Protein 6XAR (pdb70)

B-factor: mean 48.52, std 15.68, range [16.3, 112.68]

Foldseek 3Di:
DAFDDVVLVVVLVVLLVVLLVVCPDPLQPADPFPPGSNVLSVLLNVLQVQLCVVCPPVSVVVRPQPVNVLLSVLSVVLSVVLVVLCVVCPPQSNDPPGDSVVVNRLSSLLSLVSSVVSCVQQPSNHGCQLVDDQPAPVLVVLCCVQVNSRFKDALVSVLVSCCVQPNDDDVVLSVVVCVQQVSNPRRMHGPVSSSLQCLQADDPNCSSVSCCQPPVPFLQEDEEDTPVVLCVLCVVVLCPFQEKHKYAYSVDGNWIWIWTFHNVTDIDIDIDDSDRPLVVLVVCCVVSHHQHRSNHRDGDDPPPD/DVVLLVVLLVLLVVLLVLVVDPLLVQDPFPPDSVCLSVLLNVLVVQLCVVCPPPVVVVVVAPVNVLLSVLSSVLSVVLVVLSVPCPCVSSPDPGDSVVVNVLSSLLSLLSSVLSCQQQPRSRGCQLVRDQPAPVLVVLCCVQVNRGFKDALVSVLVSVCVLPNDDDVVLVVVVCVQQVSNPRRMHGPVSSSLLPLQQDDPNCRSVSCCQVPVPFLQEDEEDTPVRLVVLCPVCLVPFQEKHKYAYSVHRSWIWIWWAHPVGDTDIDTDPPDHDLVCLVVCVVVSTHQARSSHRDGDDSDD/DDDCVCVVVVCCVVDPPHD/DDDVVVVVVVVPVVDHPHD

Secondary structure (DSSP, 8-state):
-PPP-HHHHHHHHHHHHHHHHHH--GGG----SSP-HHHHHHHHHHHHHHHHHHTSS-HHHHTT-HHHHHHHHHHHHHHHHHHHHHHH-TGGGGSSS-HHHHHHHHHHHHHHHHHHHHHHHSGGGS--STT---SSHHHHHHHHHHTTT-SEEEHHHHHHHHHHHS----HHHHHHHHHHH-TT-SSEEEHHHHHHHHHHT--GGGHHHHHIIIIIS-TTEEEE--HHHHHHHHGGGTTSTTEEEEEEETTEEEEEEEEEE-SS--EEEE--SS--HHHHHHHHHHTTSS-EETT-SPPP-----/--HHHHHHHHHHHHHHHHT--TTS---SSSS-HHHHHHHHHHHHHHHHHHTTT-HHHHHT-HHHHHHHHHHHHHHHHHHHHHHHHGGGGGSTT-HHHHHHHHHHHHHHHHHHHHHHHSGGG---STT---S-HHHHHHHHHHTSS-SEEEHHHHHHHHHHHS----HHHHHHHHHHH-TT-SSEEEHHHHHHHHHHT--GGGHHHHHIIIIIT-TTEEEE--HHHHHHHTSSGGGSTTEEEEEE-SSSTT-EEEEEE-SS--EE-----SS-HHHHHHHHHHTTSS-EETT-S-------/--SSHHHHHHHHHHHSS--/---THHHHHHHHHHSSS--

Radius of gyration: 26.58 Å; Cα contacts (8 Å, |Δi|>4): 925; chains: 4; bounding box: 70×61×79 Å

Solvent-accessible surface area: 28656 Å² total; per-residue (Å²): 76,61,105,7,68,60,152,44,0,96,99,0,46,145,28,4,73,98,0,23,172,53,8,113,57,125,63,39,90,60,78,82,39,59,29,51,15,36,80,18,2,53,64,5,59,93,16,0,113,52,0,27,80,133,32,70,83,56,58,91,80,3,6,62,28,61,1,0,48,6,3,0,57,3,1,24,114,12,0,102,53,0,23,57,26,26,52,119,9,128,81,44,8,117,54,77,87,6,64,15,21,52,37,26,80,23,1,6,42,16,4,13,6,2,16,30,4,0,94,33,3,0,44,82,0,76,45,96,2,77,76,39,229,16,80,41,81,75,0,16,110,12,0,49,170,45,16,30,90,98,2,7,0,64,18,156,33,2,97,116,9,1,92,143,74,15,93,15,105,45,18,39,26,3,14,8,0,18,20,15,2,9,19,2,27,24,78,61,0,0,13,42,3,0,28,11,5,0,53,7,0,19,44,21,90,34,2,8,164,12,1,40,43,1,0,30,64,1,6,0,7,11,9,40,45,36,88,88,87,5,68,75,113,1,102,61,52,56,143,50,57,2,0,0,0,0,14,7,18,22,101,35,26,7,70,11,4,0,2,26,2,29,91,128,26,80,16,85,68,54,88,14,78,114,102,28,1,20,69,15,3,12,64,7,92,170,120,39,95,14,48,44,0,22,7,94,113,160,37,36,123,23,71,73,151,113,69,78,51,21,53,52,6,70,62,56,4,91,110,0,42,66,57,2,68,59,126,57,22,92,58,60,123,48,69,28,51,4,50,79,18,2,57,63,6,94,53,19,3,39,59,0,34,79,67,45,80,83,43,77,78,91,7,47,143,26,64,3,19,55,27,6,21,47,4,0,30,138,13,0,49,57,0,34,56,28,23,74,126,9,70,77,45,8,92,54,82,98,6,89,25,24,35,15,9,88,66,0,9,41,18,4,10,8,2,13,28,8,0,92,22,0,0,59,104,0,55,49,31,2,95,119,49,89,27,85,54,84,48,0,32,61,22,6,60,91,48,32,44,67,95,9,19,4,62,28,62,36,1,86,122,22,2,78,90,47,16,96,14,104,48,28,34,24,9,11,5,0,10,19,15,3,8,18,1,18,27,57,72,0,1,4,25,2,1,12,9,6,4,58,10,0,45,55,37,94,11,2,13,149,14,0,52,50,2,0,28,57,1,21,0,6,18,12,45,37,39,126,105,84,1,99,68,118,1,86,102,40,64,92,53,68,2,0,2,1,0,15,7,12,16,77,145,20,8,56,13,1,0,1,28,2,18,89,126,37,68,16,77,35,50,58,23,114,167,79,29,4,37,79,8,4,45,64,6,88,186,121,34,84,19,49,48,0,33,7,138,113,160,46,37,125,25,117,83,118,20,26,4,5,49,113,27,18,18,42,19,3,48,28,13,88,34,114,98,27,22,11,5,51,66,26,20,15,21,14,3,38,21,15,72,24,104

Nearest PDB structures (foldseek):
  5j3x-assembly1_A  TM=9.971E-01  e=1.675E-46  Homo sapiens
  5j3x-assembly2_B  TM=9.966E-01  e=2.266E-46  Homo sapiens
  5j3x-assembly6_F  TM=9.886E-01  e=1.978E-45  Homo sapiens
  3buw-assembly2_B  TM=9.598E-01  e=2.961E-45  Homo sapiens
  5o76-assembly2_C  TM=9.665E-01  e=7.712E-45  Homo sapiens

GO terms:
  GO:0005886 plasma membrane (C, IDA)
  GO:0004842 ubiquitin-protein transferase activity (F, TAS)
  GO:0016567 protein ubiquitination (P, TAS)
  GO:0048260 positive regulation of receptor-mediated endocytosis (P, IMP)
  GO:0061630 ubiquitin protein ligase activity (F, IDA)
  GO:0005794 Golgi apparatus (C, IDA)
  GO:0005929 cilium (C, IDA)
  GO:0050821 protein stabilization (P, IDA)
  GO:0050860 negative regulation of T cell receptor signaling pathway (P, IDA)
  GO:0050868 negative regulation of T cell activation (P, IDA)
  GO:0070534 protein K63-linked ubiquitination (P, IDA)
  GO:0061630 ubiquitin protein ligase activity (F, EXP)
  GO:0042059 negative regulation of epidermal growth factor receptor signaling pathway (P, IMP)
  GO:0006511 ubiquitin-dependent protein catabolic process (P, IMP)
  GO:0005515 protein binding (F, IPI)
  GO:0046875 ephrin receptor binding (F, IPI)
  GO:0061630 ubiquitin protein ligase activity (F, TAS)
  GO:0042059 negative regulation of epidermal growth factor receptor signaling pathway (P, TAS)
  GO:0045742 positive regulation of epidermal growth factor receptor signaling pathway (P, TAS)
  GO:0005829 cytosol (C, TAS)

Structure (mmCIF, N/CA/C/O backbone):
data_6XAR
#
_entry.id   6XAR
#
_cell.length_a   62.730
_cell.length_b   86.960
_cell.length_c   65.260
_cell.angle_alpha   90.000
_cell.angle_beta   112.310
_cell.angle_gamma   90.000
#
_symmetry.space_group_name_H-M   'P 1 21 1'
#
loop_
_entity.id
_entity.type
_entity.pdbx_description
1 polymer 'E3 ubiquitin-protein ligase CBL'
2 polymer 'Src-like-adapter 2'
3 non-polymer 'CALCIUM ION'
4 water water
#
loop_
_atom_site.group_PDB
_atom_site.id
_atom_site.type_symbol
_atom_site.label_atom_id
_atom_site.label_alt_id
_atom_site.label_comp_id
_atom_site.label_asym_id
_atom_site.label_entity_id
_atom_site.label_seq_id
_atom_site.pdbx_PDB_ins_code
_atom_site.Cartn_x
_atom_site.Cartn_y
_atom_site.Cartn_z
_atom_site.occupancy
_atom_site.B_iso_or_equiv
_atom_site.auth_seq_id
_atom_site.auth_comp_id
_atom_site.auth_asym_id
_atom_site.auth_atom_id
_atom_site.pdbx_PDB_model_num
ATOM 1 N N . PRO A 1 26 ? 85.909 -80.551 17.679 1.00 67.41 48 PRO A N 1
ATOM 2 C CA . PRO A 1 26 ? 86.488 -79.211 17.556 1.00 64.42 48 PRO A CA 1
ATOM 3 C C . PRO A 1 26 ? 87.217 -78.757 18.819 1.00 67.61 48 PRO A C 1
ATOM 4 O O . PRO A 1 26 ? 86.856 -79.161 19.925 1.00 66.33 48 PRO A O 1
ATOM 8 N N . GLY A 1 27 ? 88.237 -77.922 18.646 1.00 76.47 49 GLY A N 1
ATOM 9 C CA . GLY A 1 27 ? 89.008 -77.415 19.766 1.00 64.76 49 GLY A CA 1
ATOM 10 C C . GLY A 1 27 ? 88.194 -76.550 20.707 1.00 65.30 49 GLY A C 1
ATOM 11 O O . GLY A 1 27 ? 87.131 -76.048 20.340 1.00 67.21 49 GLY A O 1
ATOM 12 N N . THR A 1 28 ? 88.694 -76.379 21.927 1.00 59.76 50 THR A N 1
ATOM 13 C CA . THR A 1 28 ? 88.015 -75.560 22.924 1.00 60.72 50 THR A CA 1
ATOM 14 C C . THR A 1 28 ? 87.954 -74.103 22.480 1.00 60.49 50 THR A C 1
ATOM 15 O O . THR A 1 28 ? 88.914 -73.570 21.924 1.00 68.06 50 THR A O 1
ATOM 19 N N . VAL A 1 29 ? 86.815 -73.467 22.734 1.00 57.41 51 VAL A N 1
ATOM 20 C CA . VAL A 1 29 ? 86.567 -72.104 22.284 1.00 56.78 51 VAL A CA 1
ATOM 21 C C . VAL A 1 29 ? 87.189 -71.072 23.221 1.00 60.71 51 VAL A C 1
ATOM 22 O O . VAL A 1 29 ? 86.847 -71.006 24.401 1.00 67.25 51 VAL A O 1
ATOM 26 N N . ASP A 1 30 ? 88.103 -70.266 22.689 1.00 55.46 52 ASP A N 1
ATOM 27 C CA . ASP A 1 30 ? 88.643 -69.133 23.433 1.00 59.84 52 ASP A CA 1
ATOM 28 C C . ASP A 1 30 ? 88.029 -67.840 22.908 1.00 59.04 52 ASP A C 1
ATOM 29 O O . ASP A 1 30 ? 87.384 -67.837 21.861 1.00 62.84 52 ASP A O 1
ATOM 34 N N . LYS A 1 31 ? 88.231 -66.745 23.633 1.00 60.38 53 LYS A N 1
ATOM 35 C CA . LYS A 1 31 ? 87.715 -65.449 23.205 1.00 65.43 53 LYS A CA 1
ATOM 36 C C . LYS A 1 31 ? 88.398 -64.989 21.917 1.00 66.40 53 LYS A C 1
ATOM 37 O O . LYS A 1 31 ? 87.847 -64.185 21.165 1.00 70.59 53 LYS A O 1
ATOM 39 N N . LYS A 1 32 ? 89.598 -65.510 21.671 1.00 60.16 54 LYS A N 1
ATOM 40 C CA . LYS A 1 32 ? 90.369 -65.175 20.477 1.00 59.17 54 LYS A CA 1
ATOM 41 C C . LYS A 1 32 ? 89.670 -65.630 19.198 1.00 60.45 54 LYS A C 1
ATOM 42 O O . LYS A 1 32 ? 89.532 -64.855 18.251 1.00 54.54 54 LYS A O 1
ATOM 48 N N . MET A 1 33 ? 89.231 -66.884 19.174 1.00 61.19 55 MET A N 1
ATOM 49 C CA . MET A 1 33 ? 88.551 -67.427 18.003 1.00 57.99 55 MET A CA 1
ATOM 50 C C . MET A 1 33 ? 87.198 -66.753 17.803 1.00 56.47 55 MET A C 1
ATOM 51 O O . MET A 1 33 ? 86.743 -66.572 16.673 1.00 51.67 55 MET A O 1
ATOM 56 N N . VAL A 1 34 ? 86.560 -66.389 18.911 1.00 56.54 56 VAL A N 1
ATOM 57 C CA . VAL A 1 34 ? 85.296 -65.668 18.868 1.00 58.83 56 VAL A CA 1
ATOM 58 C C . VAL A 1 34 ? 85.505 -64.328 18.171 1.00 59.32 56 VAL A C 1
ATOM 59 O O . VAL A 1 34 ? 84.688 -63.905 17.353 1.00 56.42 56 VAL A O 1
ATOM 63 N N . GLU A 1 35 ? 86.614 -63.673 18.493 1.00 62.76 57 GLU A N 1
ATOM 64 C CA . GLU A 1 35 ? 86.949 -62.389 17.891 1.00 59.26 57 GLU A CA 1
ATOM 65 C C . GLU A 1 35 ? 87.295 -62.567 16.416 1.00 58.49 57 GLU A C 1
ATOM 66 O O . GLU A 1 35 ? 87.064 -61.673 15.602 1.00 58.47 57 GLU A O 1
ATOM 72 N N . LYS A 1 36 ? 87.845 -63.729 16.077 1.00 52.53 58 LYS A N 1
ATOM 73 C CA . LYS A 1 36 ? 88.159 -64.049 14.690 1.00 58.02 58 LYS A CA 1
ATOM 74 C C . LYS A 1 36 ? 86.876 -64.232 13.885 1.00 51.97 58 LYS A C 1
ATOM 75 O O . LYS A 1 36 ? 86.772 -63.766 12.749 1.00 46.70 58 LYS A O 1
ATOM 81 N N . CYS A 1 37 ? 85.903 -64.914 14.482 1.00 52.56 59 CYS A N 1
ATOM 82 C CA . CYS A 1 37 ? 84.599 -65.099 13.858 1.00 56.18 59 CYS A CA 1
ATOM 83 C C . CYS A 1 37 ? 83.881 -63.762 13.730 1.00 50.70 59 CYS A C 1
ATOM 84 O O . CYS A 1 37 ? 83.114 -63.545 12.793 1.00 46.07 59 CYS A O 1
ATOM 87 N N . TRP A 1 38 ? 84.139 -62.870 14.681 1.00 48.52 60 TRP A N 1
ATOM 88 C CA . TRP A 1 38 ? 83.583 -61.524 14.639 1.00 53.96 60 TRP A CA 1
ATOM 89 C C . TRP A 1 38 ? 84.121 -60.757 13.436 1.00 51.24 60 TRP A C 1
ATOM 90 O O . TRP A 1 38 ? 83.373 -60.060 12.750 1.00 48.29 60 TRP A O 1
ATOM 101 N N . LYS A 1 39 ? 85.419 -60.894 13.184 1.00 48.95 61 LYS A N 1
ATOM 102 C CA . LYS A 1 39 ? 86.057 -60.230 12.053 1.00 41.81 61 LYS A CA 1
ATOM 103 C C . LYS A 1 39 ? 85.526 -60.771 10.731 1.00 42.45 61 LYS A C 1
ATOM 104 O O . LYS A 1 39 ? 85.284 -60.011 9.795 1.00 41.70 61 LYS A O 1
ATOM 110 N N . LEU A 1 40 ? 85.345 -62.086 10.660 1.00 45.76 62 LEU A N 1
ATOM 111 C CA . LEU A 1 40 ? 84.829 -62.715 9.451 1.00 40.89 62 LEU A CA 1
ATOM 112 C C . LEU A 1 40 ? 83.383 -62.309 9.193 1.00 38.83 62 LEU A C 1
ATOM 113 O O . LEU A 1 40 ? 83.003 -62.047 8.053 1.00 39.97 62 LEU A O 1
ATOM 118 N N . MET A 1 41 ? 82.581 -62.254 10.253 1.00 37.71 6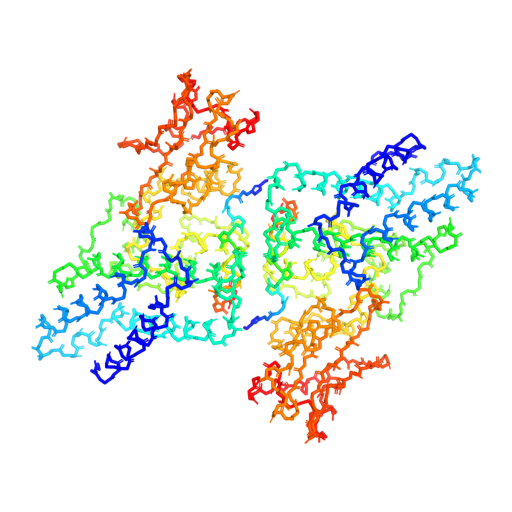3 MET A N 1
ATOM 119 C CA . MET A 1 41 ? 81.191 -61.830 10.129 1.00 40.41 63 MET A CA 1
ATOM 120 C C . MET A 1 41 ? 81.109 -60.385 9.650 1.00 40.58 63 MET A C 1
ATOM 121 O O . MET A 1 41 ? 80.263 -60.047 8.825 1.00 42.14 63 MET A O 1
ATOM 126 N N . ASP A 1 42 ? 81.996 -59.539 10.166 1.00 35.86 64 ASP A N 1
ATOM 127 C CA . ASP A 1 42 ? 82.046 -58.142 9.753 1.00 39.59 64 ASP A CA 1
ATOM 128 C C . ASP A 1 42 ? 82.422 -58.031 8.280 1.00 43.69 64 ASP A C 1
ATOM 129 O O . ASP A 1 42 ? 81.919 -57.165 7.565 1.00 46.13 64 ASP A O 1
ATOM 134 N N . LYS A 1 43 ? 83.306 -58.918 7.833 1.00 42.36 65 LYS A N 1
ATOM 135 C CA . LYS A 1 43 ? 83.730 -58.934 6.439 1.00 39.64 65 LYS A CA 1
ATOM 136 C C . LYS A 1 43 ? 82.574 -59.335 5.529 1.00 41.71 65 LYS A C 1
ATOM 137 O O . LYS A 1 43 ? 82.371 -58.738 4.473 1.00 44.33 65 LYS A O 1
ATOM 143 N N . VAL A 1 44 ? 81.820 -60.347 5.949 1.00 43.56 66 VAL A N 1
ATOM 144 C CA . VAL A 1 44 ? 80.664 -60.808 5.190 1.00 40.53 66 VAL A CA 1
ATOM 145 C C . VAL A 1 44 ? 79.619 -59.699 5.125 1.00 38.46 66 VAL A C 1
ATOM 146 O O . VAL A 1 44 ? 78.997 -59.482 4.085 1.00 42.13 66 VAL A O 1
ATOM 150 N N . VAL A 1 45 ? 79.439 -58.995 6.239 1.00 37.87 67 VAL A N 1
ATOM 151 C CA . VAL A 1 45 ? 78.503 -57.8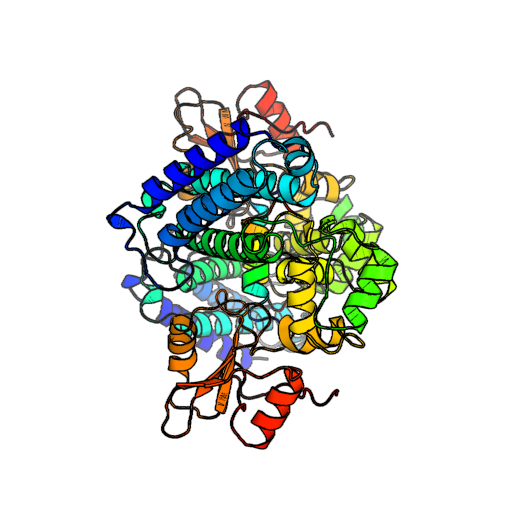78 6.300 1.00 44.51 67 VAL A CA 1
ATOM 152 C C . VAL A 1 45 ? 78.887 -56.810 5.281 1.00 47.51 67 VAL A C 1
ATOM 153 O O . VAL A 1 45 ? 78.035 -56.315 4.543 1.00 49.04 67 VAL A O 1
ATOM 157 N N . ARG A 1 46 ? 80.172 -56.470 5.233 1.00 46.84 68 ARG A N 1
ATOM 158 C CA . ARG A 1 46 ? 80.670 -55.494 4.266 1.00 43.82 68 ARG A CA 1
ATOM 159 C C . ARG A 1 46 ? 80.442 -55.963 2.833 1.00 44.99 68 ARG A C 1
ATOM 160 O O . ARG A 1 46 ? 80.061 -55.174 1.968 1.00 46.71 68 ARG A O 1
ATOM 168 N N . LEU A 1 47 ? 80.677 -57.249 2.589 1.00 41.96 69 LEU A N 1
ATOM 169 C CA . LEU A 1 47 ? 80.484 -57.824 1.262 1.00 37.90 69 LEU A CA 1
ATOM 170 C C . LEU A 1 47 ? 79.017 -57.783 0.845 1.00 44.65 69 LEU A C 1
ATOM 171 O O . LEU A 1 47 ? 78.703 -57.720 -0.343 1.00 53.39 69 LEU A O 1
ATOM 176 N N . CYS A 1 48 ? 78.124 -57.815 1.829 1.00 46.85 70 CYS A N 1
ATOM 177 C CA . CYS A 1 48 ? 76.690 -57.795 1.560 1.00 44.31 70 CYS A CA 1
ATOM 178 C C . CYS A 1 48 ? 76.136 -56.371 1.556 1.00 46.99 70 CYS A C 1
ATOM 179 O O . CYS A 1 48 ? 75.000 -56.141 1.142 1.00 41.57 70 CYS A O 1
ATOM 182 N N . GLN A 1 49 ? 76.942 -55.418 2.013 1.00 49.48 71 GLN A N 1
ATOM 183 C CA . GLN A 1 49 ? 76.526 -54.019 2.051 1.00 44.42 71 GLN A CA 1
ATOM 184 C C . GLN A 1 49 ? 76.748 -53.325 0.710 1.00 52.13 71 GLN A C 1
ATOM 185 O O . GLN A 1 49 ? 76.543 -52.118 0.589 1.00 53.66 71 GLN A O 1
ATOM 191 N N . ASN A 1 50 ? 77.169 -54.092 -0.291 1.00 55.28 72 ASN A N 1
ATOM 192 C CA . ASN A 1 50 ? 77.375 -53.553 -1.630 1.00 53.33 72 ASN A CA 1
ATOM 193 C C . ASN A 1 50 ? 76.046 -53.082 -2.214 1.00 57.93 72 ASN A C 1
ATOM 194 O O . ASN A 1 50 ? 75.059 -53.818 -2.193 1.00 54.44 72 ASN A O 1
ATOM 199 N N . PRO A 1 51 ? 76.019 -51.846 -2.734 1.00 58.89 73 PRO A N 1
ATOM 200 C CA . PRO A 1 51 ? 74.790 -51.233 -3.251 1.00 54.62 73 PRO A CA 1
ATOM 201 C C . PRO A 1 51 ? 74.205 -51.962 -4.456 1.00 57.48 73 PRO A C 1
ATOM 202 O O . PRO A 1 51 ? 72.994 -51.916 -4.663 1.00 63.82 73 PRO A O 1
ATOM 206 N N . LYS A 1 52 ? 75.051 -52.633 -5.230 1.00 61.96 74 LYS A N 1
ATOM 207 C CA . LYS A 1 52 ? 74.608 -53.293 -6.454 1.00 61.14 74 LYS A CA 1
ATOM 208 C C . LYS A 1 52 ? 73.970 -54.656 -6.190 1.00 58.08 74 LYS A C 1
ATOM 209 O O . LYS A 1 52 ? 73.626 -55.376 -7.127 1.00 67.14 74 LYS A O 1
ATOM 211 N N . LEU A 1 53 ? 73.810 -55.005 -4.918 1.00 61.17 75 LEU A N 1
ATOM 212 C CA . LEU A 1 53 ? 73.247 -56.300 -4.551 1.00 66.47 75 LEU A CA 1
ATOM 213 C C . LEU A 1 53 ? 71.728 -56.248 -4.393 1.00 70.93 75 LEU A C 1
ATOM 214 O O . LEU A 1 53 ? 71.048 -57.252 -4.609 1.00 74.33 75 LEU A O 1
ATOM 219 N N . ALA A 1 54 ? 71.212 -55.078 -4.020 1.00 66.93 76 ALA A N 1
ATOM 220 C CA . ALA A 1 54 ? 69.779 -54.870 -3.801 1.00 68.85 76 ALA A CA 1
ATOM 221 C C . ALA A 1 54 ? 69.221 -55.862 -2.786 1.00 66.81 76 ALA A C 1
ATOM 222 O O . ALA A 1 54 ? 68.691 -56.911 -3.151 1.00 68.50 76 ALA A O 1
ATOM 224 N N . LEU A 1 55 ? 69.337 -55.517 -1.508 1.00 73.47 77 LEU A N 1
ATOM 225 C CA . LEU A 1 55 ? 68.955 -56.420 -0.430 1.00 77.85 77 LEU A CA 1
ATOM 226 C C . LEU A 1 55 ? 67.450 -56.421 -0.169 1.00 78.63 77 LEU A C 1
ATOM 227 O O . LEU A 1 55 ? 66.881 -55.413 0.251 1.00 76.41 77 LEU A O 1
ATOM 229 N N . LYS A 1 56 ? 66.814 -57.561 -0.419 1.00 68.75 78 LYS A N 1
ATOM 230 C CA . LYS A 1 56 ? 65.403 -57.737 -0.098 1.00 71.28 78 LYS A CA 1
ATOM 231 C C . LYS A 1 56 ? 65.244 -57.922 1.406 1.00 77.41 78 LYS A C 1
ATOM 232 O O . LYS A 1 56 ? 65.753 -58.888 1.975 1.00 77.35 78 LYS A O 1
ATOM 234 N N . ASN A 1 57 ? 64.533 -56.995 2.042 1.00 74.67 79 ASN A N 1
ATOM 235 C CA . ASN A 1 57 ? 64.401 -56.976 3.498 1.00 74.36 79 ASN A CA 1
ATOM 236 C C . ASN A 1 57 ? 63.717 -58.225 4.053 1.00 76.49 79 ASN A C 1
ATOM 237 O O . ASN A 1 57 ? 63.870 -58.551 5.231 1.00 77.93 79 ASN A O 1
ATOM 239 N N . SER A 1 58 ? 62.962 -58.916 3.205 1.00 76.66 80 SER A N 1
ATOM 240 C CA . SER A 1 58 ? 62.281 -60.141 3.606 1.00 77.41 80 SER A CA 1
ATOM 241 C C . SER A 1 58 ? 63.287 -61.231 3.970 1.00 72.40 80 SER A C 1
ATOM 242 O O . SER A 1 58 ? 64.317 -61.373 3.309 1.00 63.08 80 SER A O 1
ATOM 244 N N . PRO A 1 59 ? 62.991 -61.999 5.032 1.00 70.22 81 PRO A N 1
ATOM 245 C CA . PRO A 1 59 ? 63.852 -63.088 5.511 1.00 67.25 81 PRO A CA 1
ATOM 246 C C . PRO A 1 59 ? 64.189 -64.105 4.422 1.00 68.94 81 PRO A C 1
ATOM 247 O O . PRO A 1 59 ? 63.346 -64.384 3.569 1.00 69.94 81 PRO A O 1
ATOM 251 N N . PRO A 1 60 ? 65.414 -64.653 4.449 1.00 67.41 82 PRO A N 1
ATOM 252 C CA . PRO A 1 60 ? 66.448 -64.354 5.444 1.00 55.23 82 PRO A CA 1
ATOM 253 C C . PRO A 1 60 ? 67.273 -63.119 5.091 1.00 53.49 82 PRO A C 1
ATOM 254 O O . PRO A 1 60 ? 67.751 -62.993 3.964 1.00 54.47 82 PRO A O 1
ATOM 258 N N . TYR A 1 61 ? 67.435 -62.219 6.056 1.00 52.67 83 TYR A N 1
ATOM 259 C CA . TYR A 1 61 ? 68.191 -60.991 5.842 1.00 49.92 83 TYR A CA 1
ATOM 260 C C . TYR A 1 61 ? 69.514 -61.045 6.599 1.00 43.77 83 TYR A C 1
ATOM 261 O O . TYR A 1 61 ? 69.566 -60.754 7.794 1.00 47.04 83 TYR A O 1
ATOM 270 N N . ILE A 1 62 ? 70.579 -61.408 5.890 1.00 41.72 84 ILE A N 1
ATOM 271 C CA . ILE A 1 62 ? 71.880 -61.663 6.502 1.00 44.32 84 ILE A CA 1
ATOM 272 C C . ILE A 1 62 ? 72.452 -60.412 7.172 1.00 42.98 84 ILE A C 1
ATOM 273 O O . ILE A 1 62 ? 73.232 -60.510 8.121 1.00 44.99 84 ILE A O 1
ATOM 278 N N . LEU A 1 63 ? 72.050 -59.239 6.692 1.00 49.43 85 LEU A N 1
ATOM 279 C CA . LEU A 1 63 ? 72.519 -57.981 7.264 1.00 49.28 85 LEU A CA 1
ATOM 280 C C . LEU A 1 63 ? 71.899 -57.728 8.635 1.00 44.94 85 LEU A C 1
ATOM 281 O O . LEU A 1 63 ? 72.339 -56.844 9.370 1.00 43.86 85 LEU A O 1
ATOM 286 N N . ASP A 1 64 ? 70.872 -58.502 8.971 1.00 48.33 86 ASP A N 1
ATOM 287 C CA . ASP A 1 64 ? 70.285 -58.460 10.304 1.00 50.22 86 ASP A CA 1
ATOM 288 C C . ASP A 1 64 ? 70.682 -59.703 11.092 1.00 44.23 86 ASP A C 1
ATOM 289 O O . ASP A 1 64 ? 70.759 -59.673 12.319 1.00 46.65 86 ASP A O 1
ATOM 294 N N . LEU A 1 65 ? 70.936 -60.792 10.374 1.00 42.77 87 LEU A N 1
ATOM 295 C CA . LEU A 1 65 ? 71.277 -62.068 10.995 1.00 36.53 87 LEU A CA 1
ATOM 296 C C . LEU A 1 65 ? 72.626 -62.017 11.704 1.00 39.31 87 LEU A C 1
ATOM 297 O O . LEU A 1 65 ? 72.717 -62.300 12.898 1.00 38.75 87 LEU A O 1
ATOM 302 N N . LEU A 1 66 ? 73.671 -61.656 10.966 1.00 39.57 88 LEU A N 1
ATOM 303 C CA . LEU A 1 66 ? 75.024 -61.621 11.516 1.00 37.51 88 LEU A CA 1
ATOM 304 C C . LEU A 1 66 ? 75.193 -60.665 12.709 1.00 38.32 88 LEU A C 1
ATOM 305 O O . LEU A 1 66 ? 75.851 -61.026 13.685 1.00 45.14 88 LEU A O 1
ATOM 310 N N . PRO A 1 67 ? 74.618 -59.445 12.644 1.00 36.20 89 PRO A N 1
ATOM 311 C CA . PRO A 1 67 ? 74.737 -58.602 13.841 1.00 37.49 89 PRO A CA 1
ATOM 312 C C . PRO A 1 67 ? 74.020 -59.176 15.064 1.00 40.45 89 PRO A C 1
ATOM 313 O O . PRO A 1 67 ? 74.553 -59.092 16.171 1.00 46.88 89 PRO A O 1
ATOM 317 N N . ASP A 1 68 ? 72.836 -59.748 14.865 1.00 36.81 90 ASP A N 1
ATOM 318 C CA . ASP A 1 68 ? 72.081 -60.343 15.965 1.00 38.98 90 ASP A CA 1
ATOM 319 C C . ASP A 1 68 ? 72.841 -61.518 16.570 1.00 36.18 90 ASP A C 1
ATOM 320 O O . ASP A 1 68 ? 72.827 -61.723 17.785 1.00 40.56 90 ASP A O 1
ATOM 325 N N . THR A 1 69 ? 73.503 -62.287 15.712 1.00 37.11 91 THR A N 1
ATOM 326 C CA . THR A 1 69 ? 74.337 -63.395 16.155 1.00 37.66 91 THR A CA 1
ATOM 327 C C . THR A 1 69 ? 75.498 -62.871 16.988 1.00 45.17 91 THR A C 1
ATOM 328 O O . THR A 1 69 ? 75.834 -63.431 18.031 1.00 46.97 91 THR A O 1
ATOM 332 N N . TYR A 1 70 ? 76.097 -61.784 16.516 1.00 44.33 92 TYR A N 1
ATOM 333 C CA . TYR A 1 70 ? 77.206 -61.139 17.206 1.00 45.89 92 TYR A CA 1
ATOM 334 C C . TYR A 1 70 ? 76.785 -60.619 18.577 1.00 45.96 92 TYR A C 1
ATOM 335 O O . TYR A 1 70 ? 77.514 -60.771 19.557 1.00 46.72 92 TYR A O 1
ATOM 344 N N . GLN A 1 71 ? 75.603 -60.013 18.639 1.00 41.52 93 GLN A N 1
ATOM 345 C CA . GLN A 1 71 ? 75.093 -59.447 19.883 1.00 41.24 93 GLN A CA 1
ATOM 346 C C . GLN A 1 71 ? 74.730 -60.533 20.890 1.00 42.42 93 GLN A C 1
ATOM 347 O O . GLN A 1 71 ? 74.989 -60.391 22.086 1.00 44.95 93 GLN A O 1
ATOM 353 N N . HIS A 1 72 ? 74.129 -61.615 20.405 1.00 40.70 94 HIS A N 1
ATOM 354 C CA . HIS A 1 72 ? 73.763 -62.725 21.275 1.00 40.42 94 HIS A CA 1
ATOM 355 C C . HIS A 1 72 ? 75.018 -63.424 21.781 1.00 39.47 94 HIS A C 1
ATOM 356 O O . HIS A 1 72 ? 75.052 -63.923 22.905 1.00 41.85 94 HIS A O 1
ATOM 363 N N . LEU A 1 73 ? 76.049 -63.449 20.943 1.00 38.90 95 LEU A N 1
ATOM 364 C CA . LEU A 1 73 ? 77.326 -64.042 21.317 1.00 44.26 95 LEU A CA 1
ATOM 365 C C .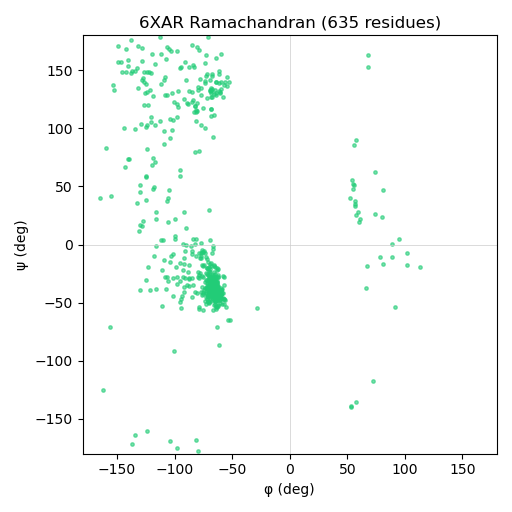 LEU A 1 73 ? 77.986 -63.208 22.410 1.00 47.09 95 LEU A C 1
ATOM 366 O O . LEU A 1 73 ? 78.638 -63.745 23.305 1.00 42.34 95 LEU A O 1
ATOM 371 N N . ARG A 1 74 ? 77.805 -61.892 22.334 1.00 45.14 96 ARG A N 1
ATOM 372 C CA . ARG A 1 74 ? 78.305 -60.992 23.367 1.00 42.97 96 ARG A CA 1
ATOM 373 C C . ARG A 1 74 ? 77.554 -61.206 24.674 1.00 43.17 96 ARG A C 1
ATOM 374 O O . ARG A 1 74 ? 78.114 -61.032 25.755 1.00 52.42 96 ARG A O 1
ATOM 382 N N . THR A 1 75 ? 76.283 -61.579 24.569 1.00 44.38 97 THR A N 1
ATOM 383 C CA . THR A 1 75 ? 75.466 -61.846 25.745 1.00 43.17 97 THR A CA 1
ATOM 384 C C . THR A 1 75 ? 75.939 -63.119 26.440 1.00 42.98 97 THR A C 1
ATOM 385 O O . THR A 1 75 ? 76.032 -63.170 27.667 1.00 47.06 97 THR A O 1
ATOM 389 N N . ILE A 1 76 ? 76.240 -64.140 25.644 1.00 42.42 98 ILE A N 1
ATOM 390 C CA . ILE A 1 76 ? 76.732 -65.409 26.167 1.00 46.19 98 ILE A CA 1
ATOM 391 C C . ILE A 1 76 ? 78.078 -65.207 26.853 1.00 43.41 98 ILE A C 1
ATOM 392 O O . ILE A 1 76 ? 78.318 -65.746 27.933 1.00 45.77 98 ILE A O 1
ATOM 397 N N . LEU A 1 77 ? 78.951 -64.426 26.227 1.00 45.36 99 LEU A N 1
ATOM 398 C CA . LEU A 1 77 ? 80.264 -64.141 26.798 1.00 45.53 99 LEU A CA 1
ATOM 399 C C . LEU A 1 77 ? 80.151 -63.295 28.061 1.00 48.07 99 LEU A C 1
ATOM 400 O O . LEU A 1 77 ? 80.927 -63.464 29.000 1.00 48.02 99 LEU A O 1
ATOM 405 N N . SER A 1 78 ? 79.182 -62.386 28.079 1.00 46.93 100 SER A N 1
ATOM 406 C CA . SER A 1 78 ? 78.976 -61.512 29.228 1.00 44.82 100 SER A CA 1
ATOM 407 C C . SER A 1 78 ? 78.526 -62.303 30.451 1.00 50.52 100 SER A C 1
ATOM 408 O O . SER A 1 78 ? 78.971 -62.039 31.567 1.00 55.25 100 SER A O 1
ATOM 411 N N . ARG A 1 79 ? 77.646 -63.275 30.236 1.00 44.92 101 ARG A N 1
ATOM 412 C CA . ARG A 1 79 ? 77.139 -64.097 31.330 1.00 46.03 101 ARG A CA 1
ATOM 413 C C . ARG A 1 79 ? 78.145 -65.163 31.752 1.00 45.15 101 ARG A C 1
ATOM 414 O O . ARG A 1 79 ? 78.115 -65.636 32.888 1.00 52.46 101 ARG A O 1
ATOM 422 N N . TYR A 1 80 ? 79.030 -65.542 30.837 1.00 48.71 102 TYR A N 1
ATOM 423 C CA . TYR A 1 80 ? 80.055 -66.533 31.144 1.00 54.77 102 TYR A CA 1
ATOM 424 C C . TYR A 1 80 ? 81.423 -65.881 31.306 1.00 65.01 102 TYR A C 1
ATOM 425 O O . TYR A 1 80 ? 82.454 -66.549 31.218 1.00 62.97 102 TYR A O 1
ATOM 434 N N . GLU A 1 81 ? 81.424 -64.574 31.545 1.00 59.08 103 GLU A N 1
ATOM 435 C CA . GLU A 1 81 ? 82.658 -63.846 31.810 1.00 63.20 103 GLU A CA 1
ATOM 436 C C . GLU A 1 81 ? 83.242 -64.294 33.144 1.00 71.70 103 GLU A C 1
ATOM 437 O O . GLU A 1 81 ? 82.525 -64.408 34.137 1.00 69.24 103 GLU A O 1
ATOM 439 N N . GLY A 1 82 ? 84.546 -64.551 33.160 1.00 72.46 104 GLY A N 1
ATOM 440 C CA . GLY A 1 82 ? 85.204 -65.068 34.345 1.00 69.40 104 GLY A CA 1
ATOM 441 C C . GLY A 1 82 ? 85.231 -66.583 34.349 1.00 73.10 104 GLY A C 1
ATOM 442 O O . GLY A 1 82 ? 86.289 -67.198 34.483 1.00 72.65 104 GLY A O 1
ATOM 443 N N . LYS A 1 83 ? 84.056 -67.185 34.198 1.00 73.22 105 LYS A N 1
ATOM 444 C CA . LYS A 1 83 ? 83.944 -68.634 34.105 1.00 75.50 105 LYS A CA 1
ATOM 445 C C . LYS A 1 83 ? 83.902 -69.065 32.643 1.00 70.49 105 LYS A C 1
ATOM 446 O O . LYS A 1 83 ? 82.940 -69.689 32.197 1.00 71.76 105 LYS A O 1
ATOM 448 N N . MET A 1 84 ? 84.950 -68.721 31.901 1.00 68.37 106 MET A N 1
ATOM 449 C CA . MET A 1 84 ? 85.042 -69.071 30.488 1.00 62.81 106 MET A CA 1
ATOM 450 C C . MET A 1 84 ? 85.437 -70.531 30.304 1.00 55.25 106 MET A C 1
ATOM 451 O O . MET A 1 84 ? 85.364 -71.069 29.199 1.00 57.09 106 MET A O 1
ATOM 456 N N . GLU A 1 85 ? 85.855 -71.166 31.394 1.00 56.26 107 GLU A N 1
ATOM 457 C CA . GLU A 1 85 ? 86.296 -72.555 31.360 1.00 62.68 107 GLU A CA 1
ATOM 458 C C . GLU A 1 85 ? 85.156 -73.498 30.989 1.00 62.15 107 GLU A C 1
ATOM 459 O O . GLU A 1 85 ? 85.340 -74.428 30.203 1.00 62.45 107 GLU A O 1
ATOM 461 N N . THR A 1 86 ? 83.979 -73.251 31.554 1.00 60.11 108 THR A N 1
ATOM 462 C CA . THR A 1 86 ? 82.825 -74.111 31.317 1.00 66.00 108 THR A CA 1
ATOM 463 C C . THR A 1 86 ? 82.164 -73.813 29.974 1.00 58.21 108 THR A C 1
ATOM 464 O O . THR A 1 86 ? 81.522 -74.683 29.385 1.00 59.22 108 THR A O 1
ATOM 468 N N . LEU A 1 87 ? 82.323 -72.585 29.489 1.00 52.87 109 LEU A N 1
ATOM 469 C CA . LEU A 1 87 ? 81.738 -72.192 28.212 1.00 53.82 109 LEU A CA 1
ATOM 470 C C . LEU A 1 87 ? 82.548 -72.757 27.050 1.00 54.36 109 LEU A C 1
ATOM 471 O O . LEU A 1 87 ? 81.991 -73.157 26.027 1.00 56.76 109 LEU A O 1
ATOM 476 N N . GLY A 1 88 ? 83.866 -72.794 27.216 1.00 56.82 110 GLY A N 1
ATOM 477 C CA . GLY A 1 88 ? 84.748 -73.300 26.183 1.00 50.23 110 GLY A CA 1
ATOM 478 C C . GLY A 1 88 ? 84.778 -74.813 26.091 1.00 52.59 110 GLY A C 1
ATOM 479 O O . GLY A 1 88 ? 85.304 -75.373 25.130 1.00 52.26 110 GLY A O 1
ATOM 480 N N . GLU A 1 89 ? 84.207 -75.478 27.092 1.00 50.01 111 GLU A N 1
ATOM 481 C CA . GLU A 1 89 ? 84.215 -76.935 27.143 1.00 55.55 111 GLU A CA 1
ATOM 482 C C . GLU A 1 89 ? 82.881 -77.530 26.695 1.00 56.93 111 GLU A C 1
ATOM 483 O O . GLU A 1 89 ? 82.758 -78.746 26.540 1.00 55.91 111 GLU A O 1
ATOM 485 N N . ASN A 1 90 ? 81.884 -76.673 26.491 1.00 50.04 112 ASN A N 1
ATOM 486 C CA . ASN A 1 90 ? 80.570 -77.124 26.042 1.00 44.66 112 ASN A CA 1
ATOM 487 C C . ASN A 1 90 ? 80.651 -77.641 24.609 1.00 45.32 112 ASN A C 1
ATOM 488 O O . ASN A 1 90 ? 81.131 -76.938 23.722 1.00 44.76 112 ASN A O 1
ATOM 493 N N . GLU A 1 91 ? 80.177 -78.865 24.387 1.00 42.51 113 GLU A N 1
ATOM 494 C CA . GLU A 1 91 ? 80.311 -79.508 23.081 1.00 47.61 113 GLU A CA 1
ATOM 495 C C . GLU A 1 91 ? 79.510 -78.793 21.994 1.00 44.32 113 GLU A C 1
ATOM 496 O O . GLU A 1 91 ? 79.967 -78.684 20.857 1.00 39.78 113 GLU A O 1
ATOM 502 N N . TYR A 1 92 ? 78.325 -78.301 22.342 1.00 39.82 114 TYR A N 1
ATOM 503 C CA . TYR A 1 92 ? 77.481 -77.619 21.370 1.00 34.68 114 TYR A CA 1
ATOM 504 C C . TYR A 1 92 ? 78.074 -76.277 20.968 1.00 38.10 114 TYR A C 1
ATOM 505 O O . TYR A 1 92 ? 78.003 -75.883 19.804 1.00 35.85 114 TYR A O 1
ATOM 514 N N . PHE A 1 93 ? 78.653 -75.575 21.937 1.00 38.08 115 PHE A N 1
ATOM 515 C CA . PHE A 1 93 ? 79.239 -74.268 21.678 1.00 36.80 115 PHE A CA 1
ATOM 516 C C . PHE A 1 93 ? 80.449 -74.394 20.756 1.00 41.79 115 PHE A C 1
ATOM 517 O O . PHE A 1 93 ? 80.669 -73.550 19.890 1.00 45.08 115 PHE A O 1
ATOM 525 N N . ARG A 1 94 ? 81.225 -75.458 20.941 1.00 39.84 116 ARG A N 1
ATOM 526 C CA . ARG A 1 94 ? 82.373 -75.718 20.080 1.00 42.42 116 ARG A CA 1
ATOM 527 C C . ARG A 1 94 ? 81.920 -76.058 18.663 1.00 41.34 116 ARG A C 1
ATOM 528 O O . ARG A 1 94 ? 82.467 -75.542 17.688 1.00 42.84 116 ARG A O 1
ATOM 536 N N . VAL A 1 95 ? 80.920 -76.927 18.557 1.00 44.47 117 VAL A N 1
ATOM 537 C CA . VAL A 1 95 ? 80.390 -77.332 17.260 1.00 41.41 117 VAL A CA 1
ATOM 538 C C . VAL A 1 95 ? 79.771 -76.134 16.543 1.00 37.59 117 VAL A C 1
ATOM 539 O O . VAL A 1 95 ? 79.937 -75.968 15.333 1.00 42.92 117 VAL A O 1
ATOM 543 N N . PHE A 1 96 ? 79.071 -75.291 17.298 1.00 38.31 118 PHE A N 1
ATOM 544 C CA . PHE A 1 96 ? 78.437 -74.104 16.733 1.00 34.26 118 PHE A CA 1
ATOM 545 C C . PHE A 1 96 ? 79.468 -73.113 16.201 1.00 34.20 118 PHE A C 1
ATOM 546 O O . PHE A 1 96 ? 79.342 -72.619 15.081 1.00 33.97 118 PHE A O 1
ATOM 554 N N . MET A 1 97 ? 80.484 -72.822 17.010 1.00 37.56 119 MET A N 1
ATOM 555 C CA . MET A 1 97 ? 81.523 -71.875 16.618 1.00 38.32 119 MET A CA 1
ATOM 556 C C . MET A 1 97 ? 82.310 -72.384 15.414 1.00 37.84 119 MET A C 1
ATOM 557 O O . MET A 1 97 ? 82.676 -71.609 14.530 1.00 32.73 119 MET A O 1
ATOM 562 N N . GLU A 1 98 ? 82.567 -73.689 15.385 1.00 35.81 120 GLU A N 1
ATOM 563 C CA . GLU A 1 98 ? 83.234 -74.310 14.248 1.00 35.70 120 GLU A CA 1
ATOM 564 C C . GLU A 1 98 ? 82.382 -74.157 12.994 1.00 37.20 120 GLU A C 1
ATOM 565 O O . GLU A 1 98 ? 82.889 -73.830 11.921 1.00 37.64 120 GLU A O 1
ATOM 571 N N . ASN A 1 99 ? 81.082 -74.390 13.144 1.00 35.63 121 ASN A N 1
ATOM 572 C CA . ASN A 1 99 ? 80.146 -74.283 12.033 1.00 29.94 121 ASN A CA 1
ATOM 573 C C . ASN A 1 99 ? 80.049 -72.844 11.539 1.00 34.76 121 ASN A C 1
ATOM 574 O O . ASN A 1 99 ? 80.028 -72.596 10.334 1.00 41.46 121 ASN A O 1
ATOM 579 N N . LEU A 1 100 ? 79.987 -71.902 12.475 1.00 30.44 122 LEU A N 1
ATOM 580 C CA . LEU A 1 100 ? 79.928 -70.484 12.139 1.00 27.33 122 LEU A CA 1
ATOM 581 C C . LEU A 1 100 ? 81.173 -70.066 11.367 1.00 34.64 122 LEU A C 1
ATOM 582 O O . LEU A 1 100 ? 81.093 -69.291 10.414 1.00 37.88 122 LEU A O 1
ATOM 587 N N . MET A 1 101 ? 82.320 -70.590 11.789 1.00 38.45 123 MET A N 1
ATOM 588 C CA . MET A 1 101 ? 83.583 -70.359 11.098 1.00 40.10 123 MET A CA 1
ATOM 589 C C . MET A 1 101 ? 83.516 -70.847 9.655 1.00 38.24 123 MET A C 1
ATOM 590 O O . MET A 1 101 ? 83.847 -70.111 8.726 1.00 35.32 123 MET A O 1
ATOM 595 N N . LYS A 1 102 ? 83.079 -72.090 9.478 1.00 36.58 124 LYS A N 1
ATOM 596 C CA . LYS A 1 102 ? 82.973 -72.694 8.155 1.00 35.99 124 LYS A CA 1
ATOM 597 C C . LYS A 1 102 ? 82.017 -71.927 7.245 1.00 38.33 124 LYS A C 1
ATOM 598 O O . LYS A 1 102 ? 82.325 -71.678 6.080 1.00 38.42 124 LYS A O 1
ATOM 604 N N . LYS A 1 103 ? 80.861 -71.553 7.784 1.00 36.47 125 LYS A N 1
ATOM 605 C CA . LYS A 1 103 ? 79.811 -70.916 6.993 1.00 35.07 125 LYS A CA 1
ATOM 606 C C . LYS A 1 103 ? 80.183 -69.500 6.561 1.00 33.85 125 LYS A C 1
ATOM 607 O O . LYS A 1 103 ? 79.929 -69.109 5.422 1.00 37.44 125 LYS A O 1
ATOM 613 N N . THR A 1 104 ? 80.777 -68.733 7.470 1.00 34.50 126 THR A N 1
ATOM 614 C CA . THR A 1 104 ? 81.222 -67.384 7.140 1.00 33.38 126 THR A CA 1
ATOM 615 C C . THR A 1 104 ? 82.346 -67.433 6.113 1.00 38.86 126 THR A C 1
ATOM 616 O O . THR A 1 104 ? 82.357 -66.661 5.155 1.00 41.34 126 THR A O 1
ATOM 620 N N . LYS A 1 105 ? 83.282 -68.355 6.314 1.00 40.92 127 LYS A N 1
ATOM 621 C CA . LYS A 1 105 ? 84.405 -68.516 5.400 1.00 38.70 127 LYS A CA 1
ATOM 622 C C . LYS A 1 105 ? 83.915 -68.969 4.028 1.00 35.32 127 LYS A C 1
ATOM 623 O O . LYS A 1 105 ? 84.451 -68.556 2.999 1.00 43.65 127 LYS A O 1
ATOM 629 N N . GLN A 1 106 ? 82.887 -69.811 4.023 1.00 34.44 128 GLN A N 1
ATOM 630 C CA . GLN A 1 106 ? 82.297 -70.304 2.784 1.00 38.75 128 GLN A CA 1
ATOM 631 C C . GLN A 1 106 ? 81.608 -69.175 2.027 1.00 39.03 128 GLN A C 1
ATOM 632 O O . GLN A 1 106 ? 81.629 -69.138 0.798 1.00 44.73 128 GLN A O 1
ATOM 638 N N . THR A 1 107 ? 81.001 -68.254 2.770 1.00 36.11 129 THR A N 1
ATOM 639 C CA . THR A 1 107 ? 80.323 -67.109 2.173 1.00 47.08 129 THR A CA 1
ATOM 640 C C . THR A 1 107 ? 81.339 -66.153 1.555 1.00 45.77 129 THR A C 1
ATOM 641 O O . THR A 1 107 ? 81.111 -65.599 0.479 1.00 47.74 129 THR A O 1
ATOM 645 N N . ILE A 1 108 ? 82.462 -65.969 2.242 1.00 42.47 130 ILE A N 1
ATOM 646 C CA . ILE A 1 108 ? 83.547 -65.141 1.731 1.00 43.06 130 ILE A CA 1
ATOM 647 C C . ILE A 1 108 ? 84.089 -65.754 0.445 1.00 47.15 130 ILE A C 1
ATOM 648 O O . ILE A 1 108 ? 84.407 -65.042 -0.507 1.00 48.46 130 ILE A O 1
ATOM 653 N N . SER A 1 109 ? 84.179 -67.080 0.420 1.00 48.15 131 SER A N 1
ATOM 654 C CA . SER A 1 109 ? 84.631 -67.796 -0.768 1.00 45.42 131 SER A CA 1
ATOM 655 C C . SER A 1 109 ? 83.625 -67.657 -1.907 1.00 48.90 131 SER A C 1
ATOM 656 O O . SER A 1 109 ? 84.002 -67.631 -3.079 1.00 57.83 131 SER A O 1
ATOM 659 N N . LEU A 1 110 ? 82.346 -67.573 -1.551 1.00 54.39 132 LEU A N 1
ATOM 660 C CA . LEU A 1 110 ? 81.280 -67.374 -2.528 1.00 55.03 132 LEU A CA 1
ATOM 661 C C . LEU A 1 110 ? 81.472 -66.059 -3.270 1.00 57.94 132 LEU A C 1
ATOM 662 O O . LEU A 1 110 ? 81.331 -65.995 -4.491 1.00 60.99 132 LEU A O 1
ATOM 667 N N . PHE A 1 111 ? 81.795 -65.009 -2.523 1.00 57.17 133 PHE A N 1
ATOM 668 C CA . PHE A 1 111 ? 82.048 -63.700 -3.111 1.00 56.11 133 PHE A CA 1
ATOM 669 C C . PHE A 1 111 ? 83.371 -63.672 -3.871 1.00 55.01 133 PHE A C 1
ATOM 670 O O . PHE A 1 111 ? 83.506 -62.966 -4.870 1.00 55.39 133 PHE A O 1
ATOM 678 N N . LYS A 1 112 ? 84.343 -64.440 -3.391 1.00 57.41 134 LYS A N 1
ATOM 679 C CA . LYS A 1 112 ? 85.684 -64.434 -3.965 1.00 56.23 134 LYS A CA 1
ATOM 680 C C . LYS A 1 112 ? 85.717 -65.069 -5.354 1.00 64.39 134 LYS A C 1
ATOM 681 O O . LYS A 1 112 ? 86.242 -64.481 -6.299 1.00 68.44 134 LYS A O 1
ATOM 683 N N . GLU A 1 113 ? 85.154 -66.267 -5.475 1.00 68.33 135 GLU A N 1
ATOM 684 C CA . GLU A 1 113 ? 85.170 -66.987 -6.745 1.00 66.09 135 GLU A CA 1
ATOM 685 C C . GLU A 1 113 ? 83.923 -66.707 -7.582 1.00 67.98 135 GLU A C 1
ATOM 686 O O . GLU A 1 113 ? 83.771 -67.240 -8.681 1.00 70.85 135 GLU A O 1
ATOM 692 N N . GLY A 1 114 ? 83.034 -65.872 -7.056 1.00 66.08 136 GLY A N 1
ATOM 693 C CA . GLY A 1 114 ? 81.860 -65.442 -7.794 1.00 69.13 136 GLY A CA 1
ATOM 694 C C . GLY A 1 114 ? 81.889 -63.945 -8.028 1.00 74.16 136 GLY A C 1
ATOM 695 O O . GLY A 1 114 ? 81.107 -63.202 -7.439 1.00 78.17 136 GLY A O 1
ATOM 696 N N . LYS A 1 115 ? 82.796 -63.508 -8.896 1.00 73.61 137 LYS A N 1
ATOM 697 C CA . LYS A 1 115 ? 83.059 -62.087 -9.101 1.00 75.60 137 LYS A CA 1
ATOM 698 C C . LYS A 1 115 ? 81.843 -61.308 -9.603 1.00 71.74 137 LYS A C 1
ATOM 699 O O . LYS A 1 115 ? 81.096 -60.731 -8.813 1.00 69.62 137 LYS A O 1
ATOM 705 N N . GLU A 1 116 ? 81.653 -61.290 -10.918 1.00 75.13 138 GLU A N 1
ATOM 706 C CA . GLU A 1 116 ? 80.598 -60.487 -11.527 1.00 76.50 138 GLU A CA 1
ATOM 707 C C . GLU A 1 116 ? 79.213 -61.098 -11.330 1.00 80.76 138 GLU A C 1
ATOM 708 O O . GLU A 1 116 ? 78.212 -60.383 -11.290 1.00 88.02 138 GLU A O 1
ATOM 710 N N . ARG A 1 117 ? 79.164 -62.420 -11.196 1.00 75.65 139 ARG A N 1
ATOM 711 C CA . ARG A 1 117 ? 77.895 -63.141 -11.122 1.00 81.96 139 ARG A CA 1
ATOM 712 C C . ARG A 1 117 ? 77.093 -62.809 -9.863 1.00 79.75 139 ARG A C 1
ATOM 713 O O . ARG A 1 117 ? 75.890 -63.066 -9.803 1.00 81.60 139 ARG A O 1
ATOM 715 N N . MET A 1 118 ? 77.757 -62.237 -8.863 1.00 75.77 140 MET A N 1
ATOM 716 C CA . MET A 1 118 ? 77.094 -61.863 -7.617 1.00 71.23 140 MET A CA 1
ATOM 717 C C . MET A 1 118 ? 76.130 -60.696 -7.809 1.00 75.00 140 MET A C 1
ATOM 718 O O . MET A 1 118 ? 75.266 -60.450 -6.967 1.00 78.77 140 MET A O 1
ATOM 723 N N . TYR A 1 119 ? 76.278 -59.981 -8.919 1.00 73.67 141 TYR A N 1
ATOM 724 C CA . TYR A 1 119 ? 75.468 -58.794 -9.173 1.00 75.73 141 TYR A CA 1
ATOM 725 C C . TYR A 1 119 ? 74.392 -59.069 -10.219 1.00 76.88 141 TYR A C 1
ATOM 726 O O . TYR A 1 119 ? 74.201 -58.281 -11.145 1.00 80.45 141 TYR A O 1
ATOM 735 N N . GLU A 1 120 ? 73.690 -60.187 -10.066 1.00 76.64 142 GLU A N 1
ATOM 736 C CA . GLU A 1 120 ? 72.654 -60.573 -11.017 1.00 76.79 142 GLU A CA 1
ATOM 737 C C . GLU A 1 120 ? 71.387 -61.040 -10.307 1.00 77.67 142 GLU A C 1
ATOM 738 O O . GLU A 1 120 ? 71.202 -60.793 -9.116 1.00 76.25 142 GLU A O 1
ATOM 740 N N . GLU A 1 121 ? 70.516 -61.716 -11.050 1.00 82.34 143 GLU A N 1
ATOM 741 C CA . GLU A 1 121 ? 69.272 -62.235 -10.496 1.00 84.12 143 GLU A CA 1
ATOM 742 C C . GLU A 1 121 ? 69.166 -63.738 -10.729 1.00 81.05 143 GLU A C 1
ATOM 743 O O . GLU A 1 121 ? 69.378 -64.216 -11.844 1.00 79.60 143 GLU A O 1
ATOM 745 N N . ASN A 1 122 ? 68.844 -64.469 -9.663 1.00 80.03 144 ASN A N 1
ATOM 746 C CA . ASN A 1 122 ? 68.727 -65.927 -9.694 1.00 83.85 144 ASN A CA 1
ATOM 747 C C . ASN A 1 122 ? 70.022 -66.585 -10.170 1.00 79.08 144 ASN A C 1
ATOM 748 O O . ASN A 1 122 ? 70.007 -67.695 -10.703 1.00 79.50 144 ASN A O 1
ATOM 753 N N . SER A 1 123 ? 71.139 -65.893 -9.973 1.00 66.74 145 SER A N 1
ATOM 754 C CA . SER A 1 123 ? 72.443 -66.414 -10.360 1.00 65.57 145 SER A CA 1
ATOM 755 C C . SER A 1 123 ? 72.869 -67.531 -9.411 1.00 65.35 145 SER A C 1
ATOM 756 O O . SER A 1 123 ? 72.310 -67.675 -8.322 1.00 64.51 145 SER A O 1
ATOM 759 N N . GLN A 1 124 ? 73.854 -68.321 -9.827 1.00 60.52 146 GLN A N 1
ATOM 760 C CA . GLN A 1 124 ? 74.323 -69.443 -9.018 1.00 60.79 146 GLN A CA 1
ATOM 761 C C . GLN A 1 124 ? 74.916 -68.989 -7.675 1.00 58.75 146 GLN A C 1
ATOM 762 O O . GLN A 1 124 ? 74.492 -69.479 -6.630 1.00 59.40 146 GLN A O 1
ATOM 764 N N . PRO A 1 125 ? 75.884 -68.048 -7.684 1.00 62.82 147 PRO A N 1
ATOM 765 C CA . PRO A 1 125 ? 76.384 -67.641 -6.365 1.00 60.43 147 PRO A CA 1
ATOM 766 C C . PRO A 1 125 ? 75.374 -66.800 -5.586 1.00 59.38 147 PRO A C 1
ATOM 767 O O . PRO A 1 125 ? 75.469 -66.696 -4.362 1.00 53.40 147 PRO A O 1
ATOM 771 N N . ARG A 1 126 ? 74.418 -66.209 -6.295 1.00 55.58 148 ARG A N 1
ATOM 772 C CA . ARG A 1 126 ? 73.369 -65.424 -5.658 1.00 51.23 148 ARG A CA 1
ATOM 773 C C . ARG A 1 126 ? 72.410 -66.338 -4.904 1.00 50.15 148 ARG A C 1
ATOM 774 O O . ARG A 1 126 ? 72.089 -66.093 -3.740 1.00 53.85 148 ARG A O 1
ATOM 776 N N . ARG A 1 127 ? 71.960 -67.395 -5.574 1.00 51.94 149 ARG A N 1
ATOM 777 C CA . ARG A 1 127 ? 71.075 -68.376 -4.959 1.00 51.64 149 ARG A CA 1
ATOM 778 C C . ARG A 1 127 ? 71.787 -69.096 -3.820 1.00 47.90 149 ARG A C 1
ATOM 779 O O . ARG A 1 127 ? 71.173 -69.433 -2.807 1.00 49.03 149 ARG A O 1
ATOM 781 N N . ASN A 1 128 ? 73.085 -69.327 -3.992 1.00 40.60 150 ASN A N 1
ATOM 782 C CA . ASN A 1 128 ? 73.895 -69.939 -2.947 1.00 47.24 150 ASN A CA 1
ATOM 783 C C . ASN A 1 128 ? 73.978 -69.020 -1.733 1.00 44.82 150 ASN A C 1
ATOM 784 O O . ASN A 1 128 ? 73.955 -69.481 -0.593 1.00 44.68 150 ASN A O 1
ATOM 789 N N . LEU A 1 129 ? 74.071 -67.718 -1.987 1.00 45.83 151 LEU A N 1
ATOM 790 C CA . LEU A 1 129 ? 74.115 -66.727 -0.918 1.00 42.29 151 LEU A CA 1
ATOM 791 C C . LEU A 1 129 ? 72.795 -66.699 -0.154 1.00 42.94 151 LEU A C 1
ATOM 792 O O . LEU A 1 129 ? 72.777 -66.538 1.066 1.00 44.99 151 LEU A O 1
ATOM 797 N N . THR A 1 130 ? 71.693 -66.861 -0.880 1.00 42.35 152 THR A N 1
ATOM 798 C CA . THR A 1 130 ? 70.371 -66.902 -0.269 1.00 40.36 152 THR A CA 1
ATOM 799 C C . THR A 1 130 ? 70.227 -68.140 0.611 1.00 38.92 152 THR A C 1
ATOM 800 O O . THR A 1 130 ? 69.691 -68.068 1.717 1.00 38.79 152 THR A O 1
ATOM 804 N N . LYS A 1 131 ? 70.713 -69.273 0.113 1.00 38.06 153 LYS A N 1
ATOM 805 C CA . LYS A 1 131 ? 70.669 -70.526 0.856 1.00 36.08 153 LYS A CA 1
ATOM 806 C C . LYS A 1 131 ? 71.521 -70.442 2.118 1.00 35.87 153 LYS A C 1
ATOM 807 O O . LYS A 1 131 ? 71.110 -70.902 3.183 1.00 39.41 153 LYS A O 1
ATOM 809 N N . LEU A 1 132 ? 72.705 -69.849 1.994 1.00 39.46 154 LEU A N 1
ATOM 810 C CA . LEU A 1 132 ? 73.586 -69.664 3.143 1.00 39.35 154 LEU A CA 1
ATOM 811 C C . LEU A 1 132 ? 72.959 -68.712 4.153 1.00 34.71 154 LEU A C 1
ATOM 812 O O . LEU A 1 132 ? 73.136 -68.873 5.359 1.00 33.12 154 LEU A O 1
ATOM 817 N N . SER A 1 133 ? 72.225 -67.723 3.652 1.00 30.72 155 SER A N 1
ATOM 818 C CA . SER A 1 133 ? 71.510 -66.790 4.515 1.00 35.41 155 SER A CA 1
ATOM 819 C C . SER A 1 133 ? 70.478 -67.536 5.352 1.00 34.94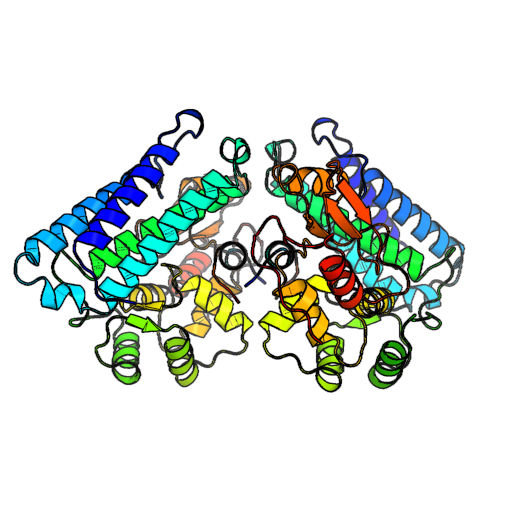 155 SER A C 1
ATOM 820 O O . SER A 1 133 ? 70.308 -67.261 6.538 1.00 34.73 155 SER A O 1
ATOM 823 N N . LEU A 1 134 ? 69.797 -68.487 4.721 1.00 35.76 156 LEU A N 1
ATOM 824 C CA . LEU A 1 134 ? 68.825 -69.328 5.407 1.00 30.90 156 LEU A CA 1
ATOM 825 C C . LEU A 1 134 ? 69.508 -70.141 6.500 1.00 30.98 156 LEU A C 1
ATOM 826 O O . LEU A 1 134 ? 68.953 -70.339 7.580 1.00 32.22 156 LEU A O 1
ATOM 831 N N . ILE A 1 135 ? 70.721 -70.603 6.209 1.00 30.05 157 ILE A N 1
ATOM 832 C CA . ILE A 1 135 ? 71.502 -71.372 7.168 1.00 30.00 157 ILE A CA 1
ATOM 833 C C . ILE A 1 135 ? 71.853 -70.503 8.371 1.00 33.40 157 ILE A C 1
ATOM 834 O O . ILE A 1 135 ? 71.744 -70.946 9.515 1.00 35.63 157 ILE A O 1
ATOM 839 N N . PHE A 1 136 ? 72.267 -69.265 8.107 1.00 32.04 158 PHE A N 1
ATOM 840 C CA . PHE A 1 136 ? 72.581 -68.317 9.174 1.00 26.61 158 PHE A CA 1
ATOM 841 C C . PHE A 1 136 ? 71.367 -68.065 10.062 1.00 29.95 158 PHE A C 1
ATOM 842 O O . PHE A 1 136 ? 71.494 -67.947 11.280 1.00 28.17 158 PHE A O 1
ATOM 850 N N . SER A 1 137 ? 70.193 -67.986 9.444 1.00 32.49 159 SER A N 1
ATOM 851 C CA . SER A 1 137 ? 68.951 -67.795 10.182 1.00 24.55 159 SER A CA 1
ATOM 852 C C . SER A 1 137 ? 68.675 -68.988 11.090 1.00 30.18 159 SER A C 1
ATOM 853 O O . SER A 1 137 ? 68.287 -68.824 12.248 1.00 33.65 159 SER A O 1
ATOM 856 N N . HIS A 1 138 ? 68.879 -70.187 10.555 1.00 26.07 160 HIS A N 1
ATOM 857 C CA . HIS A 1 138 ? 68.684 -71.413 11.318 1.00 25.96 160 HIS A CA 1
ATOM 858 C C . HIS A 1 138 ? 69.643 -71.478 12.502 1.00 30.95 160 HIS A C 1
ATOM 859 O O . HIS A 1 138 ? 69.252 -71.848 13.608 1.00 34.04 160 HIS A O 1
ATOM 866 N N . MET A 1 139 ? 70.899 -71.115 12.261 1.00 24.74 161 MET A N 1
ATOM 867 C CA . MET A 1 139 ? 71.917 -71.161 13.303 1.00 25.34 161 MET A CA 1
ATOM 868 C C . MET A 1 139 ? 71.650 -70.131 14.394 1.00 28.37 161 MET A C 1
ATOM 869 O O . MET A 1 139 ? 71.940 -70.373 15.565 1.00 31.49 161 MET A O 1
ATOM 874 N N . LEU A 1 140 ? 71.100 -68.983 14.009 1.00 31.05 162 LEU A N 1
ATOM 875 C CA . LEU A 1 140 ? 70.754 -67.948 14.977 1.00 29.82 162 LEU A CA 1
ATOM 876 C C . LEU A 1 140 ? 69.590 -68.397 15.853 1.00 33.12 162 LEU A C 1
ATOM 877 O O . LEU A 1 140 ? 69.579 -68.153 17.060 1.00 30.86 162 LEU A O 1
ATOM 882 N N . ALA A 1 141 ? 68.613 -69.054 15.237 1.00 32.85 163 ALA A N 1
ATOM 883 C CA . ALA A 1 141 ? 67.461 -69.570 15.967 1.00 29.87 163 ALA A CA 1
ATOM 884 C C . ALA A 1 141 ? 67.888 -70.665 16.938 1.00 31.04 163 ALA A C 1
ATOM 885 O O . ALA A 1 141 ? 67.426 -70.714 18.078 1.00 28.37 163 ALA A O 1
ATOM 887 N N . GLU A 1 142 ? 68.777 -71.538 16.478 1.00 26.74 164 GLU A N 1
ATOM 888 C CA . GLU A 1 142 ? 69.277 -72.633 17.301 1.00 30.09 164 GLU A CA 1
ATOM 889 C C . GLU A 1 142 ? 70.120 -72.105 18.458 1.00 35.45 164 GLU A C 1
ATOM 890 O O . GLU A 1 142 ? 70.084 -72.648 19.563 1.00 34.74 164 GLU A O 1
ATOM 896 N N . LEU A 1 143 ? 70.876 -71.044 18.195 1.00 31.62 165 LEU A N 1
ATOM 897 C CA . LEU A 1 143 ? 71.725 -70.437 19.213 1.00 32.01 165 LEU A CA 1
ATOM 898 C C . LEU A 1 143 ? 70.882 -69.776 20.296 1.00 31.13 165 LEU A C 1
ATOM 899 O O . LEU A 1 143 ? 71.167 -69.912 21.484 1.00 36.16 165 LEU A O 1
ATOM 904 N N . LYS A 1 144 ? 69.843 -69.059 19.880 1.00 34.38 166 LYS A N 1
ATOM 905 C CA . LYS A 1 144 ? 68.935 -68.418 20.823 1.00 32.30 166 LYS A CA 1
ATOM 906 C C . LYS A 1 144 ? 68.115 -69.459 21.575 1.00 34.75 166 LYS A C 1
ATOM 907 O O . LYS A 1 144 ? 67.623 -69.200 22.672 1.00 37.16 166 LYS A O 1
ATOM 913 N N . GLY A 1 145 ? 67.973 -70.638 20.977 1.00 29.69 167 GLY A N 1
ATOM 914 C CA . GLY A 1 145 ? 67.197 -71.709 21.573 1.00 28.77 167 GLY A CA 1
ATOM 915 C C . GLY A 1 145 ? 67.934 -72.486 22.647 1.00 32.57 167 GLY A C 1
ATOM 916 O O . GLY A 1 145 ? 67.363 -72.814 23.686 1.00 36.80 167 GLY A O 1
ATOM 917 N N . ILE A 1 146 ? 69.206 -72.781 22.398 1.00 33.06 168 ILE A N 1
ATOM 918 C CA . ILE A 1 146 ? 70.009 -73.552 23.340 1.00 32.54 168 ILE A CA 1
ATOM 919 C C . ILE A 1 146 ? 70.676 -72.612 24.344 1.00 38.13 168 ILE A C 1
ATOM 920 O O . ILE A 1 146 ? 71.014 -73.011 25.459 1.00 36.61 168 ILE A O 1
ATOM 925 N N . PHE A 1 147 ? 70.838 -71.353 23.952 1.00 35.10 169 PHE A N 1
ATOM 926 C CA . PHE A 1 147 ? 71.337 -70.328 24.864 1.00 33.67 169 PHE A CA 1
ATOM 927 C C . PHE A 1 147 ? 70.333 -69.191 25.045 1.00 36.45 169 PHE A C 1
ATOM 928 O O . PHE A 1 147 ? 70.581 -68.074 24.596 1.00 39.63 169 PHE A O 1
ATOM 936 N N . PRO A 1 148 ? 69.196 -69.466 25.707 1.00 38.94 170 PRO A N 1
ATOM 937 C CA . PRO A 1 148 ? 68.228 -68.388 25.928 1.00 38.16 170 PRO A CA 1
ATOM 938 C C . PRO A 1 148 ? 68.756 -67.345 26.907 1.00 41.10 170 PRO A C 1
ATOM 939 O O . PRO A 1 148 ? 69.258 -67.705 27.974 1.00 45.43 170 PRO A O 1
ATOM 943 N N . SER A 1 149 ? 68.657 -66.074 26.525 1.00 37.77 171 SER A N 1
ATOM 944 C CA . SER A 1 149 ? 69.134 -64.957 27.338 1.00 47.99 171 SER A CA 1
ATOM 945 C C . SER A 1 149 ? 70.636 -65.036 27.616 1.00 46.44 171 SER A C 1
ATOM 946 O O . SER A 1 149 ? 71.134 -64.405 28.547 1.00 41.71 171 SER A O 1
ATOM 949 N N . GLY A 1 150 ? 71.353 -65.805 26.802 1.00 44.76 172 GLY A N 1
ATOM 950 C CA . GLY A 1 150 ? 72.796 -65.913 26.928 1.00 41.47 172 GLY A CA 1
ATOM 951 C C . GLY A 1 150 ? 73.276 -66.995 27.877 1.00 43.72 172 GLY A C 1
ATOM 952 O O . GLY A 1 150 ? 74.479 -67.175 28.064 1.00 43.07 172 GLY A O 1
ATOM 953 N N . LEU A 1 151 ? 72.337 -67.720 28.477 1.00 42.68 173 LEU A N 1
ATOM 954 C CA . LEU A 1 151 ? 72.680 -68.779 29.419 1.00 42.55 173 LEU A CA 1
ATOM 955 C C . LEU A 1 151 ? 72.328 -70.146 28.838 1.00 44.18 173 LEU A C 1
ATOM 956 O O . LEU A 1 151 ? 71.270 -70.314 28.232 1.00 48.00 173 LEU A O 1
ATOM 961 N N . PHE A 1 152 ? 73.218 -71.118 29.022 1.00 43.67 174 PHE A N 1
ATOM 962 C CA . PHE A 1 152 ? 73.061 -72.434 28.405 1.00 42.35 174 PHE A CA 1
ATOM 963 C C . PHE A 1 152 ? 71.854 -73.198 28.941 1.00 37.58 174 PHE A C 1
ATOM 964 O O . PHE A 1 152 ? 71.672 -73.332 30.152 1.00 43.43 174 PHE A O 1
ATOM 972 N N . GLN A 1 153 ? 71.035 -73.699 28.022 1.00 38.04 175 GLN A N 1
ATOM 973 C CA . GLN A 1 153 ? 69.865 -74.494 28.370 1.00 40.77 175 GLN A CA 1
ATOM 974 C C . GLN A 1 153 ? 69.689 -75.610 27.341 1.00 46.67 175 GLN A C 1
ATOM 975 O O . GLN A 1 153 ? 68.729 -75.620 26.569 1.00 53.73 175 GLN A O 1
ATOM 981 N N . GLY A 1 154 ? 70.637 -76.542 27.328 1.00 46.27 176 GLY A N 1
ATOM 982 C CA . GLY A 1 154 ? 70.612 -77.654 26.395 1.00 43.05 176 GLY A CA 1
ATOM 983 C C . GLY A 1 154 ? 70.589 -78.996 27.097 1.00 55.22 176 GLY A C 1
ATOM 984 O O . GLY A 1 154 ? 69.900 -79.921 26.666 1.00 51.73 176 GLY A O 1
ATOM 985 N N . ASP A 1 155 ? 71.343 -79.098 28.189 1.00 68.89 177 ASP A N 1
ATOM 986 C CA . ASP A 1 155 ? 71.336 -80.292 29.030 1.00 68.60 177 ASP A CA 1
ATOM 987 C C . ASP A 1 155 ? 70.082 -80.312 29.894 1.00 73.42 177 ASP A C 1
ATOM 988 O O . ASP A 1 155 ? 69.882 -81.214 30.707 1.00 68.58 177 ASP A O 1
ATOM 993 N N . THR A 1 156 ? 69.246 -79.296 29.716 1.00 72.74 178 THR A N 1
ATOM 994 C CA . THR A 1 156 ? 67.993 -79.181 30.443 1.00 62.80 178 THR A CA 1
ATOM 995 C C . THR A 1 156 ? 66.836 -79.185 29.450 1.00 57.71 178 THR A C 1
ATOM 996 O O . THR A 1 156 ? 65.935 -78.350 29.523 1.00 54.55 178 THR A O 1
ATOM 1000 N N . PHE A 1 157 ? 66.867 -80.134 28.521 1.00 60.95 179 PHE A N 1
ATOM 1001 C CA . PHE A 1 157 ? 65.911 -80.154 27.420 1.00 66.80 179 PHE A CA 1
ATOM 1002 C C . PHE A 1 157 ? 64.505 -80.549 27.858 1.00 65.71 179 PHE A C 1
ATOM 1003 O O . PHE A 1 157 ? 64.322 -81.356 28.771 1.00 64.13 179 PHE A O 1
ATOM 1011 N N . ARG A 1 158 ? 63.515 -79.969 27.191 1.00 57.48 180 ARG A N 1
ATOM 1012 C CA . ARG A 1 158 ? 62.129 -80.389 27.338 1.00 53.80 180 ARG A CA 1
ATOM 1013 C C . ARG A 1 158 ? 61.463 -80.373 25.968 1.00 61.17 180 ARG A C 1
ATOM 1014 O O . ARG A 1 158 ? 60.675 -79.478 25.661 1.00 63.04 180 ARG A O 1
ATOM 1022 N N . ILE A 1 159 ? 61.811 -81.361 25.147 1.00 61.39 181 ILE A N 1
ATOM 1023 C CA . ILE A 1 159 ? 61.260 -81.513 23.804 1.00 45.12 181 ILE A CA 1
ATOM 1024 C C . ILE A 1 159 ? 59.736 -81.540 23.855 1.00 40.83 181 ILE A C 1
ATOM 1025 O O . ILE A 1 159 ? 59.149 -82.194 24.717 1.00 42.95 181 ILE A O 1
ATOM 1030 N N . THR A 1 160 ? 59.109 -80.818 22.930 1.00 37.18 182 THR A N 1
ATOM 1031 C CA . THR A 1 160 ? 57.657 -80.667 22.900 1.00 41.26 182 THR A CA 1
ATOM 1032 C C . THR A 1 160 ? 56.930 -82.009 22.848 1.00 37.31 182 THR A C 1
ATOM 1033 O O . THR A 1 160 ? 55.988 -82.241 23.605 1.00 45.54 182 THR A O 1
ATOM 1037 N N . LYS A 1 161 ? 57.374 -82.888 21.957 1.00 41.75 183 LYS A N 1
ATOM 1038 C CA . LYS A 1 161 ? 56.783 -84.216 21.834 1.00 39.87 183 LYS A CA 1
ATOM 1039 C C . LYS A 1 161 ? 57.393 -85.184 22.845 1.00 38.54 183 LYS A C 1
ATOM 1040 O O . LYS A 1 161 ? 58.610 -85.370 22.886 1.00 36.58 183 LYS A O 1
ATOM 1046 N N . ALA A 1 162 ? 56.537 -85.799 23.655 1.00 33.98 184 ALA A N 1
ATOM 1047 C CA . ALA A 1 162 ? 56.982 -86.684 24.728 1.00 36.79 184 ALA A CA 1
ATOM 1048 C C . ALA A 1 162 ? 57.649 -87.947 24.192 1.00 38.92 184 ALA A C 1
ATOM 1049 O O . ALA A 1 162 ? 58.678 -88.381 24.711 1.00 48.54 184 ALA A O 1
ATOM 1051 N N . ASP A 1 163 ? 57.058 -88.536 23.158 1.00 39.30 185 ASP A N 1
ATOM 1052 C CA . ASP A 1 163 ? 57.584 -89.765 22.573 1.00 38.53 185 ASP A CA 1
ATOM 1053 C C . ASP A 1 163 ? 58.971 -89.555 21.973 1.00 39.65 185 ASP A C 1
ATOM 1054 O O . ASP A 1 163 ? 59.864 -90.386 22.146 1.00 39.62 185 ASP A O 1
ATOM 1059 N N . ALA A 1 164 ? 59.140 -88.442 21.266 1.00 35.75 186 ALA A N 1
ATOM 1060 C CA . ALA A 1 164 ? 60.422 -88.101 20.662 1.00 32.27 186 ALA A CA 1
ATOM 1061 C C . ALA A 1 164 ? 61.467 -87.832 21.738 1.00 33.32 186 ALA A C 1
ATOM 1062 O O . ALA A 1 164 ? 62.638 -88.180 21.584 1.00 35.90 186 ALA A O 1
ATOM 1064 N N . ALA A 1 165 ? 61.033 -87.212 22.830 1.00 37.17 187 ALA A N 1
ATOM 1065 C CA . ALA A 1 165 ? 61.919 -86.918 23.948 1.00 32.98 187 ALA A CA 1
ATOM 1066 C C . ALA A 1 165 ? 62.370 -88.201 24.634 1.00 34.50 187 ALA A C 1
ATOM 1067 O O . ALA A 1 165 ? 63.505 -88.301 25.097 1.00 39.44 187 ALA A O 1
ATOM 1069 N N . GLU A 1 166 ? 61.472 -89.180 24.698 1.00 29.54 188 GLU A N 1
ATOM 1070 C CA . GLU A 1 166 ? 61.792 -90.472 25.290 1.00 37.18 188 GLU A CA 1
ATOM 1071 C C . GLU A 1 166 ? 62.807 -91.213 24.428 1.00 34.78 188 GLU A C 1
ATOM 1072 O O . GLU A 1 166 ? 63.713 -91.867 24.942 1.00 37.41 188 GLU A O 1
ATOM 1078 N N . PHE A 1 167 ? 62.646 -91.101 23.113 1.00 40.72 189 PHE A N 1
ATOM 1079 C CA . PHE A 1 167 ? 63.587 -91.692 22.168 1.00 37.50 189 PHE A CA 1
ATOM 1080 C C . PHE A 1 167 ? 64.978 -91.095 22.338 1.00 35.59 189 PHE A C 1
ATOM 1081 O O . PHE A 1 167 ? 65.970 -91.820 22.409 1.00 36.45 189 PHE A O 1
ATOM 1089 N N . TRP A 1 168 ? 65.040 -89.768 22.398 1.00 27.91 190 TRP A N 1
ATOM 1090 C CA . TRP A 1 168 ? 66.304 -89.061 22.558 1.00 28.26 190 TRP A CA 1
ATOM 1091 C C . TRP A 1 168 ? 66.946 -89.408 23.896 1.00 35.95 190 TRP A C 1
ATOM 1092 O O . TRP A 1 168 ? 68.168 -89.530 23.995 1.00 41.20 190 TRP A O 1
ATOM 1103 N N . ARG A 1 169 ? 66.113 -89.568 24.919 1.00 37.89 191 ARG A N 1
ATOM 1104 C CA . ARG A 1 169 ? 66.589 -89.896 26.258 1.00 36.72 191 ARG A CA 1
ATOM 1105 C C . ARG A 1 169 ? 67.192 -91.295 26.298 1.00 39.97 191 ARG A C 1
ATOM 1106 O O . ARG A 1 169 ? 68.193 -91.529 26.974 1.00 43.87 191 ARG A O 1
ATOM 1108 N N . LYS A 1 170 ? 66.579 -92.223 25.572 1.00 36.45 192 LYS A N 1
ATOM 1109 C CA . LYS A 1 170 ? 67.075 -93.593 25.516 1.00 32.66 192 LYS A CA 1
ATOM 1110 C C . LYS A 1 170 ? 68.349 -93.686 24.687 1.00 36.14 192 LYS A C 1
ATOM 1111 O O . LYS A 1 170 ? 69.292 -94.383 25.059 1.00 39.68 192 LYS A O 1
ATOM 1117 N N . ALA A 1 171 ? 68.369 -92.975 23.565 1.00 35.79 193 ALA A N 1
ATOM 1118 C CA . ALA A 1 171 ? 69.457 -93.091 22.599 1.00 35.12 193 ALA A CA 1
ATOM 1119 C C . ALA A 1 171 ? 70.709 -92.325 23.018 1.00 42.55 193 ALA A C 1
ATOM 1120 O O . ALA A 1 171 ? 71.800 -92.893 23.077 1.00 45.65 193 ALA A O 1
ATOM 1122 N N . PHE A 1 172 ? 70.554 -91.037 23.306 1.00 34.25 194 PHE A N 1
ATOM 1123 C CA . PHE A 1 172 ? 71.709 -90.180 23.550 1.00 34.47 194 PHE A CA 1
ATOM 1124 C C . PHE A 1 172 ? 71.750 -89.633 24.973 1.00 39.65 194 PHE A C 1
ATOM 1125 O O . PHE A 1 172 ? 72.675 -88.910 25.340 1.00 43.32 194 PHE A O 1
ATOM 1133 N N . GLY A 1 173 ? 70.747 -89.977 25.773 1.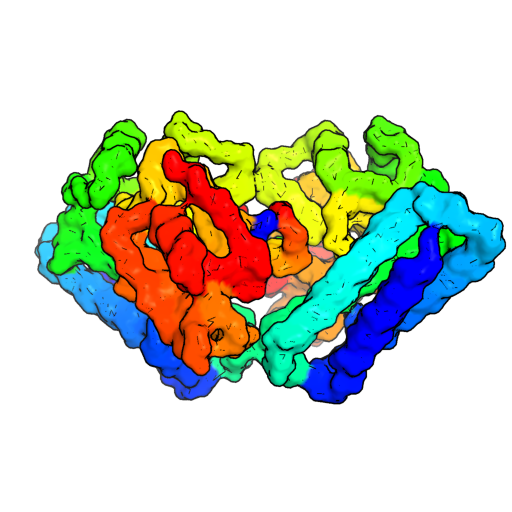00 43.79 195 GLY A N 1
ATOM 1134 C CA . GLY A 1 173 ? 70.691 -89.519 27.148 1.00 40.15 195 GLY A CA 1
ATOM 1135 C C . GLY A 1 173 ? 70.366 -88.045 27.286 1.00 43.63 195 GLY A C 1
ATOM 1136 O O . GLY A 1 173 ? 69.292 -87.596 26.885 1.00 44.48 195 GLY A O 1
ATOM 1137 N N . GLU A 1 174 ? 71.299 -87.288 27.853 1.00 43.45 196 GLU A N 1
ATOM 1138 C CA . GLU A 1 174 ? 71.086 -85.867 28.099 1.00 47.59 196 GLU A CA 1
ATOM 1139 C C . GLU A 1 174 ? 72.062 -85.017 27.285 1.00 44.54 196 GLU A C 1
ATOM 1140 O O . GLU A 1 174 ? 72.338 -83.867 27.626 1.00 48.21 196 GLU A O 1
ATOM 1146 N N . LYS A 1 175 ? 72.583 -85.590 26.205 1.00 40.59 197 LYS A N 1
ATOM 1147 C CA . LYS A 1 175 ? 73.473 -84.852 25.315 1.00 37.34 197 LYS A CA 1
ATOM 1148 C C . LYS A 1 175 ? 72.685 -83.849 24.480 1.00 38.60 197 LYS A C 1
ATOM 1149 O O . LYS A 1 175 ? 71.593 -84.150 23.996 1.00 33.29 197 LYS A O 1
ATOM 1155 N N . THR A 1 176 ? 73.247 -82.656 24.317 1.00 32.76 198 THR A N 1
ATOM 1156 C CA . THR A 1 176 ? 72.582 -81.586 23.586 1.00 29.24 198 THR A CA 1
ATOM 1157 C C . THR A 1 176 ? 72.671 -81.802 22.077 1.00 28.08 198 THR A C 1
ATOM 1158 O O . THR A 1 176 ? 71.703 -81.577 21.350 1.00 28.74 198 THR A O 1
ATOM 1162 N N . ILE A 1 177 ? 73.834 -82.248 21.613 1.00 34.11 199 ILE A N 1
ATOM 1163 C CA . ILE A 1 177 ? 74.053 -82.454 20.187 1.00 36.56 199 ILE A CA 1
ATOM 1164 C C . ILE A 1 177 ? 74.732 -83.801 19.942 1.00 32.21 199 ILE A C 1
ATOM 1165 O O . ILE A 1 177 ? 75.487 -84.291 20.784 1.00 34.72 199 ILE A O 1
ATOM 1170 N N . VAL A 1 178 ? 74.441 -84.407 18.794 1.00 27.73 200 VAL A N 1
ATOM 1171 C CA . VAL A 1 178 ? 75.018 -85.698 18.432 1.00 32.60 200 VAL A CA 1
ATOM 1172 C C . VAL A 1 178 ? 75.416 -85.700 16.960 1.00 33.13 200 VAL A C 1
ATOM 1173 O O . VAL A 1 178 ? 74.770 -85.048 16.140 1.00 34.75 200 VAL A O 1
ATOM 1177 N N . PRO A 1 179 ? 76.491 -86.429 16.619 1.00 35.46 201 PRO A N 1
ATOM 1178 C CA . PRO A 1 179 ? 76.893 -86.568 15.214 1.00 30.90 201 PRO A CA 1
ATOM 1179 C C . PRO A 1 179 ? 75.808 -87.241 14.378 1.00 33.43 201 PRO A C 1
ATOM 1180 O O . PRO A 1 179 ? 75.054 -88.058 14.906 1.00 34.42 201 PRO A O 1
ATOM 1184 N N . TRP A 1 180 ? 75.733 -86.896 13.096 1.00 34.00 202 TRP A N 1
ATOM 1185 C CA . TRP A 1 180 ? 74.661 -87.373 12.225 1.00 29.12 202 TRP A CA 1
ATOM 1186 C C . TRP A 1 180 ? 74.614 -88.894 12.098 1.00 33.42 202 TRP A C 1
ATOM 1187 O O . TRP A 1 180 ? 73.534 -89.484 12.060 1.00 31.33 202 TRP A O 1
ATOM 1198 N N . LYS A 1 181 ? 75.784 -89.520 12.026 1.00 32.71 203 LYS A N 1
ATOM 1199 C CA . LYS A 1 181 ? 75.866 -90.969 11.881 1.00 33.32 203 LYS A CA 1
ATOM 1200 C C . LYS A 1 181 ? 75.175 -91.679 13.039 1.00 40.10 203 LYS A C 1
ATOM 1201 O O . LYS A 1 181 ? 74.392 -92.605 12.831 1.00 42.67 203 LYS A O 1
ATOM 1207 N N . SER A 1 182 ? 75.462 -91.228 14.255 1.00 36.41 204 SER A N 1
ATOM 1208 C CA . SER A 1 182 ? 74.877 -91.814 15.455 1.00 38.28 204 SER A CA 1
ATOM 1209 C C . SER A 1 182 ? 73.364 -91.629 15.483 1.00 35.67 204 SER A C 1
ATOM 1210 O O . SER A 1 182 ? 72.628 -92.532 15.881 1.00 43.01 204 SER A O 1
ATOM 1213 N N . PHE A 1 183 ? 72.906 -90.457 15.055 1.00 33.95 205 PHE A N 1
ATOM 1214 C CA . PHE A 1 183 ? 71.478 -90.170 15.010 1.00 34.93 205 PHE A CA 1
ATOM 1215 C C . PHE A 1 183 ? 70.786 -91.059 13.984 1.00 33.65 205 PHE A C 1
ATOM 1216 O O . PHE A 1 183 ? 69.674 -91.534 14.212 1.00 34.45 205 PHE A O 1
ATOM 1224 N N . ARG A 1 184 ? 71.451 -91.277 12.853 1.00 35.56 206 ARG A N 1
ATOM 1225 C CA . ARG A 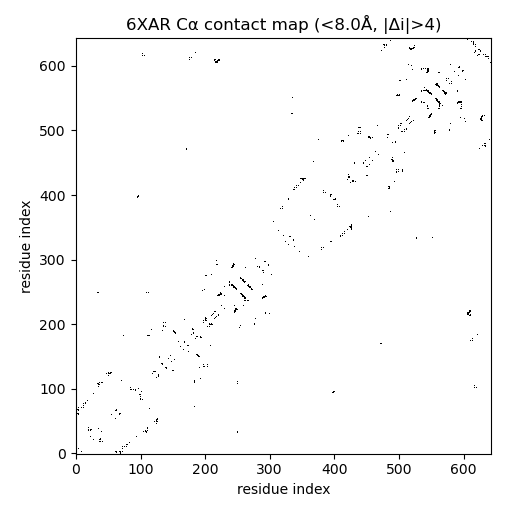1 184 ? 70.917 -92.142 11.808 1.00 36.38 206 ARG A CA 1
ATOM 1226 C C . ARG A 1 184 ? 70.802 -93.576 12.310 1.00 37.07 206 ARG A C 1
ATOM 1227 O O . ARG A 1 184 ? 69.850 -94.282 11.984 1.00 40.27 206 ARG A O 1
ATOM 1235 N N . GLN A 1 185 ? 71.778 -93.996 13.108 1.00 39.51 207 GLN A N 1
ATOM 1236 C CA . GLN A 1 185 ? 71.774 -95.334 13.687 1.00 36.15 207 GLN A CA 1
ATOM 1237 C C . GLN A 1 185 ? 70.597 -95.517 14.638 1.00 38.31 207 GLN A C 1
ATOM 1238 O O . GLN A 1 185 ? 69.812 -96.452 14.491 1.00 39.57 207 GLN A O 1
ATOM 1244 N N . ALA A 1 186 ? 70.479 -94.615 15.608 1.00 40.51 208 ALA A N 1
ATOM 1245 C CA . ALA A 1 186 ? 69.429 -94.698 16.620 1.00 43.40 208 ALA A CA 1
ATOM 1246 C C . ALA A 1 186 ? 68.041 -94.594 16.000 1.00 42.72 208 ALA A C 1
ATOM 1247 O O . ALA A 1 186 ? 67.119 -95.303 16.404 1.00 43.86 208 ALA A O 1
ATOM 1249 N N . LEU A 1 187 ? 67.898 -93.706 15.021 1.00 41.33 209 LEU A N 1
ATOM 1250 C CA . LEU A 1 187 ? 66.625 -93.523 14.337 1.00 38.08 209 LEU A CA 1
ATOM 1251 C C . LEU A 1 187 ? 66.254 -94.777 13.553 1.00 40.07 209 LEU A C 1
ATOM 1252 O O . LEU A 1 187 ? 65.100 -95.199 13.560 1.00 44.36 209 LEU A O 1
ATOM 1257 N N . HIS A 1 188 ? 67.240 -95.376 12.891 1.00 43.15 210 HIS A N 1
ATOM 1258 C CA . HIS A 1 188 ? 67.014 -96.592 12.116 1.00 45.53 210 HIS A CA 1
ATOM 1259 C C . HIS A 1 188 ? 66.640 -97.759 13.025 1.00 44.69 210 HIS A C 1
ATOM 1260 O O . HIS A 1 188 ? 65.924 -98.671 12.613 1.00 45.10 210 HIS A O 1
ATOM 1267 N N . GLU A 1 189 ? 67.135 -97.725 14.258 1.00 39.78 211 GLU A N 1
ATOM 1268 C CA . GLU A 1 189 ? 66.790 -98.740 15.247 1.00 40.41 211 GLU A CA 1
ATOM 1269 C C . GLU A 1 189 ? 65.308 -98.671 15.590 1.00 40.27 211 GLU A C 1
ATOM 1270 O O . GLU A 1 189 ? 64.660 -99.697 15.791 1.00 40.49 211 GLU A O 1
ATOM 1276 N N . VAL A 1 190 ? 64.774 -97.455 15.653 1.00 43.57 212 VAL A N 1
ATOM 1277 C CA . VAL A 1 190 ? 63.367 -97.254 15.977 1.00 32.81 212 VAL A CA 1
ATOM 1278 C C . VAL A 1 190 ? 62.527 -97.148 14.707 1.00 33.57 212 VAL A C 1
ATOM 1279 O O . VAL A 1 190 ? 61.550 -97.877 14.537 1.00 36.42 212 VAL A O 1
ATOM 1283 N N . HIS A 1 191 ? 62.907 -96.233 13.821 1.00 40.73 213 HIS A N 1
ATOM 1284 C CA . HIS A 1 191 ? 62.218 -96.059 12.546 1.00 43.42 213 HIS A CA 1
ATOM 1285 C C . HIS A 1 191 ? 63.123 -96.470 11.389 1.00 44.61 213 HIS A C 1
ATOM 1286 O O . HIS A 1 191 ? 64.060 -95.752 11.042 1.00 47.37 213 HIS A O 1
ATOM 1293 N N . PRO A 1 192 ? 62.835 -97.631 10.782 1.00 42.93 214 PRO A N 1
ATOM 1294 C CA . PRO A 1 192 ? 63.665 -98.190 9.709 1.00 41.75 214 PRO A CA 1
ATOM 1295 C C . PRO A 1 192 ? 63.768 -97.282 8.484 1.00 44.98 214 PRO A C 1
ATOM 1296 O O . PRO A 1 192 ? 62.756 -96.793 7.981 1.00 44.04 214 PRO A O 1
ATOM 1300 N N . ILE A 1 193 ? 64.994 -97.059 8.020 1.00 45.08 215 ILE A N 1
ATOM 1301 C CA . ILE A 1 193 ? 65.238 -96.265 6.824 1.00 46.78 215 ILE A CA 1
ATOM 1302 C C . ILE A 1 193 ? 65.494 -97.203 5.651 1.00 47.98 215 ILE A C 1
ATOM 1303 O O . ILE A 1 193 ? 66.404 -98.031 5.696 1.00 49.67 215 ILE A O 1
ATOM 1308 N N . SER A 1 194 ? 64.685 -97.070 4.604 1.00 48.82 216 SER A N 1
ATOM 1309 C CA . SER A 1 194 ? 64.739 -97.982 3.465 1.00 51.07 216 SER A CA 1
ATOM 1310 C C . SER A 1 194 ? 66.065 -97.905 2.713 1.00 51.89 216 SER A C 1
ATOM 1311 O O . SER A 1 194 ? 66.743 -98.916 2.533 1.00 55.30 216 SER A O 1
ATOM 1314 N N . SER A 1 195 ? 66.432 -96.706 2.274 1.00 52.17 217 SER A N 1
ATOM 1315 C CA . SER A 1 195 ? 67.633 -96.532 1.466 1.00 49.72 217 SER A CA 1
ATOM 1316 C C . SER A 1 195 ? 68.547 -95.444 2.015 1.00 43.74 217 SER A C 1
ATOM 1317 O O . SER A 1 195 ? 68.162 -94.683 2.902 1.00 47.53 217 SER A O 1
ATOM 1320 N N . GLY A 1 196 ? 69.761 -95.380 1.477 1.00 48.23 218 GLY A N 1
ATOM 1321 C CA . GLY A 1 196 ? 70.691 -94.322 1.819 1.00 44.70 218 GLY A CA 1
ATOM 1322 C C . GLY A 1 196 ? 70.252 -93.001 1.220 1.00 47.10 218 GLY A C 1
ATOM 1323 O O . GLY A 1 196 ? 70.590 -91.932 1.728 1.00 47.48 218 GLY A O 1
ATOM 1324 N N . LEU A 1 197 ? 69.497 -93.082 0.128 1.00 48.26 219 LEU A N 1
ATOM 1325 C CA . LEU A 1 197 ? 68.913 -91.903 -0.498 1.00 43.21 219 LEU A CA 1
ATOM 1326 C C . LEU A 1 197 ? 67.900 -91.268 0.445 1.00 36.86 219 LEU A C 1
ATOM 1327 O O . LEU A 1 197 ? 67.856 -90.048 0.597 1.00 41.46 219 LEU A O 1
ATOM 1332 N N . GLU A 1 198 ? 67.089 -92.113 1.075 1.00 41.00 220 GLU A N 1
ATOM 1333 C CA . GLU A 1 198 ? 66.094 -91.659 2.039 1.00 45.98 220 GLU A CA 1
ATOM 1334 C C . GLU A 1 198 ? 66.775 -90.999 3.231 1.00 41.93 220 GLU A C 1
ATOM 1335 O O . GLU A 1 198 ? 66.270 -90.025 3.786 1.00 41.11 220 GLU A O 1
ATOM 1341 N N . ALA A 1 199 ? 67.928 -91.539 3.614 1.00 44.17 221 ALA A N 1
ATOM 1342 C CA . ALA A 1 199 ? 68.700 -91.000 4.726 1.00 40.41 221 ALA A CA 1
ATOM 1343 C C . ALA A 1 199 ? 69.313 -89.654 4.358 1.00 37.28 221 ALA A C 1
ATOM 1344 O O . ALA A 1 199 ? 69.471 -88.781 5.211 1.00 38.52 221 ALA A O 1
ATOM 1346 N N . MET A 1 200 ? 69.656 -89.492 3.084 1.00 37.21 222 MET A N 1
ATOM 1347 C CA . MET A 1 200 ? 70.237 -88.244 2.602 1.00 33.66 222 MET A CA 1
ATOM 1348 C C . MET A 1 200 ? 69.183 -87.146 2.536 1.00 29.84 222 MET A C 1
ATOM 1349 O O . MET A 1 200 ? 69.423 -86.019 2.967 1.00 36.58 222 MET A O 1
ATOM 1354 N N . ALA A 1 201 ? 68.016 -87.482 1.993 1.00 25.85 223 ALA A N 1
ATOM 1355 C CA . ALA A 1 201 ? 66.908 -86.537 1.918 1.00 29.59 223 ALA A CA 1
ATOM 1356 C C . ALA A 1 201 ? 66.440 -86.163 3.319 1.00 29.87 223 ALA A C 1
ATOM 1357 O O . ALA A 1 201 ? 66.074 -85.017 3.577 1.00 30.46 223 ALA A O 1
ATOM 1359 N N . LEU A 1 202 ? 66.458 -87.141 4.218 1.00 29.54 224 LEU A N 1
ATOM 1360 C CA . LEU A 1 202 ? 66.112 -86.911 5.614 1.00 30.49 224 LEU A CA 1
ATOM 1361 C C . LEU A 1 202 ? 67.130 -85.979 6.254 1.00 34.53 224 LEU A C 1
ATOM 1362 O O . LEU A 1 202 ? 66.775 -85.091 7.029 1.00 33.05 224 LEU A O 1
ATOM 1367 N N . LYS A 1 203 ? 68.400 -86.190 5.918 1.00 29.29 225 LYS A N 1
ATOM 1368 C CA . LYS A 1 203 ? 69.487 -85.369 6.432 1.00 29.48 225 LYS A CA 1
ATOM 1369 C C . LYS A 1 203 ? 69.338 -83.926 5.969 1.00 30.41 225 LYS A C 1
ATOM 1370 O O . LYS A 1 203 ? 69.570 -82.992 6.733 1.00 30.28 225 LYS A O 1
ATOM 1376 N N . SER A 1 204 ? 68.942 -83.749 4.714 1.00 26.48 226 SER A N 1
ATOM 1377 C CA . SER A 1 204 ? 68.756 -82.414 4.158 1.00 26.36 226 SER A CA 1
ATOM 1378 C C . SER A 1 204 ? 67.568 -81.710 4.807 1.00 30.24 226 SER A C 1
ATOM 1379 O O . SER A 1 204 ? 67.450 -80.487 4.741 1.00 34.17 226 SER A O 1
ATOM 1382 N N . THR A 1 205 ? 66.693 -82.488 5.436 1.00 29.53 227 THR A N 1
ATOM 1383 C CA . THR A 1 205 ? 65.486 -81.947 6.051 1.00 27.56 227 THR A CA 1
ATOM 1384 C C . THR A 1 205 ? 65.697 -81.579 7.520 1.00 28.35 227 THR A C 1
ATOM 1385 O O . THR A 1 205 ? 65.213 -80.546 7.982 1.00 36.60 227 THR A O 1
ATOM 1389 N N . ILE A 1 206 ? 66.426 -82.419 8.249 1.00 28.04 228 ILE A N 1
ATOM 1390 C CA . ILE A 1 206 ? 66.563 -82.243 9.690 1.00 29.49 228 ILE A CA 1
ATOM 1391 C C . ILE A 1 206 ? 67.831 -81.469 10.066 1.00 33.41 228 ILE A C 1
ATOM 1392 O O . ILE A 1 206 ? 67.844 -80.744 11.062 1.00 28.02 228 ILE A O 1
ATOM 1397 N N . ASP A 1 207 ? 68.891 -81.610 9.274 1.00 31.40 229 ASP A N 1
ATOM 1398 C CA . ASP A 1 207 ? 70.142 -80.909 9.554 1.00 29.82 229 ASP A CA 1
ATOM 1399 C C . ASP A 1 207 ? 70.070 -79.477 9.033 1.00 27.03 229 ASP A C 1
ATOM 1400 O O . ASP A 1 207 ? 70.606 -79.162 7.970 1.00 28.42 229 ASP A O 1
ATOM 1405 N N . LEU A 1 208 ? 69.405 -78.614 9.795 1.00 27.66 230 LEU A N 1
ATOM 1406 C CA . LEU A 1 208 ? 69.154 -77.240 9.374 1.00 27.30 230 LEU A CA 1
ATOM 1407 C C . LEU A 1 208 ? 70.428 -76.400 9.329 1.00 30.51 230 LEU A C 1
ATOM 1408 O O . LEU A 1 208 ? 70.613 -75.595 8.417 1.00 27.84 230 LEU A O 1
ATOM 1413 N N . THR A 1 209 ? 71.302 -76.588 10.313 1.00 30.69 231 THR A N 1
ATOM 1414 C CA . THR A 1 209 ? 72.532 -75.808 10.394 1.00 32.75 231 THR A CA 1
ATOM 1415 C C . THR A 1 209 ? 73.572 -76.310 9.395 1.00 31.17 231 THR A C 1
ATOM 1416 O O . THR A 1 209 ? 74.603 -75.668 9.189 1.00 32.12 231 THR A O 1
ATOM 1420 N N . CYS A 1 210 ? 73.289 -77.459 8.783 1.00 30.79 232 CYS A N 1
ATOM 1421 C CA . CYS A 1 210 ? 74.136 -78.041 7.742 1.00 31.21 232 CYS A CA 1
ATOM 1422 C C . CYS A 1 210 ? 75.575 -78.217 8.219 1.00 32.23 232 CYS A C 1
ATOM 1423 O O . CYS A 1 210 ? 76.517 -77.772 7.563 1.00 31.67 232 CYS A O 1
ATOM 1426 N N . ASN A 1 211 ? 75.737 -78.868 9.366 1.00 32.77 233 ASN A N 1
ATOM 1427 C CA . ASN A 1 211 ? 77.054 -79.045 9.966 1.00 31.88 233 ASN A CA 1
ATOM 1428 C C . ASN A 1 211 ? 77.336 -80.506 10.298 1.00 35.78 233 ASN A C 1
ATOM 1429 O O . ASN A 1 211 ? 78.196 -80.801 11.128 1.00 34.11 233 ASN A O 1
ATOM 1434 N N . ASP A 1 212 ? 76.597 -81.407 9.654 1.00 39.11 234 ASP A N 1
ATOM 1435 C CA . ASP A 1 212 ? 76.744 -82.851 9.849 1.00 34.73 234 ASP A CA 1
ATOM 1436 C C . ASP A 1 212 ? 76.466 -83.258 11.299 1.00 37.37 234 ASP A C 1
ATOM 1437 O O . ASP A 1 212 ? 76.903 -84.315 11.754 1.00 37.06 234 ASP A O 1
ATOM 1442 N N . TYR A 1 213 ? 75.735 -82.410 12.017 1.00 39.32 235 TYR A N 1
ATOM 1443 C CA . TYR A 1 213 ? 75.348 -82.690 13.395 1.00 39.10 235 TYR A CA 1
ATOM 1444 C C . TYR A 1 213 ? 73.845 -82.513 13.578 1.00 38.66 235 TYR A C 1
ATOM 1445 O O . TYR A 1 213 ? 73.195 -81.819 12.797 1.00 32.91 235 TYR A O 1
ATOM 1454 N N . ILE A 1 214 ? 73.299 -83.146 14.611 1.00 33.30 236 ILE A N 1
ATOM 1455 C CA . ILE A 1 214 ? 71.885 -83.009 14.936 1.00 29.38 236 ILE A CA 1
ATOM 1456 C C . ILE A 1 214 ? 71.735 -82.600 16.395 1.00 28.76 236 ILE A C 1
ATOM 1457 O O . ILE A 1 214 ? 72.168 -83.317 17.297 1.00 35.23 236 ILE A O 1
ATOM 1462 N N . SER A 1 215 ? 71.122 -81.444 16.623 1.00 29.32 237 SER A N 1
ATOM 1463 C CA . SER A 1 215 ? 70.914 -80.948 17.978 1.00 29.65 237 SER A CA 1
ATOM 1464 C C . SER A 1 215 ? 69.510 -81.272 18.472 1.00 31.06 237 SER A C 1
ATOM 1465 O O . SER A 1 215 ? 68.637 -81.653 17.692 1.00 32.60 237 SER A O 1
ATOM 1468 N N . VAL A 1 216 ? 69.301 -81.110 19.774 1.00 28.12 238 VAL A N 1
ATOM 1469 C CA . VAL A 1 216 ? 67.996 -81.333 20.379 1.00 26.98 238 VAL A CA 1
ATOM 1470 C C . VAL A 1 216 ? 67.003 -80.314 19.821 1.00 27.75 238 VAL A C 1
ATOM 1471 O O . VAL A 1 216 ? 65.804 -80.583 19.725 1.00 31.73 238 VAL A O 1
ATOM 1475 N N . PHE A 1 217 ? 67.519 -79.151 19.434 1.00 27.93 239 PHE A N 1
ATOM 1476 C CA . PHE A 1 217 ? 66.707 -78.087 18.856 1.00 25.63 239 PHE A CA 1
ATOM 1477 C C . PHE A 1 217 ? 66.135 -78.509 17.503 1.00 30.11 239 PHE A C 1
ATOM 1478 O O . PHE A 1 217 ? 64.929 -78.420 17.273 1.00 30.33 239 PHE A O 1
ATOM 1486 N N . GLU A 1 218 ? 67.013 -78.972 16.617 1.00 26.40 240 GLU A N 1
ATOM 1487 C CA . GLU A 1 218 ? 66.611 -79.430 15.291 1.00 22.35 240 GLU A CA 1
ATOM 1488 C C . GLU A 1 218 ? 65.698 -80.647 15.384 1.00 29.62 240 GLU A C 1
ATOM 1489 O O . GLU A 1 218 ? 64.759 -80.793 14.599 1.00 25.66 240 GLU A O 1
ATOM 1495 N N . PHE A 1 219 ? 65.984 -81.517 16.347 1.00 28.04 241 PHE A N 1
ATOM 1496 C CA . PHE A 1 219 ? 65.193 -82.722 16.555 1.00 28.87 241 PHE A CA 1
ATOM 1497 C C . PHE A 1 219 ? 63.776 -82.364 16.987 1.00 30.80 241 PHE A C 1
ATOM 1498 O O . PHE A 1 219 ? 62.807 -82.972 16.535 1.00 29.25 241 PHE A O 1
ATOM 1506 N N . ASP A 1 220 ? 63.667 -81.367 17.860 1.00 29.87 242 ASP A N 1
ATOM 1507 C CA . ASP A 1 220 ? 62.373 -80.876 18.312 1.00 29.42 242 ASP A CA 1
ATOM 1508 C C . ASP A 1 220 ? 61.573 -80.310 17.144 1.00 24.26 242 ASP A C 1
ATOM 1509 O O . ASP A 1 220 ? 60.371 -80.546 17.031 1.00 23.33 242 ASP A O 1
ATOM 1514 N N . ILE A 1 221 ? 62.252 -79.567 16.277 1.00 24.38 243 ILE A N 1
ATOM 1515 C CA . ILE A 1 221 ? 61.612 -78.948 15.122 1.00 26.29 243 ILE A CA 1
ATOM 1516 C C . ILE A 1 221 ? 61.056 -80.002 14.170 1.00 24.33 243 ILE A C 1
ATOM 1517 O O . ILE A 1 221 ? 59.909 -79.912 13.732 1.00 22.66 243 ILE A O 1
ATOM 1522 N N . PHE A 1 222 ? 61.874 -81.003 13.858 1.00 23.79 244 PHE A N 1
ATOM 1523 C CA . PHE A 1 222 ? 61.486 -82.045 12.914 1.00 24.52 244 PHE A CA 1
ATOM 1524 C C . PHE A 1 222 ? 60.340 -82.904 13.446 1.00 27.25 244 PHE A C 1
ATOM 1525 O O . PHE A 1 222 ? 59.393 -83.203 12.719 1.00 26.23 244 PHE A O 1
ATOM 1533 N N . THR A 1 223 ? 60.431 -83.300 14.712 1.00 28.76 245 THR A N 1
ATOM 1534 C CA . THR A 1 223 ? 59.422 -84.169 15.312 1.00 26.36 245 THR A CA 1
ATOM 1535 C C . THR A 1 223 ? 58.102 -83.432 15.540 1.00 30.50 245 THR A C 1
ATOM 1536 O O . THR A 1 223 ? 57.038 -84.051 15.565 1.00 33.16 245 THR A O 1
ATOM 1540 N N . ARG A 1 224 ? 58.170 -82.114 15.704 1.00 25.89 246 ARG A N 1
ATOM 1541 C CA . ARG A 1 224 ? 56.960 -81.300 15.765 1.00 23.58 246 ARG A CA 1
ATOM 1542 C C . ARG A 1 224 ? 56.350 -81.167 14.378 1.00 28.60 246 ARG A C 1
ATOM 1543 O O . ARG A 1 224 ? 55.133 -81.071 14.226 1.00 35.53 246 ARG A O 1
ATOM 1551 N N . LEU A 1 225 ? 57.213 -81.164 13.370 1.00 25.31 247 LEU A N 1
ATOM 1552 C CA . LEU A 1 225 ? 56.796 -80.955 11.991 1.00 27.03 247 LEU A CA 1
ATOM 1553 C C . LEU A 1 225 ? 56.061 -82.165 11.422 1.00 27.38 247 LEU A C 1
ATOM 1554 O O . LEU A 1 225 ? 55.059 -82.019 10.723 1.00 26.82 247 LEU A O 1
ATOM 1559 N N . PHE A 1 226 ? 56.561 -83.358 11.727 1.00 26.99 248 PHE A N 1
ATOM 1560 C CA . PHE A 1 226 ? 55.993 -84.583 11.174 1.00 32.53 248 PHE A CA 1
ATOM 1561 C C . PHE A 1 226 ? 55.443 -85.495 12.267 1.00 31.05 248 PHE A C 1
ATOM 1562 O O . PHE A 1 226 ? 55.735 -86.691 12.303 1.00 24.60 248 PHE A O 1
ATOM 1570 N N . GLN A 1 227 ? 54.644 -84.915 13.155 1.00 36.57 249 GLN A N 1
ATOM 1571 C CA . GLN A 1 227 ? 53.976 -85.666 14.209 1.00 37.25 249 GLN A CA 1
ATOM 1572 C C . GLN A 1 227 ? 52.837 -86.491 13.608 1.00 32.82 249 GLN A C 1
ATOM 1573 O O . GLN A 1 227 ? 52.324 -86.146 12.544 1.00 31.61 249 GLN A O 1
ATOM 1579 N N . PRO A 1 228 ? 52.438 -87.588 14.278 1.00 33.50 250 PRO A N 1
ATOM 1580 C CA . PRO A 1 228 ? 52.965 -88.124 15.540 1.00 29.98 250 PRO A CA 1
ATOM 1581 C C . PRO A 1 228 ? 54.268 -88.904 15.374 1.00 29.28 250 PRO A C 1
ATOM 1582 O O . PRO A 1 228 ? 54.650 -89.236 14.253 1.00 33.01 250 PRO A O 1
ATOM 1586 N N . TRP A 1 229 ? 54.932 -89.190 16.489 1.00 31.85 251 TRP A N 1
ATOM 1587 C CA . TRP A 1 229 ? 56.225 -89.865 16.473 1.00 32.40 251 TRP A CA 1
ATOM 1588 C C . TRP A 1 229 ? 56.117 -91.324 16.035 1.00 31.39 251 TRP A C 1
ATOM 1589 O O . TRP A 1 229 ? 57.025 -91.852 15.391 1.00 32.09 251 TRP A O 1
ATOM 1600 N N . SER A 1 230 ? 55.007 -91.968 16.381 1.00 32.04 252 SER A N 1
ATOM 1601 C CA . SER A 1 230 ? 54.826 -93.396 16.130 1.00 32.69 252 SER A CA 1
ATOM 1602 C C . SER A 1 230 ? 54.969 -93.757 14.651 1.00 35.72 252 SER A C 1
ATOM 1603 O O . SER A 1 230 ? 55.357 -94.875 14.314 1.00 35.65 252 SER A O 1
ATOM 1606 N N . SER A 1 231 ? 54.660 -92.806 13.774 1.00 36.82 253 SER A N 1
ATOM 1607 C CA . SER A 1 231 ? 54.808 -93.011 12.337 1.00 31.98 253 SER A CA 1
ATOM 1608 C C . SER A 1 231 ? 55.577 -91.858 11.699 1.00 32.24 253 SER A C 1
ATOM 1609 O O . SER A 1 231 ? 55.188 -91.352 10.648 1.00 33.61 253 SER A O 1
ATOM 1612 N N . LEU A 1 232 ? 56.674 -91.462 12.339 1.00 29.75 254 LEU A N 1
ATOM 1613 C CA . LEU A 1 232 ? 57.446 -90.287 11.934 1.00 30.83 254 LEU A CA 1
ATOM 1614 C C . LEU A 1 232 ? 57.867 -90.313 10.465 1.00 35.14 254 LEU A C 1
ATOM 1615 O O . LEU A 1 232 ? 57.426 -89.478 9.673 1.00 31.85 254 LEU A O 1
ATOM 1620 N N . LEU A 1 233 ? 58.715 -91.272 10.105 1.00 36.93 255 LEU A N 1
ATOM 1621 C CA . LEU A 1 233 ? 59.217 -91.377 8.737 1.00 31.60 255 LEU A CA 1
ATOM 1622 C C . LEU A 1 233 ? 58.090 -91.651 7.744 1.00 34.18 255 LEU A C 1
ATOM 1623 O O . LEU A 1 233 ? 58.220 -91.376 6.551 1.00 34.45 255 LEU A O 1
ATOM 1628 N N . ARG A 1 234 ? 56.983 -92.190 8.241 1.00 32.31 256 ARG A N 1
ATOM 1629 C CA . ARG A 1 234 ? 55.826 -92.448 7.399 1.00 30.20 256 ARG A CA 1
ATOM 1630 C C . ARG A 1 234 ? 55.165 -91.131 7.012 1.00 29.37 256 ARG A C 1
ATOM 1631 O O . ARG A 1 234 ? 54.800 -90.923 5.856 1.00 32.98 256 ARG A O 1
ATOM 1639 N N . ASN A 1 235 ? 55.021 -90.241 7.989 1.00 32.37 257 ASN A N 1
ATOM 1640 C CA . ASN A 1 235 ? 54.451 -88.922 7.749 1.00 31.14 257 ASN A CA 1
ATOM 1641 C C . ASN A 1 235 ? 55.361 -88.114 6.835 1.00 28.49 257 ASN A C 1
ATOM 1642 O O . ASN A 1 235 ? 54.896 -87.420 5.931 1.00 28.10 257 ASN A O 1
ATOM 1647 N N . TRP A 1 236 ? 56.664 -88.220 7.077 1.00 28.52 258 TRP A N 1
ATOM 1648 C CA . TRP A 1 236 ? 57.664 -87.500 6.298 1.00 26.84 258 TRP A CA 1
ATOM 1649 C C . TRP A 1 236 ? 57.666 -87.951 4.837 1.00 27.43 258 TRP A C 1
ATOM 1650 O O . TRP A 1 236 ? 57.936 -87.158 3.937 1.00 28.81 258 TRP A O 1
ATOM 1661 N N . ASN A 1 237 ? 57.357 -89.222 4.604 1.00 27.07 259 ASN A N 1
ATOM 1662 C CA . ASN A 1 237 ? 57.297 -89.743 3.243 1.00 25.92 259 ASN A CA 1
ATOM 1663 C C . ASN A 1 237 ? 56.027 -89.287 2.540 1.00 29.64 259 ASN A C 1
ATOM 1664 O O . ASN A 1 237 ? 55.994 -89.161 1.317 1.00 39.11 259 ASN A O 1
ATOM 1669 N N . SER A 1 238 ? 54.983 -89.032 3.320 1.00 27.26 260 SER A N 1
ATOM 1670 C CA . SER A 1 238 ? 53.678 -88.712 2.756 1.00 24.32 260 SER A CA 1
ATOM 1671 C C . SER A 1 238 ? 53.401 -87.212 2.739 1.00 31.27 260 SER A C 1
ATOM 1672 O O . SER A 1 238 ? 52.532 -86.749 2.003 1.00 34.62 260 SER A O 1
ATOM 1675 N N . LEU A 1 239 ? 54.135 -86.457 3.550 1.00 28.29 261 LEU A N 1
ATOM 1676 C CA . LEU A 1 239 ? 53.933 -85.013 3.630 1.00 27.57 261 LEU A CA 1
ATOM 1677 C C . LEU A 1 239 ? 55.042 -84.242 2.923 1.00 25.66 261 LEU A C 1
ATOM 1678 O O . LEU A 1 239 ? 54.809 -83.159 2.388 1.00 26.89 261 LEU A O 1
ATOM 1683 N N . ALA A 1 240 ? 56.248 -84.800 2.923 1.00 25.87 262 ALA A N 1
ATOM 1684 C CA . ALA A 1 240 ? 57.395 -84.106 2.351 1.00 24.01 262 ALA A CA 1
ATOM 1685 C C . ALA A 1 240 ? 57.896 -84.767 1.070 1.00 32.11 262 ALA A C 1
ATOM 1686 O O . ALA A 1 240 ? 58.026 -84.110 0.041 1.00 35.98 262 ALA A O 1
ATOM 1688 N N . VAL A 1 241 ? 58.169 -86.066 1.133 1.00 35.66 263 VAL A N 1
ATOM 1689 C CA . VAL A 1 241 ? 58.824 -86.764 0.031 1.00 33.84 263 VAL A CA 1
ATOM 1690 C C . VAL A 1 241 ? 57.937 -86.894 -1.208 1.00 35.23 263 VAL A C 1
ATOM 1691 O O . VAL A 1 241 ? 58.380 -86.614 -2.321 1.00 33.82 263 VAL A O 1
ATOM 1695 N N . THR A 1 242 ? 56.691 -87.316 -1.020 1.00 36.01 264 THR A N 1
ATOM 1696 C CA . THR A 1 242 ? 55.834 -87.645 -2.156 1.00 34.99 264 THR A CA 1
ATOM 1697 C C . THR A 1 242 ? 54.704 -86.642 -2.385 1.00 33.97 264 THR A C 1
ATOM 1698 O O . THR A 1 242 ? 54.062 -86.658 -3.435 1.00 32.96 264 THR A O 1
ATOM 1702 N N . HIS A 1 243 ? 54.460 -85.773 -1.409 1.00 32.56 265 HIS A N 1
ATOM 1703 C CA . HIS A 1 243 ? 53.361 -84.816 -1.508 1.00 33.24 265 HIS A CA 1
ATOM 1704 C C . HIS A 1 243 ? 53.773 -83.588 -2.310 1.00 30.04 265 HIS A C 1
ATOM 1705 O O . HIS A 1 243 ? 54.622 -82.818 -1.870 1.00 36.24 265 HIS A O 1
ATOM 1712 N N . PRO A 1 244 ? 53.151 -83.389 -3.483 1.00 25.12 266 PRO A N 1
ATOM 1713 C CA . PRO A 1 244 ? 53.495 -82.292 -4.397 1.00 32.60 266 PRO A CA 1
ATOM 1714 C C . PRO A 1 244 ? 53.182 -80.902 -3.846 1.00 30.87 266 PRO A C 1
ATOM 1715 O O . PRO A 1 244 ? 53.491 -79.906 -4.501 1.00 32.77 266 PRO A O 1
ATOM 1719 N N . GLY A 1 245 ? 52.576 -80.837 -2.666 1.00 29.00 267 GLY A N 1
ATOM 1720 C CA . GLY A 1 245 ? 52.271 -79.568 -2.033 1.00 28.01 267 GLY A CA 1
ATOM 1721 C C . GLY A 1 245 ? 53.414 -79.042 -1.185 1.00 29.24 267 GLY A C 1
ATOM 1722 O O . GLY A 1 245 ? 53.457 -77.858 -0.850 1.00 28.66 267 GLY A O 1
ATOM 1723 N N . TYR A 1 246 ? 54.343 -79.929 -0.840 1.00 25.94 268 TYR A N 1
ATOM 1724 C CA . TYR A 1 246 ? 55.497 -79.565 -0.024 1.00 27.55 268 TYR A CA 1
ATOM 1725 C C . TYR A 1 246 ? 56.435 -78.636 -0.791 1.00 28.23 268 TYR A C 1
ATOM 1726 O O . TYR A 1 246 ? 56.762 -78.885 -1.949 1.00 24.87 268 TYR A O 1
ATOM 1735 N N . MET A 1 247 ? 56.863 -77.561 -0.139 1.00 27.76 269 MET A N 1
ATOM 1736 C CA . MET A 1 247 ? 57.698 -76.560 -0.792 1.00 32.28 269 MET A CA 1
ATOM 1737 C C . MET A 1 247 ? 58.922 -76.210 0.047 1.00 37.12 269 MET A C 1
ATOM 1738 O O . MET A 1 247 ? 59.628 -75.245 -0.251 1.00 41.15 269 MET A O 1
ATOM 1743 N N . ALA A 1 248 ? 59.166 -77.006 1.087 1.00 35.29 270 ALA A N 1
ATOM 1744 C CA . ALA A 1 248 ? 60.256 -76.767 2.031 1.00 30.11 270 ALA A CA 1
ATOM 1745 C C . ALA A 1 248 ? 60.181 -75.352 2.596 1.00 25.45 270 ALA A C 1
ATOM 1746 O O . ALA A 1 248 ? 59.098 -74.861 2.912 1.00 26.45 270 ALA A O 1
ATOM 1748 N N . PHE A 1 249 ? 61.331 -74.699 2.718 1.00 31.44 271 PHE A N 1
ATOM 1749 C CA . PHE A 1 249 ? 61.375 -73.323 3.196 1.00 32.61 271 PHE A CA 1
ATOM 1750 C C . PHE A 1 249 ? 61.137 -72.338 2.056 1.00 32.96 271 PHE A C 1
ATOM 1751 O O . PHE A 1 249 ? 61.856 -72.344 1.057 1.00 37.61 271 PHE A O 1
ATOM 1759 N N . LEU A 1 250 ? 60.121 -71.495 2.212 1.00 30.35 272 LEU A N 1
ATOM 1760 C CA . LEU A 1 250 ? 59.812 -70.476 1.216 1.00 36.23 272 LEU A CA 1
ATOM 1761 C C . LEU A 1 250 ? 59.395 -69.162 1.864 1.00 40.53 272 LEU A C 1
ATOM 1762 O O . LEU A 1 250 ? 58.978 -69.131 3.022 1.00 42.78 272 LEU A O 1
ATOM 1767 N N . THR A 1 251 ? 59.513 -68.080 1.103 1.00 50.64 273 THR A N 1
ATOM 1768 C CA . THR A 1 251 ? 59.061 -66.769 1.546 1.00 48.37 273 THR A CA 1
ATOM 1769 C C . THR A 1 251 ? 57.589 -66.602 1.174 1.00 50.82 273 THR A C 1
ATOM 1770 O O . THR A 1 251 ? 57.115 -67.217 0.217 1.00 48.21 273 THR A O 1
ATOM 1774 N N . TYR A 1 252 ? 56.871 -65.785 1.940 1.00 46.97 274 TYR A N 1
ATOM 1775 C CA . TYR A 1 252 ? 55.461 -65.510 1.679 1.00 45.46 274 TYR A CA 1
ATOM 1776 C C . TYR A 1 252 ? 55.253 -64.944 0.276 1.00 49.22 274 TYR A C 1
ATOM 1777 O O . TYR A 1 252 ? 54.245 -65.223 -0.374 1.00 47.11 274 TYR A O 1
ATOM 1786 N N . ASP A 1 253 ? 56.215 -64.151 -0.185 1.00 50.16 275 ASP A N 1
ATOM 1787 C CA . ASP A 1 253 ? 56.149 -63.555 -1.514 1.00 52.12 275 ASP A CA 1
ATOM 1788 C C . ASP A 1 253 ? 56.326 -64.613 -2.600 1.00 52.69 275 ASP A C 1
ATOM 1789 O O . ASP A 1 253 ? 55.689 -64.547 -3.651 1.00 47.77 275 ASP A O 1
ATOM 1794 N N . GLU A 1 254 ? 57.195 -65.586 -2.339 1.00 48.92 276 GLU A N 1
ATOM 1795 C CA . GLU A 1 254 ? 57.426 -66.679 -3.278 1.00 50.06 276 GLU A CA 1
ATOM 1796 C C . GLU A 1 254 ? 56.194 -67.573 -3.371 1.00 49.95 276 GLU A C 1
ATOM 1797 O O . GLU A 1 254 ? 55.870 -68.094 -4.439 1.00 43.40 276 GLU A O 1
ATOM 1803 N N . VAL A 1 255 ? 55.514 -67.746 -2.242 1.00 47.00 277 VAL A N 1
ATOM 1804 C CA . VAL A 1 255 ? 54.266 -68.494 -2.197 1.00 46.04 277 VAL A CA 1
ATOM 1805 C C . VAL A 1 255 ? 53.209 -67.774 -3.022 1.00 47.11 277 VAL A C 1
ATOM 1806 O O . VAL A 1 255 ? 52.475 -68.396 -3.792 1.00 44.77 277 VAL A O 1
ATOM 1810 N N . LYS A 1 256 ? 53.146 -66.457 -2.859 1.00 51.07 278 LYS A N 1
ATOM 1811 C CA . LYS A 1 256 ? 52.209 -65.625 -3.603 1.00 46.63 278 LYS A CA 1
ATOM 1812 C C . LYS A 1 256 ? 52.476 -65.709 -5.103 1.00 45.37 278 LYS A C 1
ATOM 1813 O O . LYS A 1 256 ? 51.551 -65.859 -5.901 1.00 52.27 278 LYS A O 1
ATOM 1819 N N . ALA A 1 257 ? 53.748 -65.614 -5.475 1.00 45.88 279 ALA A N 1
ATOM 1820 C CA . ALA A 1 257 ? 54.146 -65.618 -6.878 1.00 45.86 279 ALA A CA 1
ATOM 1821 C C . ALA A 1 257 ? 53.927 -66.983 -7.523 1.00 45.95 279 ALA A C 1
ATOM 1822 O O . ALA A 1 257 ? 53.711 -67.078 -8.731 1.00 46.27 279 ALA A O 1
ATOM 1824 N N . ARG A 1 258 ? 53.986 -68.037 -6.716 1.00 48.00 280 ARG A N 1
ATOM 1825 C CA . ARG A 1 258 ? 53.807 -69.391 -7.227 1.00 45.98 280 ARG A CA 1
ATOM 1826 C C . ARG A 1 258 ? 52.327 -69.740 -7.360 1.00 50.59 280 ARG A C 1
ATOM 1827 O O . ARG A 1 258 ? 51.914 -70.361 -8.340 1.00 48.09 280 ARG A O 1
ATOM 1835 N N . LEU A 1 259 ? 51.533 -69.333 -6.375 1.00 48.08 281 LEU A N 1
ATOM 1836 C CA . LEU A 1 259 ? 50.094 -69.575 -6.404 1.00 45.83 281 LEU A CA 1
ATOM 1837 C C . LEU A 1 259 ? 49.385 -68.609 -7.350 1.00 50.28 281 LEU A C 1
ATOM 1838 O O . LEU A 1 259 ? 48.190 -68.749 -7.611 1.00 49.54 281 LEU A O 1
ATOM 1843 N N . GLN A 1 260 ? 50.127 -67.632 -7.862 1.00 47.10 282 GLN A N 1
ATOM 1844 C CA . GLN A 1 260 ? 49.573 -66.640 -8.776 1.00 49.99 282 GLN A CA 1
ATOM 1845 C C . GLN A 1 260 ? 49.148 -67.282 -10.096 1.00 49.16 282 GLN A C 1
ATOM 1846 O O . GLN A 1 260 ? 48.231 -66.805 -10.764 1.00 48.84 282 GLN A O 1
ATOM 1852 N N . LYS A 1 261 ? 49.814 -68.375 -10.460 1.00 41.86 283 LYS A N 1
ATOM 1853 C CA . LYS A 1 261 ? 49.511 -69.082 -11.700 1.00 47.97 283 LYS A CA 1
ATOM 1854 C C . LYS A 1 261 ? 48.212 -69.879 -11.590 1.00 54.10 283 LYS A C 1
ATOM 1855 O O . LYS A 1 261 ? 47.742 -70.452 -12.573 1.00 47.32 283 LYS A O 1
ATOM 1857 N N . PHE A 1 262 ? 47.638 -69.913 -10.391 1.00 56.31 284 PHE A N 1
ATOM 1858 C CA . PHE A 1 262 ? 46.383 -70.619 -10.158 1.00 48.49 284 PHE A CA 1
ATOM 1859 C C . PHE A 1 262 ? 45.412 -69.751 -9.363 1.00 51.88 284 PHE A C 1
ATOM 1860 O O . PHE A 1 262 ? 44.653 -70.251 -8.533 1.00 51.85 284 PHE A O 1
ATOM 1868 N N . ILE A 1 263 ? 45.436 -68.449 -9.631 1.00 56.14 285 ILE A N 1
ATOM 1869 C CA . ILE A 1 263 ? 44.567 -67.499 -8.945 1.00 51.91 285 ILE A CA 1
ATOM 1870 C C . ILE A 1 263 ? 43.142 -67.624 -9.482 1.00 56.63 285 ILE A C 1
ATOM 1871 O O . ILE A 1 263 ? 42.208 -67.014 -8.961 1.00 63.84 285 ILE A O 1
ATOM 1876 N N . HIS A 1 264 ? 42.987 -68.430 -10.526 1.00 58.35 286 HIS A N 1
ATOM 1877 C CA . HIS A 1 264 ? 41.690 -68.656 -11.152 1.00 60.66 286 HIS A CA 1
ATOM 1878 C C . HIS A 1 264 ? 41.199 -70.076 -10.888 1.00 59.48 286 HIS A C 1
ATOM 1879 O O . HIS A 1 264 ? 40.154 -70.486 -11.392 1.00 53.59 286 HIS A O 1
ATOM 1886 N N . LYS A 1 265 ? 41.964 -70.820 -10.096 1.00 58.22 287 LYS A N 1
ATOM 1887 C CA . LYS A 1 265 ? 41.641 -72.210 -9.792 1.00 41.05 287 LYS A CA 1
ATOM 1888 C C . LYS A 1 265 ? 41.551 -72.422 -8.284 1.00 40.31 287 LYS A C 1
ATOM 1889 O O . LYS A 1 265 ? 42.511 -72.874 -7.660 1.00 45.90 287 LYS A O 1
ATOM 1895 N N . PRO A 1 266 ? 40.391 -72.090 -7.696 1.00 39.82 288 PRO A N 1
ATOM 1896 C CA . PRO A 1 266 ? 40.156 -72.188 -6.250 1.00 39.71 288 PRO A CA 1
ATOM 1897 C C . PRO A 1 266 ? 40.408 -73.587 -5.699 1.00 40.17 288 PRO A C 1
ATOM 1898 O O . PRO A 1 266 ? 40.049 -74.577 -6.335 1.00 42.92 288 PRO A O 1
ATOM 1902 N N . GLY A 1 267 ? 41.023 -73.659 -4.524 1.00 40.57 289 GLY A N 1
ATOM 1903 C CA . GLY A 1 267 ? 41.317 -74.935 -3.902 1.00 39.89 289 GLY A CA 1
ATOM 1904 C C . GLY A 1 267 ? 42.762 -75.363 -4.064 1.00 34.74 289 GLY A C 1
ATOM 1905 O O . GLY A 1 267 ? 43.239 -76.241 -3.346 1.00 32.52 289 GLY A O 1
ATOM 1906 N N . SER A 1 268 ? 43.460 -74.746 -5.013 1.00 38.10 290 SER A N 1
ATOM 1907 C CA . SER A 1 268 ? 44.867 -75.057 -5.240 1.00 40.42 290 SER A CA 1
ATOM 1908 C C . SER A 1 268 ? 45.705 -74.550 -4.073 1.00 37.57 290 SER A C 1
ATOM 1909 O O . SER A 1 268 ? 45.558 -73.406 -3.645 1.00 38.66 290 SER A O 1
ATOM 1912 N N . TYR A 1 269 ? 46.583 -75.405 -3.558 1.00 32.28 291 TYR A N 1
ATOM 1913 C CA . TYR A 1 269 ? 47.301 -75.088 -2.331 1.00 34.14 291 TYR A CA 1
ATOM 1914 C C . TYR A 1 269 ? 48.719 -75.646 -2.296 1.00 36.13 291 TYR A C 1
ATOM 1915 O O . TYR A 1 269 ? 49.037 -76.619 -2.982 1.00 29.68 291 TYR A O 1
ATOM 1924 N N . ILE A 1 270 ? 49.558 -75.015 -1.479 1.00 34.59 292 ILE A N 1
ATOM 1925 C CA . ILE A 1 270 ? 50.901 -75.499 -1.178 1.00 33.94 292 ILE A CA 1
ATOM 1926 C C . ILE A 1 270 ? 51.227 -75.150 0.270 1.00 33.69 292 ILE A C 1
ATOM 1927 O O . ILE A 1 270 ? 50.752 -74.141 0.790 1.00 34.96 292 ILE A O 1
ATOM 1932 N N . PHE A 1 271 ? 52.029 -75.983 0.924 1.00 29.29 293 PHE A N 1
ATOM 1933 C CA . PHE A 1 271 ? 52.446 -75.697 2.292 1.00 31.03 293 PHE A CA 1
ATOM 1934 C C . PHE A 1 271 ? 53.966 -75.605 2.389 1.00 30.27 293 PHE A C 1
ATOM 1935 O O . PHE A 1 271 ? 54.689 -76.279 1.655 1.00 29.09 293 PHE A O 1
ATOM 1943 N N . ARG A 1 272 ? 54.442 -74.760 3.297 1.00 30.31 294 ARG A N 1
ATOM 1944 C CA . ARG A 1 272 ? 55.864 -74.456 3.392 1.00 27.74 294 ARG A CA 1
ATOM 1945 C C . ARG A 1 272 ? 56.352 -74.407 4.834 1.00 27.62 294 ARG A C 1
ATOM 1946 O O . ARG A 1 272 ? 55.568 -74.527 5.776 1.00 31.20 294 ARG A O 1
ATOM 1954 N N . LEU A 1 273 ? 57.659 -74.219 4.991 1.00 32.34 295 LEU A N 1
ATOM 1955 C CA . LEU A 1 273 ? 58.260 -73.986 6.297 1.00 29.18 295 LEU A CA 1
ATOM 1956 C C . LEU A 1 273 ? 58.730 -72.538 6.382 1.00 32.36 295 LEU A C 1
ATOM 1957 O O . LEU A 1 273 ? 59.225 -71.982 5.402 1.00 34.82 295 LEU A O 1
ATOM 1962 N N . SER A 1 274 ? 58.569 -71.926 7.550 1.00 37.38 296 SER A N 1
ATOM 1963 C CA . SER A 1 274 ? 58.954 -70.531 7.729 1.00 36.21 296 SER A CA 1
ATOM 1964 C C . SER A 1 274 ? 60.204 -70.415 8.593 1.00 36.07 296 SER A C 1
ATOM 1965 O O . SER A 1 274 ? 60.271 -70.983 9.683 1.00 36.68 296 SER A O 1
ATOM 1968 N N . CYS A 1 275 ? 61.191 -69.670 8.103 1.00 39.89 297 CYS A N 1
ATOM 1969 C CA . CYS A 1 275 ? 62.444 -69.483 8.828 1.00 38.10 297 CYS A CA 1
ATOM 1970 C C . CYS A 1 275 ? 62.258 -68.542 10.016 1.00 42.59 297 CYS A C 1
ATOM 1971 O O . CYS A 1 275 ? 63.168 -68.361 10.825 1.00 49.71 297 CYS A O 1
ATOM 1974 N N . THR A 1 276 ? 61.075 -67.945 10.111 1.00 43.85 298 THR A N 1
ATOM 1975 C CA . THR A 1 276 ? 60.736 -67.078 11.233 1.00 42.07 298 THR A CA 1
ATOM 1976 C C . THR A 1 276 ? 59.820 -67.810 12.209 1.00 40.73 298 THR A C 1
ATOM 1977 O O . THR A 1 276 ? 59.554 -67.329 13.310 1.00 45.05 298 THR A O 1
ATOM 1981 N N . ARG A 1 277 ? 59.342 -68.979 11.795 1.00 40.68 299 ARG A N 1
ATOM 1982 C CA . ARG A 1 277 ? 58.482 -69.800 12.637 1.00 38.67 299 ARG A CA 1
ATOM 1983 C C . ARG A 1 277 ? 58.841 -71.274 12.487 1.00 35.13 299 ARG A C 1
ATOM 1984 O O . ARG A 1 277 ? 58.115 -72.036 11.850 1.00 37.13 299 ARG A O 1
ATOM 1986 N N . LEU A 1 278 ? 59.966 -71.668 13.073 1.00 32.09 300 LEU A N 1
ATOM 1987 C CA . LEU A 1 278 ? 60.437 -73.048 12.993 1.00 31.51 300 LEU A CA 1
ATOM 1988 C C . LEU A 1 278 ? 59.552 -74.001 13.792 1.00 30.89 300 LEU A C 1
ATOM 1989 O O . LEU A 1 278 ? 59.213 -73.729 14.943 1.00 34.01 300 LEU A O 1
ATOM 1994 N N . GLY A 1 279 ? 59.182 -75.119 13.176 1.00 32.23 301 GLY A N 1
ATOM 1995 C CA . GLY A 1 279 ? 58.382 -76.127 13.848 1.00 30.91 301 GLY A CA 1
ATOM 1996 C C . GLY A 1 279 ? 56.915 -76.113 13.467 1.00 38.19 301 GLY A C 1
ATOM 1997 O O . GLY A 1 279 ? 56.156 -76.998 13.861 1.00 42.43 301 GLY A O 1
ATOM 1998 N N . GLN A 1 280 ? 56.512 -75.110 12.694 1.00 34.00 302 GLN A N 1
ATOM 1999 C CA . GLN A 1 280 ? 55.117 -74.980 12.287 1.00 33.61 302 GLN A CA 1
ATOM 2000 C C . GLN A 1 280 ? 54.973 -74.918 10.769 1.00 35.04 302 GLN A C 1
ATOM 2001 O O . GLN A 1 280 ? 55.855 -74.421 10.070 1.00 33.22 302 GLN A O 1
ATOM 2007 N N . TRP A 1 281 ? 53.852 -75.428 10.268 1.00 37.46 303 TRP A N 1
ATOM 2008 C CA . TRP A 1 281 ? 53.576 -75.423 8.836 1.00 31.48 303 TRP A CA 1
ATOM 2009 C C . TRP A 1 281 ? 52.823 -74.163 8.418 1.00 33.28 303 TRP A C 1
ATOM 2010 O O . TRP A 1 281 ? 52.164 -73.521 9.236 1.00 33.45 303 TRP A O 1
ATOM 2021 N N . ALA A 1 282 ? 52.923 -73.817 7.139 1.00 28.57 304 ALA A N 1
ATOM 2022 C CA . ALA A 1 282 ? 52.246 -72.640 6.605 1.00 29.35 304 ALA A CA 1
ATOM 2023 C C . ALA A 1 282 ? 51.554 -72.970 5.287 1.00 36.61 304 ALA A C 1
ATOM 2024 O O . ALA A 1 282 ? 52.190 -73.003 4.234 1.00 36.61 304 ALA A O 1
ATOM 2026 N N . ILE A 1 283 ? 50.248 -73.212 5.351 1.00 35.41 305 ILE A N 1
ATOM 2027 C CA . ILE A 1 283 ? 49.487 -73.614 4.174 1.00 39.78 305 ILE A CA 1
ATOM 2028 C C . ILE A 1 283 ? 48.952 -72.399 3.427 1.00 35.41 305 ILE A C 1
ATOM 2029 O O . ILE A 1 283 ? 48.211 -71.594 3.987 1.00 37.55 305 ILE A O 1
ATOM 2034 N N . GLY A 1 284 ? 49.327 -72.273 2.159 1.00 40.93 306 GLY A N 1
ATOM 2035 C CA . GLY A 1 284 ? 48.816 -71.208 1.315 1.00 42.58 306 GLY A CA 1
ATOM 2036 C C . GLY A 1 284 ? 47.823 -71.726 0.292 1.00 38.04 306 GLY A C 1
ATOM 2037 O O . GLY A 1 284 ? 48.110 -72.681 -0.427 1.00 35.20 306 GLY A O 1
ATOM 2038 N N . TYR A 1 285 ? 46.654 -71.098 0.224 1.00 37.37 307 TYR A N 1
ATOM 2039 C CA . TYR A 1 285 ? 45.596 -71.556 -0.671 1.00 39.58 307 TYR A CA 1
ATOM 2040 C C . TYR A 1 285 ? 44.842 -70.386 -1.294 1.00 40.58 307 TYR A C 1
ATOM 2041 O O . TYR A 1 285 ? 44.703 -69.330 -0.679 1.00 42.94 307 TYR A O 1
ATOM 2050 N N . VAL A 1 286 ? 44.352 -70.582 -2.515 1.00 39.06 308 VAL A N 1
ATOM 2051 C CA . VAL A 1 286 ? 43.567 -69.558 -3.193 1.00 48.96 308 VAL A CA 1
ATOM 2052 C C . VAL A 1 286 ? 42.077 -69.796 -2.953 1.00 45.90 308 VAL A C 1
ATOM 2053 O O . VAL A 1 286 ? 41.644 -70.928 -2.733 1.00 39.51 308 VAL A O 1
ATOM 2057 N N . THR A 1 287 ? 41.297 -68.720 -2.993 1.00 57.85 309 THR A N 1
ATOM 2058 C CA . THR A 1 287 ? 39.867 -68.802 -2.720 1.00 53.88 309 THR A CA 1
ATOM 2059 C C . THR A 1 287 ? 39.044 -68.729 -4.003 1.00 57.17 309 THR A C 1
ATOM 2060 O O . THR A 1 287 ? 39.584 -68.822 -5.107 1.00 56.29 309 THR A O 1
ATOM 2064 N N . ALA A 1 288 ? 37.734 -68.562 -3.848 1.00 58.36 310 ALA A N 1
ATOM 2065 C CA . ALA A 1 288 ? 36.817 -68.531 -4.982 1.00 56.51 310 ALA A CA 1
ATOM 2066 C C . ALA A 1 288 ? 36.618 -67.110 -5.506 1.00 60.12 310 ALA A C 1
ATOM 2067 O O . ALA A 1 288 ? 35.959 -66.901 -6.525 1.00 62.30 310 ALA A O 1
ATOM 2069 N N . ASP A 1 289 ? 37.192 -66.138 -4.805 1.00 60.67 311 ASP A N 1
ATOM 2070 C CA . ASP A 1 289 ? 37.098 -64.735 -5.211 1.00 65.61 311 ASP A CA 1
ATOM 2071 C C . ASP A 1 289 ? 37.954 -64.344 -6.440 1.00 67.23 311 ASP A C 1
ATOM 2072 O O . ASP A 1 289 ? 37.423 -63.704 -7.349 1.00 69.73 311 ASP A O 1
ATOM 2077 N N . GLY A 1 290 ? 39.244 -64.696 -6.507 1.00 64.07 312 GLY A N 1
ATOM 2078 C CA . GLY A 1 290 ? 39.967 -65.477 -5.516 1.00 58.36 312 GLY A CA 1
ATOM 2079 C C . GLY A 1 290 ? 41.176 -64.780 -4.925 1.00 56.88 312 GLY A C 1
ATOM 2080 O O . GLY A 1 290 ? 41.990 -64.203 -5.645 1.00 47.91 312 GLY A O 1
ATOM 2081 N N . ASN A 1 291 ? 41.288 -64.835 -3.602 1.00 57.80 313 ASN A N 1
ATOM 2082 C CA . ASN A 1 291 ? 42.440 -64.281 -2.903 1.00 61.47 313 ASN A CA 1
ATOM 2083 C C . ASN A 1 291 ? 43.326 -65.405 -2.381 1.00 58.61 313 ASN A C 1
ATOM 2084 O O . ASN A 1 291 ? 42.876 -66.540 -2.228 1.00 54.31 313 ASN A O 1
ATOM 2089 N N . ILE A 1 292 ? 44.586 -65.087 -2.106 1.00 58.81 314 ILE A N 1
ATOM 2090 C CA . ILE A 1 292 ? 45.504 -66.061 -1.532 1.00 50.33 314 ILE A CA 1
ATOM 2091 C C . ILE A 1 292 ? 45.580 -65.869 -0.023 1.00 46.51 314 ILE A C 1
ATOM 2092 O O . ILE A 1 292 ? 45.940 -64.795 0.458 1.00 54.73 314 ILE A O 1
ATOM 2097 N N . LEU A 1 293 ? 45.236 -66.916 0.720 1.00 40.82 315 LEU A N 1
ATOM 2098 C CA . LEU A 1 293 ? 45.255 -66.858 2.176 1.00 40.18 315 LEU A CA 1
ATOM 2099 C C . LEU A 1 293 ? 46.218 -67.885 2.761 1.00 43.67 315 LEU A C 1
ATOM 2100 O O . LEU A 1 293 ? 46.634 -68.822 2.079 1.00 42.12 315 LEU A O 1
ATOM 2105 N N . GLN A 1 294 ? 46.566 -67.704 4.031 1.00 50.28 316 GLN A N 1
ATOM 2106 C CA . GLN A 1 294 ? 47.503 -68.593 4.704 1.00 42.70 316 GLN A CA 1
ATOM 2107 C C . GLN A 1 294 ? 46.925 -69.118 6.018 1.00 48.95 316 GLN A C 1
ATOM 2108 O O . GLN A 1 294 ? 46.222 -68.400 6.729 1.00 54.53 316 GLN A O 1
ATOM 2114 N N . THR A 1 295 ? 47.222 -70.377 6.330 1.00 43.91 317 THR A N 1
ATOM 2115 C CA . THR A 1 295 ? 46.733 -71.004 7.553 1.00 43.08 317 THR A CA 1
ATOM 2116 C C . THR A 1 295 ? 47.866 -71.712 8.293 1.00 39.70 317 THR A C 1
ATOM 2117 O O . THR A 1 295 ? 48.672 -72.416 7.685 1.00 40.89 317 THR A O 1
ATOM 2121 N N . ILE A 1 296 ? 47.924 -71.515 9.607 1.00 41.91 318 ILE A N 1
ATOM 2122 C CA . ILE A 1 296 ? 48.940 -72.150 10.437 1.00 40.18 318 ILE A CA 1
ATOM 2123 C C . ILE A 1 296 ? 48.284 -73.015 11.510 1.00 39.94 318 ILE A C 1
ATOM 2124 O O . ILE A 1 296 ? 47.743 -72.493 12.485 1.00 47.90 318 ILE A O 1
ATOM 2129 N N . PRO A 1 297 ? 48.328 -74.344 11.330 1.00 38.55 319 PRO A N 1
ATOM 2130 C CA . PRO A 1 297 ? 47.765 -75.296 12.297 1.00 40.67 319 PRO A CA 1
ATOM 2131 C C . PRO A 1 297 ? 48.428 -75.203 13.671 1.00 44.64 319 PRO A C 1
ATOM 2132 O O . PRO A 1 297 ? 49.647 -75.058 13.755 1.00 41.95 319 PRO A O 1
ATOM 2136 N N . HIS A 1 298 ? 47.628 -75.287 14.730 1.00 48.36 320 HIS A N 1
ATOM 2137 C CA . HIS A 1 298 ? 48.147 -75.202 16.091 1.00 53.73 320 HIS A CA 1
ATOM 2138 C C . HIS A 1 298 ? 48.225 -76.583 16.734 1.00 58.73 320 HIS A C 1
ATOM 2139 O O . HIS A 1 298 ? 47.225 -77.103 17.230 1.00 60.54 320 HIS A O 1
ATOM 2141 N N . ASN A 1 299 ? 49.424 -77.162 16.719 1.00 58.75 321 ASN A N 1
ATOM 2142 C CA . ASN A 1 299 ? 49.675 -78.500 17.257 1.00 63.44 321 ASN A CA 1
ATOM 2143 C C . ASN A 1 299 ? 48.724 -79.554 16.694 1.00 63.05 321 ASN A C 1
ATOM 2144 O O . ASN A 1 299 ? 48.246 -80.428 17.418 1.00 63.38 321 ASN A O 1
ATOM 2149 N N . LYS A 1 300 ? 48.451 -79.457 15.398 1.00 61.68 322 LYS A N 1
ATOM 2150 C CA . LYS A 1 300 ? 47.742 -80.508 14.682 1.00 45.61 322 LYS A CA 1
ATOM 2151 C C . LYS A 1 300 ? 48.728 -81.219 13.772 1.00 44.52 322 LYS A C 1
ATOM 2152 O O . LYS A 1 300 ? 49.640 -80.588 13.236 1.00 44.94 322 LYS A O 1
ATOM 2158 N N . PRO A 1 301 ? 48.565 -82.538 13.605 1.00 47.20 323 PRO A N 1
ATOM 2159 C CA . PRO A 1 301 ? 49.315 -83.215 12.546 1.00 38.60 323 PRO A CA 1
ATOM 2160 C C . PRO A 1 301 ? 48.960 -82.604 11.196 1.00 37.88 323 PRO A C 1
ATOM 2161 O O . PRO A 1 301 ? 47.792 -82.285 10.975 1.00 40.15 323 PRO A O 1
ATOM 2165 N N . LEU A 1 302 ? 49.946 -82.424 10.323 1.00 33.36 324 LEU A N 1
ATOM 2166 C CA . LEU A 1 302 ? 49.720 -81.731 9.059 1.00 31.07 324 LEU A CA 1
ATOM 2167 C C . LEU A 1 302 ? 48.681 -82.439 8.197 1.00 31.53 324 LEU A C 1
ATOM 2168 O O . LEU A 1 302 ? 47.844 -81.791 7.570 1.00 29.87 324 LEU A O 1
ATOM 2173 N N . PHE A 1 303 ? 48.730 -83.768 8.177 1.00 32.57 325 PHE A N 1
ATOM 2174 C CA . PHE A 1 303 ? 47.804 -84.537 7.353 1.00 34.35 325 PHE A CA 1
ATOM 2175 C C . PHE A 1 303 ? 46.365 -84.373 7.834 1.00 33.60 325 PHE A C 1
ATOM 2176 O O . PHE A 1 303 ? 45.433 -84.447 7.037 1.00 40.77 325 PHE A O 1
ATOM 2184 N N . GLN A 1 304 ? 46.186 -84.135 9.130 1.00 29.79 326 GLN A N 1
ATOM 2185 C CA . GLN A 1 304 ? 44.853 -83.901 9.677 1.00 33.63 326 GLN A CA 1
ATOM 2186 C C . GLN A 1 304 ? 44.248 -82.622 9.104 1.00 36.42 326 GLN A C 1
ATOM 2187 O O . GLN A 1 304 ? 43.096 -82.608 8.669 1.00 34.22 326 GLN A O 1
ATOM 2193 N N . ALA A 1 305 ? 45.035 -81.551 9.103 1.00 31.88 327 ALA A N 1
ATOM 2194 C CA . ALA A 1 305 ? 44.583 -80.267 8.581 1.00 29.47 327 ALA A CA 1
ATOM 2195 C C . ALA A 1 305 ? 44.365 -80.334 7.073 1.00 29.42 327 ALA A C 1
ATOM 2196 O O . ALA A 1 305 ? 43.478 -79.672 6.537 1.00 28.27 327 ALA A O 1
ATOM 2198 N N . LEU A 1 306 ? 45.175 -81.140 6.395 1.00 33.12 328 LEU A N 1
ATOM 2199 C CA . LEU A 1 306 ? 45.064 -81.289 4.948 1.00 34.66 328 LEU A CA 1
ATOM 2200 C C . LEU A 1 306 ? 43.818 -82.086 4.564 1.00 35.56 328 LEU A C 1
ATOM 2201 O O . LEU A 1 306 ? 43.156 -81.776 3.574 1.00 33.33 328 LEU A O 1
ATOM 2206 N N . ILE A 1 307 ? 43.504 -83.112 5.351 1.00 34.08 329 ILE A N 1
ATOM 2207 C CA . ILE A 1 307 ? 42.313 -83.921 5.116 1.00 36.52 329 ILE A CA 1
ATOM 2208 C C . ILE A 1 307 ? 41.058 -83.103 5.391 1.00 38.62 329 ILE A C 1
ATOM 2209 O O . ILE A 1 307 ? 40.127 -83.088 4.584 1.00 37.77 329 ILE A O 1
ATOM 2214 N N . ASP A 1 308 ? 41.041 -82.428 6.536 1.00 40.69 330 ASP A N 1
ATOM 2215 C CA . ASP A 1 308 ? 39.920 -81.575 6.915 1.00 37.24 330 ASP A CA 1
ATOM 2216 C C . ASP A 1 308 ? 39.700 -80.471 5.887 1.00 35.71 330 ASP A C 1
ATOM 2217 O O . ASP A 1 308 ? 38.566 -80.174 5.518 1.00 44.53 330 ASP A O 1
ATOM 2222 N N . GLY A 1 309 ? 40.790 -79.871 5.424 1.00 29.85 331 GLY A N 1
ATOM 2223 C CA . GLY A 1 309 ? 40.712 -78.809 4.439 1.00 35.40 331 GLY A CA 1
ATOM 2224 C C . GLY A 1 309 ? 40.239 -79.284 3.078 1.00 37.50 331 GLY A C 1
ATOM 2225 O O . GLY A 1 309 ? 39.577 -78.545 2.350 1.00 41.20 331 GLY A O 1
ATOM 2226 N N . PHE A 1 310 ? 40.581 -80.521 2.733 1.00 34.20 332 PHE A N 1
ATOM 2227 C CA . PHE A 1 310 ? 40.162 -81.097 1.460 1.00 34.38 332 PHE A CA 1
ATOM 2228 C C . PHE A 1 310 ? 38.679 -81.445 1.479 1.00 38.46 332 PHE A C 1
ATOM 2229 O O . PHE A 1 310 ? 37.979 -81.275 0.480 1.00 45.06 332 PHE A O 1
ATOM 2237 N N . ARG A 1 311 ? 38.203 -81.931 2.621 1.00 37.90 333 ARG A N 1
ATOM 2238 C CA . ARG A 1 311 ? 36.807 -82.329 2.761 1.00 37.99 333 ARG A CA 1
ATOM 2239 C C . ARG A 1 311 ? 35.877 -81.121 2.816 1.00 37.20 333 ARG A C 1
ATOM 2240 O O . ARG A 1 311 ? 34.658 -81.265 2.735 1.00 40.75 333 ARG A O 1
ATOM 2248 N N . GLU A 1 312 ? 36.456 -79.933 2.950 1.00 44.73 334 GLU A N 1
ATOM 2249 C CA . GLU A 1 312 ? 35.673 -78.706 3.026 1.00 38.97 334 GLU A CA 1
ATOM 2250 C C . GLU A 1 312 ? 35.884 -77.841 1.788 1.00 39.89 334 GLU A C 1
ATOM 2251 O O . GLU A 1 312 ? 35.361 -76.731 1.699 1.00 40.64 334 GLU A O 1
ATOM 2257 N N . GLY A 1 313 ? 36.657 -78.357 0.838 1.00 41.96 335 GLY A N 1
ATOM 2258 C CA . GLY A 1 313 ? 36.852 -77.687 -0.435 1.00 39.96 335 GLY A CA 1
ATOM 2259 C C . GLY A 1 313 ? 37.865 -76.558 -0.433 1.00 34.27 335 GLY A C 1
ATOM 2260 O O . GLY A 1 313 ? 37.813 -75.672 -1.285 1.00 39.29 335 GLY A O 1
ATOM 2261 N N . PHE A 1 314 ? 38.794 -76.587 0.517 1.00 34.67 336 PHE A N 1
ATOM 2262 C CA . PHE A 1 314 ? 39.818 -75.551 0.602 1.00 37.60 336 PHE A CA 1
ATOM 2263 C C . PHE A 1 314 ? 41.150 -76.024 0.025 1.00 35.30 336 PHE A C 1
ATOM 2264 O O . PHE A 1 314 ? 41.812 -75.290 -0.709 1.00 36.25 336 PHE A O 1
ATOM 2272 N N . TYR A 1 315 ? 41.542 -77.248 0.364 1.00 33.36 337 TYR A N 1
ATOM 2273 C CA . TYR A 1 315 ? 42.798 -77.809 -0.123 1.00 29.28 337 TYR A CA 1
ATOM 2274 C C . TYR A 1 315 ? 42.510 -78.914 -1.130 1.00 34.46 337 TYR A C 1
ATOM 2275 O O . TYR A 1 315 ? 42.446 -80.090 -0.772 1.00 34.84 337 TYR A O 1
ATOM 2284 N N . LEU A 1 316 ? 42.341 -78.529 -2.390 1.00 35.98 338 LEU A N 1
ATOM 2285 C CA . LEU A 1 316 ? 41.911 -79.464 -3.423 1.00 30.74 338 LEU A CA 1
ATOM 2286 C C . LEU A 1 316 ? 43.026 -79.829 -4.397 1.00 28.48 338 LEU A C 1
ATOM 2287 O O . LEU A 1 316 ? 43.124 -80.974 -4.834 1.00 24.32 338 LEU A O 1
ATOM 2292 N N . PHE A 1 317 ? 43.862 -78.855 -4.739 1.00 34.07 339 PHE A N 1
ATOM 2293 C CA . PHE A 1 317 ? 44.865 -79.059 -5.778 1.00 33.28 339 PHE A CA 1
ATOM 2294 C C . PHE A 1 317 ? 46.282 -78.757 -5.297 1.00 34.70 339 PHE A C 1
ATOM 2295 O O . PHE A 1 317 ? 46.685 -77.598 -5.222 1.00 31.73 339 PHE A O 1
ATOM 2303 N N . PRO A 1 318 ? 47.048 -79.811 -4.978 1.00 33.21 340 PRO A N 1
ATOM 2304 C CA . PRO A 1 318 ? 48.437 -79.654 -4.537 1.00 31.09 340 PRO A CA 1
ATOM 2305 C C . PRO A 1 318 ? 49.331 -79.096 -5.641 1.00 36.80 340 PRO A C 1
ATOM 2306 O O . PRO A 1 318 ? 49.582 -79.783 -6.634 1.00 41.01 340 PRO A O 1
ATOM 2310 N N . ASP A 1 319 ? 49.788 -77.859 -5.461 1.00 34.32 341 ASP A N 1
ATOM 2311 C CA . ASP A 1 319 ? 50.633 -77.167 -6.433 1.00 32.82 341 ASP A CA 1
ATOM 2312 C C . ASP A 1 319 ? 49.933 -77.032 -7.786 1.00 31.48 341 ASP A C 1
ATOM 2313 O O . ASP A 1 319 ? 50.581 -76.971 -8.830 1.00 37.89 341 ASP A O 1
ATOM 2318 N N . GLY A 1 320 ? 48.606 -76.980 -7.758 1.00 37.36 342 GLY A N 1
ATOM 2319 C CA . GLY A 1 320 ? 47.827 -76.818 -8.971 1.00 36.50 342 GLY A CA 1
ATOM 2320 C C . GLY A 1 320 ? 47.460 -78.121 -9.655 1.00 36.06 342 GLY A C 1
ATOM 2321 O O . GLY A 1 320 ? 46.647 -78.135 -10.578 1.00 45.00 342 GLY A O 1
ATOM 2322 N N . ARG A 1 321 ? 48.060 -79.219 -9.204 1.00 32.65 343 ARG A N 1
ATOM 2323 C CA . ARG A 1 321 ? 47.778 -80.531 -9.776 1.00 32.22 343 ARG A CA 1
ATOM 2324 C C . ARG A 1 321 ? 46.360 -80.980 -9.433 1.00 35.70 343 ARG A C 1
ATOM 2325 O O . ARG A 1 321 ? 45.880 -80.751 -8.324 1.00 41.68 343 ARG A O 1
ATOM 2333 N N . ASN A 1 322 ? 45.697 -81.623 -10.389 1.00 38.24 344 ASN A N 1
ATOM 2334 C CA . ASN A 1 322 ? 44.301 -82.027 -10.230 1.00 37.28 344 ASN A CA 1
ATOM 2335 C C . ASN A 1 322 ? 44.111 -83.070 -9.134 1.00 38.73 344 ASN A C 1
ATOM 2336 O O . ASN A 1 322 ? 43.149 -83.009 -8.370 1.00 45.63 344 ASN A O 1
ATOM 2341 N N . GLN A 1 323 ? 45.029 -84.027 -9.065 1.00 39.39 345 GLN A N 1
ATOM 2342 C CA . GLN A 1 323 ? 44.920 -85.129 -8.116 1.00 44.01 345 GLN A CA 1
ATOM 2343 C C . GLN A 1 323 ? 45.561 -84.791 -6.769 1.00 38.47 345 GLN A C 1
ATOM 2344 O O . GLN A 1 323 ? 46.758 -84.501 -6.695 1.00 39.54 345 GLN A O 1
ATOM 2350 N N . ASN A 1 324 ? 44.760 -84.833 -5.707 1.00 35.88 346 ASN A N 1
ATOM 2351 C CA . ASN A 1 324 ? 45.253 -84.596 -4.350 1.00 30.89 346 ASN A CA 1
ATOM 2352 C C . ASN A 1 324 ? 45.525 -85.926 -3.650 1.00 32.31 346 ASN A C 1
ATOM 2353 O O . ASN A 1 324 ? 44.706 -86.845 -3.700 1.00 30.16 346 ASN A O 1
ATOM 2358 N N . PRO A 1 325 ? 46.697 -86.048 -3.019 1.00 38.93 347 PRO A N 1
ATOM 2359 C CA . PRO A 1 325 ? 47.112 -87.274 -2.323 1.00 40.67 347 PRO A CA 1
ATOM 2360 C C . PRO A 1 325 ? 46.127 -87.694 -1.222 1.00 36.17 347 PRO A C 1
ATOM 2361 O O . PRO A 1 325 ? 45.796 -86.856 -0.389 1.00 30.56 347 PRO A O 1
ATOM 2365 N N . ASP A 1 326 ? 45.640 -88.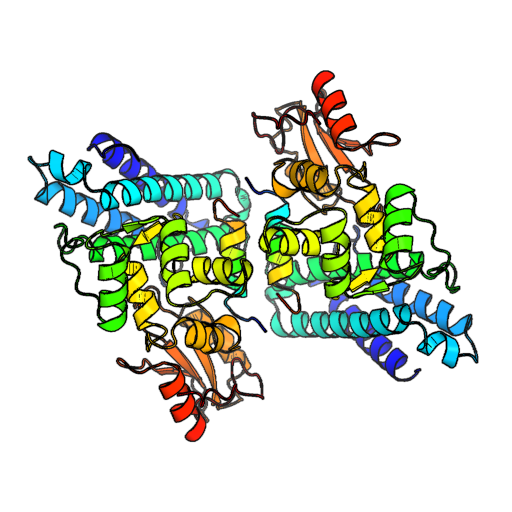935 -1.221 1.00 36.63 348 ASP A N 1
ATOM 2366 C CA . ASP A 1 326 ? 44.771 -89.385 -0.122 1.00 32.79 348 ASP A CA 1
ATOM 2367 C C . ASP A 1 326 ? 45.578 -89.698 1.134 1.00 36.95 348 ASP A C 1
ATOM 2368 O O . ASP A 1 326 ? 46.211 -90.749 1.218 1.00 35.72 348 ASP A O 1
ATOM 2373 N N . LEU A 1 327 ? 45.544 -88.792 2.107 1.00 38.82 349 LEU A N 1
ATOM 2374 C CA . LEU A 1 327 ? 46.368 -88.932 3.301 1.00 36.63 349 LEU A CA 1
ATOM 2375 C C . LEU A 1 327 ? 45.582 -89.496 4.483 1.00 34.61 349 LEU A C 1
ATOM 2376 O O . LEU A 1 327 ? 45.980 -89.341 5.639 1.00 34.22 349 LEU A O 1
ATOM 2381 N N . THR A 1 328 ? 44.478 -90.176 4.192 1.00 40.21 350 THR A N 1
ATOM 2382 C CA . THR A 1 328 ? 43.618 -90.726 5.240 1.00 35.79 350 THR A CA 1
ATOM 2383 C C . THR A 1 328 ? 44.233 -91.900 6.007 1.00 37.33 350 THR A C 1
ATOM 2384 O O . THR A 1 328 ? 43.512 -92.768 6.496 1.00 41.48 350 THR A O 1
ATOM 2388 N N . GLY A 1 329 ? 45.558 -91.917 6.115 1.00 45.99 351 GLY A N 1
ATOM 2389 C CA . GLY A 1 329 ? 46.253 -92.889 6.938 1.00 44.90 351 GLY A CA 1
ATOM 2390 C C . GLY A 1 329 ? 46.549 -92.311 8.307 1.00 53.97 351 GLY A C 1
ATOM 2391 O O . GLY A 1 329 ? 47.707 -92.121 8.683 1.00 46.22 351 GLY A O 1
ATOM 2392 N N . LEU A 1 330 ? 45.486 -92.015 9.048 1.00 63.33 352 LEU A N 1
ATOM 2393 C CA . LEU A 1 330 ? 45.605 -91.430 10.376 1.00 45.75 352 LEU A CA 1
ATOM 2394 C C . LEU A 1 330 ? 46.226 -92.419 11.357 1.00 59.13 352 LEU A C 1
ATOM 2395 O O . LEU A 1 330 ? 45.662 -93.481 11.624 1.00 66.79 352 LEU A O 1
ATOM 2400 N N . ASP B 1 30 ? 53.486 -97.945 -34.289 1.00 80.46 52 ASP B N 1
ATOM 2401 C CA . ASP B 1 30 ? 52.459 -96.918 -34.416 1.00 89.60 52 ASP B CA 1
ATOM 2402 C C . ASP B 1 30 ? 52.948 -95.784 -35.315 1.00 89.39 52 ASP B C 1
ATOM 2403 O O . ASP B 1 30 ? 54.152 -95.603 -35.496 1.00 82.11 52 ASP B O 1
ATOM 2408 N N . LYS B 1 31 ? 52.010 -95.027 -35.876 1.00 88.17 53 LYS B N 1
ATOM 2409 C CA . LYS B 1 31 ? 52.348 -93.927 -36.772 1.00 81.91 53 LYS B CA 1
ATOM 2410 C C . LYS B 1 31 ? 51.727 -92.611 -36.308 1.00 76.52 53 LYS B C 1
ATOM 2411 O O . LYS B 1 31 ? 52.281 -91.537 -36.541 1.00 70.79 53 LYS B O 1
ATOM 2413 N N . LYS B 1 32 ? 50.574 -92.701 -35.651 1.00 77.80 54 LYS B N 1
ATOM 2414 C CA . LYS B 1 32 ? 49.884 -91.517 -35.152 1.00 75.46 54 LYS B CA 1
ATOM 2415 C C . LYS B 1 32 ? 50.653 -90.889 -33.995 1.00 75.67 54 LYS B C 1
ATOM 2416 O O . LYS B 1 32 ? 50.688 -89.667 -33.851 1.00 77.93 54 LYS B O 1
ATOM 2418 N N . MET B 1 33 ? 51.269 -91.735 -33.174 1.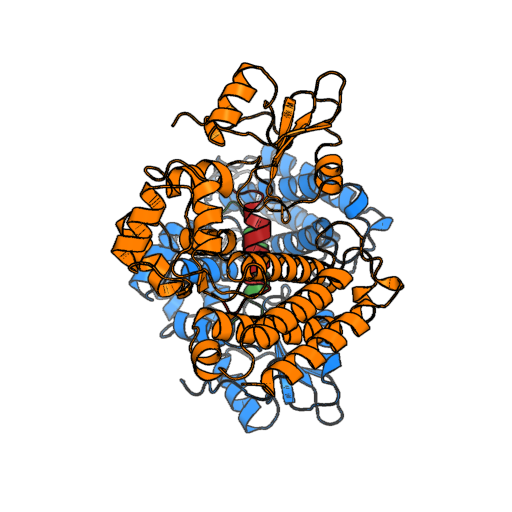00 75.52 55 MET B N 1
ATOM 2419 C CA . MET B 1 33 ? 52.076 -91.271 -32.052 1.00 80.06 55 MET B CA 1
ATOM 2420 C C . MET B 1 33 ? 53.314 -90.537 -32.556 1.00 70.80 55 MET B C 1
ATOM 2421 O O . MET B 1 33 ? 53.787 -89.589 -31.928 1.00 60.95 55 MET B O 1
ATOM 2423 N N . VAL B 1 34 ? 53.830 -90.984 -33.696 1.00 66.93 56 VAL B N 1
ATOM 2424 C CA . VAL B 1 34 ? 54.981 -90.347 -34.318 1.00 65.89 56 VAL B CA 1
ATOM 2425 C C . VAL B 1 34 ? 54.596 -88.948 -34.788 1.00 73.13 56 VAL B C 1
ATOM 2426 O O . VAL B 1 34 ? 55.388 -88.011 -34.692 1.00 76.85 56 VAL B O 1
ATOM 2430 N N . GLU B 1 35 ? 53.372 -88.815 -35.289 1.00 72.97 57 GLU B N 1
ATOM 2431 C CA . GLU B 1 35 ? 52.857 -87.524 -35.729 1.00 70.44 57 GLU B CA 1
ATOM 2432 C C . GLU B 1 35 ? 52.671 -86.590 -34.537 1.00 68.52 57 GLU B C 1
ATOM 2433 O O . GLU B 1 35 ? 52.863 -85.379 -34.648 1.00 72.12 57 GLU B O 1
ATOM 2435 N N . LYS B 1 36 ? 52.297 -87.164 -33.398 1.00 65.80 58 LYS B N 1
ATOM 2436 C CA . LYS B 1 36 ? 52.135 -86.394 -32.171 1.00 68.85 58 LYS B CA 1
ATOM 2437 C C . LYS B 1 36 ? 53.479 -85.851 -31.699 1.00 67.56 58 LYS B C 1
ATOM 2438 O O . LYS B 1 36 ? 53.589 -84.683 -31.327 1.00 63.65 58 LYS B O 1
ATOM 2440 N N . CYS B 1 37 ? 54.498 -86.704 -31.721 1.00 63.01 59 CYS B N 1
ATOM 2441 C CA . CYS B 1 37 ? 55.845 -86.302 -31.332 1.00 64.27 59 CYS B CA 1
ATOM 2442 C C . CYS B 1 37 ? 56.400 -85.264 -32.301 1.00 63.84 59 CYS B C 1
ATOM 2443 O O . CYS B 1 37 ? 57.140 -84.366 -31.904 1.00 62.45 59 CYS B O 1
ATOM 2446 N N . TRP B 1 38 ? 56.035 -85.394 -33.573 1.00 63.71 60 TRP B N 1
ATOM 2447 C CA . TRP B 1 38 ? 56.443 -84.429 -34.587 1.00 65.41 60 TRP B CA 1
ATOM 2448 C C . TRP B 1 38 ? 55.829 -83.063 -34.300 1.00 64.51 60 TRP B C 1
ATOM 2449 O O . TRP B 1 38 ? 56.499 -82.036 -34.409 1.00 61.80 60 TRP B O 1
ATOM 2460 N N . LYS B 1 39 ? 54.553 -83.062 -33.927 1.00 62.83 61 LYS B N 1
ATOM 2461 C CA . LYS B 1 39 ? 53.848 -81.828 -33.604 1.00 64.63 61 LYS B CA 1
ATOM 2462 C C . LYS B 1 39 ? 54.432 -81.182 -32.353 1.00 63.31 61 LYS B C 1
ATOM 2463 O O . LYS B 1 39 ? 54.571 -79.961 -32.280 1.00 62.37 61 LYS B O 1
ATOM 2465 N N . LEU B 1 40 ? 54.777 -82.010 -31.373 1.00 60.04 62 LEU B N 1
ATOM 2466 C CA . LEU B 1 40 ? 55.365 -81.523 -30.132 1.00 60.82 62 LEU B CA 1
ATOM 2467 C C . LEU B 1 40 ? 56.752 -80.935 -30.377 1.00 58.51 62 LEU B C 1
ATOM 2468 O O . LEU B 1 40 ? 57.112 -79.910 -29.797 1.00 58.14 62 LEU B O 1
ATOM 2473 N N . MET B 1 41 ? 57.526 -81.587 -31.240 1.00 55.47 63 MET B N 1
ATOM 2474 C CA . MET B 1 41 ? 58.864 -81.114 -31.572 1.00 54.55 63 MET B CA 1
ATOM 2475 C C . MET B 1 41 ? 58.799 -79.783 -32.313 1.00 58.23 63 MET B C 1
ATOM 2476 O O . MET B 1 41 ? 59.610 -78.891 -32.070 1.00 58.85 63 MET B O 1
ATOM 2481 N N . ASP B 1 42 ? 57.825 -79.650 -33.209 1.00 60.80 64 ASP B N 1
ATOM 2482 C CA . ASP B 1 42 ? 57.619 -78.400 -33.931 1.00 64.22 64 ASP B CA 1
ATOM 2483 C C . ASP B 1 42 ? 57.193 -77.299 -32.966 1.00 57.55 64 ASP B C 1
ATOM 2484 O O . ASP B 1 42 ? 57.501 -76.125 -33.169 1.00 49.46 64 ASP B O 1
ATOM 2489 N N . LYS B 1 43 ? 56.483 -77.694 -31.914 1.00 53.59 65 LYS B N 1
ATOM 2490 C CA . LYS B 1 43 ? 56.031 -76.760 -30.892 1.00 56.00 65 LYS B CA 1
ATOM 2491 C C . LYS B 1 43 ? 57.223 -76.181 -30.135 1.00 60.38 65 LYS B C 1
ATOM 2492 O O . LYS B 1 43 ? 57.256 -74.990 -29.831 1.00 61.38 65 LYS B O 1
ATOM 2498 N N . VAL B 1 44 ? 58.202 -77.032 -29.842 1.00 60.34 66 VAL B N 1
ATOM 2499 C CA . VAL B 1 44 ? 59.399 -76.605 -29.127 1.00 53.75 66 VAL B CA 1
ATOM 2500 C C . VAL B 1 44 ? 60.269 -75.730 -30.022 1.00 55.97 66 VAL B C 1
ATOM 2501 O O . VAL B 1 44 ? 60.776 -74.697 -29.584 1.00 58.60 66 VAL B O 1
ATOM 2505 N N . VAL B 1 45 ? 60.437 -76.151 -31.273 1.00 54.32 67 VAL B N 1
ATOM 2506 C CA . VAL B 1 45 ? 61.228 -75.400 -32.243 1.00 56.61 67 VAL B CA 1
ATOM 2507 C C . VAL B 1 45 ? 60.660 -73.995 -32.404 1.00 56.73 67 VAL B C 1
ATOM 2508 O O . VAL B 1 45 ? 61.404 -73.016 -32.468 1.00 56.82 67 VAL B O 1
ATOM 2512 N N . ARG B 1 46 ? 59.335 -73.902 -32.452 1.00 60.88 68 ARG B N 1
ATOM 2513 C CA . ARG B 1 46 ? 58.663 -72.612 -32.540 1.00 56.06 68 ARG B CA 1
ATOM 2514 C C . ARG B 1 46 ? 58.900 -71.797 -31.273 1.00 57.20 68 ARG B C 1
ATOM 2515 O O . ARG B 1 46 ? 59.120 -70.589 -31.337 1.00 54.62 68 ARG B O 1
ATOM 2517 N N . LEU B 1 47 ? 58.860 -72.466 -30.124 1.00 58.66 69 LEU B N 1
ATOM 2518 C CA . LEU B 1 47 ? 59.084 -71.803 -28.844 1.00 56.81 69 LEU B CA 1
ATOM 2519 C C . LEU B 1 47 ? 60.537 -71.369 -28.685 1.00 57.33 69 LEU B C 1
ATOM 2520 O O . LEU B 1 47 ? 60.841 -70.466 -27.906 1.00 55.18 69 LEU B O 1
ATOM 2525 N N . CYS B 1 48 ? 61.433 -72.015 -29.425 1.00 61.74 70 CYS B N 1
ATOM 2526 C CA . CYS B 1 48 ? 62.853 -71.685 -29.363 1.00 65.35 70 CYS B CA 1
ATOM 2527 C C . CYS B 1 48 ? 63.267 -70.787 -30.523 1.00 64.52 70 CYS B C 1
ATOM 2528 O O . CYS B 1 48 ? 64.452 -70.511 -30.712 1.00 61.68 70 CYS B O 1
ATOM 2531 N N . GLN B 1 49 ? 62.287 -70.334 -31.297 1.00 65.56 71 GLN B N 1
ATOM 2532 C CA . GLN B 1 49 ? 62.552 -69.466 -32.438 1.00 68.66 71 GLN B CA 1
ATOM 2533 C C . GLN B 1 49 ? 62.634 -68.005 -32.010 1.00 69.33 71 GLN B C 1
ATOM 2534 O O . GLN B 1 49 ? 62.948 -67.129 -32.816 1.00 72.30 71 GLN B O 1
ATOM 2536 N N . ASN B 1 50 ? 62.348 -67.750 -30.737 1.00 65.40 72 ASN B N 1
ATOM 2537 C CA . ASN B 1 50 ? 62.379 -66.395 -30.198 1.00 69.26 72 ASN B CA 1
ATOM 2538 C C . ASN B 1 50 ? 63.811 -65.866 -30.150 1.00 73.90 72 ASN B C 1
ATOM 2539 O O . ASN B 1 50 ? 64.715 -66.552 -29.672 1.00 72.17 72 ASN B O 1
ATOM 2544 N N . PRO B 1 51 ? 64.019 -64.638 -30.649 1.00 77.34 73 PRO B N 1
ATOM 2545 C CA . PRO B 1 51 ? 65.354 -64.036 -30.748 1.00 78.67 73 PRO B CA 1
ATOM 2546 C C . PRO B 1 51 ? 65.884 -63.471 -29.430 1.00 81.86 73 PRO B C 1
ATOM 2547 O O . PRO B 1 51 ? 67.045 -63.066 -29.370 1.00 80.89 73 PRO B O 1
ATOM 2551 N N . LYS B 1 52 ? 65.050 -63.442 -28.396 1.00 73.93 74 LYS B N 1
ATOM 2552 C CA . LYS B 1 52 ? 65.467 -62.904 -27.104 1.00 75.86 74 LYS B CA 1
ATOM 2553 C C . LYS B 1 52 ? 66.059 -63.993 -26.215 1.00 77.51 74 LYS B C 1
ATOM 2554 O O . LYS B 1 52 ? 66.476 -63.728 -25.088 1.00 79.83 74 LYS B O 1
ATOM 2556 N N . LEU B 1 53 ? 66.094 -65.219 -26.729 1.00 71.98 75 LEU B N 1
ATOM 2557 C CA . LEU B 1 53 ? 66.644 -66.347 -25.985 1.00 69.33 75 LEU B CA 1
ATOM 2558 C C . LEU B 1 53 ? 68.166 -66.358 -26.042 1.00 70.52 75 LEU B C 1
ATOM 2559 O O . LEU B 1 53 ? 68.824 -66.857 -25.128 1.00 74.92 75 LEU B O 1
ATOM 2564 N N . ALA B 1 54 ? 68.710 -65.804 -27.124 1.00 71.00 76 ALA B N 1
ATOM 2565 C CA . ALA B 1 54 ? 70.153 -65.756 -27.355 1.00 76.90 76 ALA B CA 1
ATOM 2566 C C . ALA B 1 54 ? 70.777 -67.147 -27.293 1.00 73.69 76 ALA B C 1
ATOM 2567 O O . ALA B 1 54 ? 71.791 -67.355 -26.626 1.00 72.40 76 ALA B O 1
ATOM 2569 N N . LEU B 1 55 ? 70.161 -68.096 -27.991 1.00 63.89 77 LEU B N 1
ATOM 2570 C CA . LEU B 1 55 ? 70.673 -69.460 -28.044 1.00 66.58 77 LEU B CA 1
ATOM 2571 C C . LEU B 1 55 ? 71.995 -69.510 -28.799 1.00 69.44 77 LEU B C 1
ATOM 2572 O O . LEU B 1 55 ? 72.095 -69.030 -29.927 1.00 74.30 77 LEU B O 1
ATOM 2577 N N . LYS B 1 56 ? 73.008 -70.093 -28.168 1.00 69.72 78 LYS B N 1
ATOM 2578 C CA . LYS B 1 56 ? 74.316 -70.224 -28.793 1.00 73.11 78 LYS B CA 1
ATOM 2579 C C . LYS B 1 56 ? 74.280 -71.278 -29.896 1.00 78.06 78 LYS B C 1
ATOM 2580 O O . LYS B 1 56 ? 73.571 -72.278 -29.788 1.00 79.35 78 LYS B O 1
ATOM 2582 N N . ASN B 1 57 ? 75.046 -71.045 -30.957 1.00 79.67 79 ASN B N 1
ATOM 2583 C CA . ASN B 1 57 ? 75.143 -72.001 -32.055 1.00 76.76 79 ASN B CA 1
ATOM 2584 C C . ASN B 1 57 ? 76.144 -73.098 -31.713 1.00 80.00 79 ASN B C 1
ATOM 2585 O O . ASN B 1 57 ? 76.386 -74.006 -32.509 1.00 81.33 79 ASN B O 1
ATOM 2590 N N . SER B 1 58 ? 76.727 -73.000 -30.523 1.00 80.83 80 SER B N 1
ATOM 2591 C CA . SER B 1 58 ? 77.603 -74.040 -30.005 1.00 80.87 80 SER B CA 1
ATOM 2592 C C . SER B 1 58 ? 76.768 -75.206 -29.490 1.00 75.83 80 SER B C 1
ATOM 2593 O O . SER B 1 58 ? 75.834 -75.002 -28.712 1.00 66.87 80 SER B O 1
ATOM 2596 N N . PRO B 1 59 ? 77.096 -76.431 -29.932 1.00 70.48 81 PRO B N 1
ATOM 2597 C CA . PRO B 1 59 ? 76.405 -77.647 -29.488 1.00 62.24 81 PRO B CA 1
ATOM 2598 C C . PRO B 1 59 ? 76.363 -77.770 -27.966 1.00 62.00 81 PRO B C 1
ATOM 2599 O O . PRO B 1 59 ? 77.359 -77.465 -27.310 1.00 64.79 81 PRO B O 1
ATOM 2603 N N . PRO B 1 60 ? 75.226 -78.215 -27.409 1.00 58.02 82 PRO B N 1
ATOM 2604 C CA . PRO B 1 60 ? 74.012 -78.639 -28.120 1.00 50.71 82 PRO B CA 1
ATOM 2605 C C . PRO B 1 60 ? 73.162 -77.480 -28.643 1.00 52.66 82 PRO B C 1
ATOM 2606 O O . PRO B 1 60 ? 72.925 -76.507 -27.928 1.00 59.39 82 PRO B O 1
ATOM 2610 N N . TYR B 1 61 ? 72.711 -77.597 -29.888 1.00 58.31 83 TYR B N 1
ATOM 2611 C CA . TYR B 1 61 ? 71.830 -76.602 -30.488 1.00 56.67 83 TYR B CA 1
ATOM 2612 C C . TYR B 1 61 ? 70.487 -77.247 -30.817 1.00 53.93 83 TYR B C 1
ATOM 2613 O O . TYR B 1 61 ? 70.362 -77.967 -31.806 1.00 54.16 83 TYR B O 1
ATOM 2622 N N . ILE B 1 62 ? 69.486 -76.975 -29.984 1.00 52.11 84 ILE B N 1
ATOM 2623 C CA . ILE B 1 62 ? 68.183 -77.625 -30.086 1.00 54.40 84 ILE B CA 1
ATOM 2624 C C . ILE B 1 62 ? 67.488 -77.311 -31.413 1.00 53.42 84 ILE B C 1
ATOM 2625 O O . ILE B 1 62 ? 66.696 -78.113 -31.911 1.00 51.14 84 ILE B O 1
ATOM 2630 N N . LEU B 1 63 ? 67.799 -76.155 -31.994 1.00 57.35 85 LEU B N 1
ATOM 2631 C CA . LEU B 1 63 ? 67.211 -75.758 -33.270 1.00 48.04 85 LEU B CA 1
ATOM 2632 C C . LEU B 1 63 ? 67.712 -76.641 -34.409 1.00 50.51 85 LEU B C 1
ATOM 2633 O O . LEU B 1 63 ? 67.132 -76.658 -35.494 1.00 58.97 85 LEU B O 1
ATOM 2638 N N . ASP B 1 64 ? 68.795 -77.367 -34.156 1.00 54.89 86 ASP B N 1
ATOM 2639 C CA . ASP B 1 64 ? 69.310 -78.332 -35.118 1.00 54.06 86 ASP B CA 1
ATOM 2640 C C . ASP B 1 64 ? 69.061 -79.755 -34.630 1.00 54.63 86 ASP B C 1
ATOM 2641 O O . ASP B 1 64 ? 68.920 -80.677 -35.431 1.00 59.50 86 ASP B O 1
ATOM 2646 N N . LEU B 1 65 ? 69.002 -79.923 -33.312 1.00 51.67 87 LEU B N 1
ATOM 2647 C CA . LEU B 1 65 ? 68.818 -81.240 -32.709 1.00 52.09 87 LEU B CA 1
ATOM 2648 C C . LEU B 1 65 ? 67.456 -81.843 -33.043 1.00 46.05 87 LEU B C 1
ATOM 2649 O O . LEU B 1 65 ? 67.368 -82.998 -33.458 1.00 48.90 87 LEU B O 1
ATOM 2654 N N . LEU B 1 66 ? 66.397 -81.061 -32.862 1.00 46.55 88 LEU B N 1
ATOM 2655 C CA . LEU B 1 66 ? 65.043 -81.556 -33.100 1.00 57.65 88 LEU B CA 1
ATOM 2656 C C . LEU B 1 66 ? 64.745 -81.841 -34.582 1.00 53.30 88 LEU B C 1
ATOM 2657 O O . LEU B 1 66 ? 64.136 -82.866 -34.891 1.00 53.36 88 LEU B O 1
ATOM 2662 N N . PRO B 1 67 ? 65.155 -80.946 -35.505 1.00 52.10 89 PRO B N 1
ATOM 2663 C CA . PRO B 1 67 ? 64.934 -81.312 -36.910 1.00 52.66 89 PRO B CA 1
ATOM 2664 C C . PRO B 1 67 ? 65.750 -82.525 -37.356 1.00 52.45 89 PRO B C 1
ATOM 2665 O O . PRO B 1 67 ? 65.266 -83.313 -38.168 1.00 52.36 89 PRO B O 1
ATOM 2669 N N . ASP B 1 68 ? 66.965 -82.669 -36.834 1.00 46.97 90 ASP B N 1
ATOM 2670 C CA . ASP B 1 68 ? 67.802 -83.818 -37.166 1.00 53.70 90 ASP B CA 1
ATOM 2671 C C . ASP B 1 68 ? 67.178 -85.104 -36.640 1.00 54.62 90 ASP B C 1
ATOM 2672 O O . ASP B 1 68 ? 67.232 -86.146 -37.295 1.00 52.07 90 ASP B O 1
ATOM 2677 N N . THR B 1 69 ? 66.585 -85.023 -35.453 1.00 53.71 91 THR B N 1
ATOM 2678 C CA . THR B 1 69 ? 65.900 -86.164 -34.861 1.00 59.07 91 THR B CA 1
ATOM 2679 C C . THR B 1 69 ? 64.692 -86.533 -35.713 1.00 54.03 91 THR B C 1
ATOM 2680 O O . THR B 1 69 ? 64.433 -87.708 -35.969 1.00 50.99 91 THR B O 1
ATOM 2684 N N . TYR B 1 70 ? 63.965 -85.512 -36.156 1.00 48.99 92 TYR B N 1
ATOM 2685 C CA . TYR B 1 70 ? 62.808 -85.697 -37.026 1.00 58.34 92 TYR B CA 1
ATOM 2686 C C . TYR B 1 70 ? 63.197 -86.365 -38.342 1.00 61.75 92 TYR B C 1
ATOM 2687 O O . TYR B 1 70 ? 62.551 -87.318 -38.779 1.00 65.94 92 TYR B O 1
ATOM 2696 N N . GLN B 1 71 ? 64.255 -85.857 -38.966 1.00 58.76 93 GLN B N 1
ATOM 2697 C CA . GLN B 1 71 ? 64.708 -86.362 -40.257 1.00 57.02 93 GLN B CA 1
ATOM 2698 C C . GLN B 1 71 ? 65.228 -87.792 -40.150 1.00 57.71 93 GLN B C 1
ATOM 2699 O O . GLN B 1 71 ? 65.045 -88.596 -41.064 1.00 61.46 93 GLN B O 1
ATOM 2701 N N . HIS B 1 72 ? 65.876 -88.105 -39.033 1.00 54.82 94 HIS B N 1
ATOM 2702 C CA . HIS B 1 72 ? 66.411 -89.444 -38.823 1.00 59.81 94 HIS B CA 1
ATOM 2703 C C . HIS B 1 72 ? 65.279 -90.431 -38.562 1.00 60.50 94 HIS B C 1
ATOM 2704 O O . HIS B 1 72 ? 65.330 -91.577 -39.009 1.00 55.23 94 HIS B O 1
ATOM 2711 N N . LEU B 1 73 ? 64.258 -89.980 -37.838 1.00 62.89 95 LEU B N 1
ATOM 2712 C CA . LEU B 1 73 ? 63.064 -90.788 -37.613 1.00 59.65 95 LEU B CA 1
ATOM 2713 C C . LEU B 1 73 ? 62.354 -91.045 -38.936 1.00 65.52 95 LEU B C 1
ATOM 2714 O O . LEU B 1 73 ? 61.772 -92.110 -39.145 1.00 66.63 95 LEU B O 1
ATOM 2719 N N . ARG B 1 74 ? 62.409 -90.060 -39.828 1.00 67.10 96 ARG B N 1
ATOM 2720 C CA . ARG B 1 74 ? 61.837 -90.197 -41.161 1.00 65.03 96 ARG B CA 1
ATOM 2721 C C . ARG B 1 74 ? 62.628 -91.216 -41.974 1.00 65.01 96 ARG B C 1
ATOM 2722 O O . ARG B 1 74 ? 62.064 -91.948 -42.786 1.00 69.86 96 ARG B O 1
ATOM 2724 N N . THR B 1 75 ? 63.937 -91.257 -41.748 1.00 58.30 97 THR B N 1
ATOM 2725 C CA . THR B 1 75 ? 64.806 -92.208 -42.429 1.00 58.34 97 THR B CA 1
ATOM 2726 C C . THR B 1 75 ? 64.524 -93.628 -41.949 1.00 61.77 97 THR B C 1
ATOM 2727 O O . THR B 1 75 ? 64.504 -94.571 -42.741 1.00 62.03 97 THR B O 1
ATOM 2731 N N . ILE B 1 76 ? 64.303 -93.770 -40.646 1.00 63.69 98 ILE B N 1
ATOM 2732 C CA . ILE B 1 76 ? 63.980 -95.063 -40.058 1.00 66.66 98 ILE B CA 1
ATOM 2733 C C . ILE B 1 76 ? 62.635 -95.554 -40.580 1.00 69.68 98 ILE B C 1
ATOM 2734 O O . ILE B 1 76 ? 62.507 -96.703 -41.003 1.00 70.29 98 ILE B O 1
ATOM 2739 N N . LEU B 1 77 ? 61.637 -94.676 -40.554 1.00 68.98 99 LEU B N 1
ATOM 2740 C CA . LEU B 1 77 ? 60.297 -95.019 -41.020 1.00 69.37 99 LEU B CA 1
ATOM 2741 C C . LEU B 1 77 ? 60.295 -95.357 -42.508 1.00 75.94 99 LEU B C 1
ATOM 2742 O O . LEU B 1 77 ? 59.525 -96.203 -42.961 1.00 76.33 99 LEU B O 1
ATOM 2744 N N . SER B 1 78 ? 61.164 -94.691 -43.264 1.00 73.22 100 SER B N 1
ATOM 2745 C CA . SER B 1 78 ? 61.282 -94.941 -44.696 1.00 68.86 100 SER B CA 1
ATOM 2746 C C . SER B 1 78 ? 61.932 -96.294 -44.964 1.00 76.66 100 SER B C 1
ATOM 2747 O O . SER B 1 78 ? 61.501 -97.035 -45.847 1.00 84.71 100 SER B O 1
ATOM 2750 N N . ARG B 1 79 ? 62.971 -96.610 -44.196 1.00 80.90 101 ARG B N 1
ATOM 2751 C CA . ARG B 1 79 ? 63.669 -97.882 -44.337 1.00 82.07 101 ARG B CA 1
ATOM 2752 C C . ARG B 1 79 ? 62.783 -99.039 -43.884 1.00 78.58 101 ARG B C 1
ATOM 2753 O O . ARG B 1 79 ? 62.927 -100.166 -44.357 1.00 79.18 101 ARG B O 1
ATOM 2755 N N . TYR B 1 80 ? 61.867 -98.752 -42.964 1.00 77.28 102 TYR B N 1
ATOM 2756 C CA . TYR B 1 80 ? 60.924 -99.755 -42.481 1.00 79.39 102 TYR B CA 1
ATOM 2757 C C . TYR B 1 80 ? 59.529 -99.510 -43.046 1.00 79.83 102 TYR B C 1
ATOM 2758 O O . TYR B 1 80 ? 58.527 -99.667 -42.347 1.00 79.94 102 TYR B O 1
ATOM 2767 N N . GLU B 1 81 ? 59.472 -99.125 -44.318 1.00 77.45 103 GLU B N 1
ATOM 2768 C CA . GLU B 1 81 ? 58.204 -98.878 -44.993 1.00 73.10 103 GLU B CA 1
ATOM 2769 C C . GLU B 1 81 ? 57.430 -100.178 -45.192 1.00 76.68 103 GLU B C 1
ATOM 2770 O O . GLU B 1 81 ? 57.825 -101.031 -45.987 1.00 73.04 103 GLU B O 1
ATOM 2772 N N . GLY B 1 82 ? 56.327 -100.322 -44.466 1.00 77.34 104 GLY B N 1
ATOM 2773 C CA . GLY B 1 82 ? 55.511 -101.517 -44.553 1.00 79.79 104 GLY B CA 1
ATOM 2774 C C . GLY B 1 82 ? 56.055 -102.665 -43.726 1.00 85.84 104 GLY B C 1
ATOM 2775 O O . GLY B 1 82 ? 56.151 -103.796 -44.204 1.00 84.26 104 GLY B O 1
ATOM 2776 N N . LYS B 1 83 ? 56.415 -102.366 -42.481 1.00 83.69 105 LYS B N 1
ATOM 2777 C CA . LYS B 1 83 ? 56.938 -103.369 -41.560 1.00 87.98 105 LYS B CA 1
ATOM 2778 C C . LYS B 1 83 ? 56.906 -102.845 -40.127 1.00 91.56 105 LYS B C 1
ATOM 2779 O O . LYS B 1 83 ? 57.825 -103.089 -39.344 1.00 87.14 105 LYS B O 1
ATOM 2781 N N . MET B 1 84 ? 55.830 -102.138 -39.792 1.00 93.91 106 MET B N 1
ATOM 2782 C CA . MET B 1 84 ? 55.651 -101.536 -38.472 1.00 92.72 106 MET B CA 1
ATOM 2783 C C . MET B 1 84 ? 55.481 -102.555 -37.344 1.00 91.07 106 MET B C 1
ATOM 2784 O O . MET B 1 84 ? 55.334 -102.177 -36.182 1.00 90.95 106 MET B O 1
ATOM 2789 N N . GLU B 1 85 ? 55.482 -103.840 -37.676 1.00 91.73 107 GLU B N 1
ATOM 2790 C CA . GLU B 1 85 ? 55.472 -104.865 -36.644 1.00 91.53 107 GLU B CA 1
ATOM 2791 C C . GLU B 1 85 ? 56.866 -104.953 -36.039 1.00 90.33 107 GLU B C 1
ATOM 2792 O O . GLU B 1 85 ? 57.043 -104.782 -34.835 1.00 85.52 107 GLU B O 1
ATOM 2794 N N . THR B 1 86 ? 57.854 -105.193 -36.897 1.00 95.18 108 THR B N 1
ATOM 2795 C CA . THR B 1 86 ? 59.246 -105.327 -36.479 1.00 89.89 108 THR B CA 1
ATOM 2796 C C . THR B 1 86 ? 59.787 -104.028 -35.883 1.00 89.50 108 THR B C 1
ATOM 2797 O O . THR B 1 86 ? 60.636 -104.052 -34.992 1.00 90.70 108 THR B O 1
ATOM 2801 N N . LEU B 1 87 ? 59.294 -102.896 -36.376 1.00 89.91 109 LEU B N 1
ATOM 2802 C CA . LEU B 1 87 ? 59.727 -101.598 -35.874 1.00 87.71 109 LEU B CA 1
ATOM 2803 C C . LEU B 1 87 ? 59.089 -101.295 -34.523 1.00 82.26 109 LEU B C 1
ATOM 2804 O O . LEU B 1 87 ? 59.755 -100.817 -33.608 1.00 79.95 109 LEU B O 1
ATOM 2809 N N . GLY B 1 88 ? 57.795 -101.575 -34.404 1.00 72.44 110 GLY B N 1
ATOM 2810 C CA . GLY B 1 88 ? 57.085 -101.353 -33.158 1.00 70.40 110 GLY B CA 1
ATOM 2811 C C . GLY B 1 88 ? 57.379 -102.410 -32.111 1.00 79.21 110 GLY B C 1
ATOM 2812 O O . GLY B 1 88 ? 56.944 -102.307 -30.964 1.00 76.43 110 GLY B O 1
ATOM 2813 N N . GLU B 1 89 ? 58.121 -103.435 -32.516 1.00 80.75 111 GLU B N 1
ATOM 2814 C CA . GLU B 1 89 ? 58.516 -104.514 -31.620 1.00 80.43 111 GLU B CA 1
ATOM 2815 C C . GLU B 1 89 ? 59.865 -104.197 -30.992 1.00 83.20 111 GLU B C 1
ATOM 2816 O O . GLU B 1 89 ? 60.261 -104.797 -29.991 1.00 92.29 111 GLU B O 1
ATOM 2822 N N . ASN B 1 90 ? 60.567 -103.245 -31.595 1.00 75.48 112 ASN B N 1
ATOM 2823 C CA . ASN B 1 90 ? 61.884 -102.853 -31.118 1.00 77.39 112 ASN B CA 1
ATOM 2824 C C . ASN B 1 90 ? 61.760 -102.162 -29.770 1.00 74.79 112 ASN B C 1
ATOM 2825 O O . ASN B 1 90 ? 61.143 -101.104 -29.663 1.00 71.81 112 ASN B O 1
ATOM 2830 N N . GLU B 1 91 ? 62.341 -102.775 -28.743 1.00 71.64 113 GLU B N 1
ATOM 2831 C CA . GLU B 1 91 ? 62.284 -102.230 -27.394 1.00 67.95 113 GLU B CA 1
ATOM 2832 C C . GLU B 1 91 ? 62.983 -100.881 -27.331 1.00 67.51 113 GLU B C 1
ATOM 2833 O O . GLU B 1 91 ? 62.604 -100.008 -26.553 1.00 65.78 113 GLU B O 1
ATOM 2835 N N . TYR B 1 92 ? 64.007 -100.722 -28.161 1.00 66.80 114 TYR B N 1
ATOM 2836 C CA . TYR B 1 92 ? 64.752 -99.475 -28.232 1.00 59.90 114 TYR B CA 1
ATOM 2837 C C . TYR B 1 92 ? 63.900 -98.352 -28.810 1.00 64.62 114 TYR B C 1
ATOM 2838 O O . TYR B 1 92 ? 63.906 -97.234 -28.296 1.00 72.10 114 TYR B O 1
ATOM 2847 N N . PHE B 1 93 ? 63.173 -98.654 -29.881 1.00 59.14 115 PHE B N 1
ATOM 2848 C CA . PHE B 1 93 ? 62.374 -97.648 -30.572 1.00 61.23 115 PHE B CA 1
ATOM 2849 C C . PHE B 1 93 ? 61.209 -97.172 -29.713 1.00 55.40 115 PHE B C 1
ATOM 2850 O O . PHE B 1 93 ? 60.844 -95.998 -29.748 1.00 54.94 115 PHE B O 1
ATOM 2858 N N . ARG B 1 94 ? 60.632 -98.086 -28.941 1.00 63.07 116 ARG B N 1
ATOM 2859 C CA . ARG B 1 94 ? 59.491 -97.760 -28.096 1.00 63.07 116 ARG B CA 1
ATOM 2860 C C . ARG B 1 94 ? 59.907 -96.860 -26.938 1.00 60.36 116 ARG B C 1
ATOM 2861 O O . ARG B 1 94 ? 59.230 -95.880 -26.627 1.00 61.92 116 ARG B O 1
ATOM 2863 N N . VAL B 1 95 ? 61.029 -97.195 -26.308 1.00 61.49 117 VAL B N 1
ATOM 2864 C CA . VAL B 1 95 ? 61.546 -96.415 -25.190 1.00 58.98 117 VAL B CA 1
ATOM 2865 C C . VAL B 1 95 ? 62.023 -95.052 -25.678 1.00 58.29 117 VAL B C 1
ATOM 2866 O O . VAL B 1 95 ? 61.815 -94.037 -25.012 1.00 56.81 117 VAL B O 1
ATOM 2870 N N . PHE B 1 96 ? 62.655 -95.031 -26.848 1.00 52.68 118 PHE B N 1
ATOM 2871 C CA . PHE B 1 96 ? 63.164 -93.787 -27.415 1.00 49.56 118 PHE B CA 1
ATOM 2872 C C . PHE B 1 96 ? 62.028 -92.822 -27.730 1.00 54.04 118 PHE B C 1
ATOM 2873 O O . PHE B 1 96 ? 62.114 -91.635 -27.423 1.00 53.04 118 PHE B O 1
ATOM 2881 N N . MET B 1 97 ? 60.966 -93.335 -28.342 1.00 55.91 119 MET B N 1
ATOM 2882 C CA . MET B 1 97 ? 59.821 -92.505 -28.697 1.00 50.69 119 MET B CA 1
ATOM 2883 C C . MET B 1 97 ? 59.090 -91.998 -27.457 1.00 49.17 119 MET B C 1
ATOM 2884 O O . MET B 1 97 ? 58.686 -90.837 -27.402 1.00 54.39 119 MET B O 1
ATOM 2889 N N . GLU B 1 98 ? 58.925 -92.870 -26.466 1.00 52.81 120 GLU B N 1
ATOM 2890 C CA . GLU B 1 98 ? 58.286 -92.489 -25.211 1.00 56.24 120 GLU B CA 1
ATOM 2891 C C . GLU B 1 98 ? 59.106 -91.417 -24.502 1.00 52.55 120 GLU B C 1
ATOM 2892 O O . GLU B 1 98 ? 58.568 -90.403 -24.058 1.00 47.66 120 GLU B O 1
ATOM 2894 N N . ASN B 1 99 ? 60.413 -91.647 -24.410 1.00 50.55 121 ASN B N 1
ATOM 2895 C CA . ASN B 1 99 ? 61.330 -90.686 -23.806 1.00 47.00 121 ASN B CA 1
ATOM 2896 C C . ASN B 1 99 ? 61.337 -89.376 -24.588 1.00 49.11 121 ASN B C 1
ATOM 2897 O O . ASN B 1 99 ? 61.434 -88.297 -24.005 1.00 47.56 121 ASN B O 1
ATOM 2902 N N . LEU B 1 100 ? 61.230 -89.481 -25.909 1.00 46.03 122 LEU B N 1
ATOM 2903 C CA . LEU B 1 100 ? 61.203 -88.305 -26.772 1.00 45.07 122 LEU B CA 1
ATOM 2904 C C . LEU B 1 100 ? 59.984 -87.441 -26.470 1.00 45.80 122 LEU B C 1
ATOM 2905 O O . LEU B 1 100 ? 60.097 -86.225 -26.327 1.00 40.05 122 LEU B O 1
ATOM 2910 N N . MET B 1 101 ? 58.822 -88.078 -26.368 1.00 48.70 123 MET B N 1
ATOM 2911 C CA . MET B 1 101 ? 57.581 -87.371 -26.070 1.00 55.37 123 MET B CA 1
ATOM 2912 C C . MET B 1 101 ? 57.610 -86.766 -24.668 1.00 51.15 123 MET B C 1
ATOM 2913 O O . MET B 1 101 ? 57.114 -85.661 -24.451 1.00 48.87 123 MET B O 1
ATOM 2915 N N . LYS B 1 102 ? 58.194 -87.497 -23.723 1.00 51.12 124 LYS B N 1
ATOM 2916 C CA . LYS B 1 102 ? 58.302 -87.029 -22.345 1.00 52.83 124 LYS B CA 1
ATOM 2917 C C . LYS B 1 102 ? 59.191 -85.793 -22.247 1.00 50.02 124 LYS B C 1
ATOM 2918 O O . LYS B 1 102 ? 58.796 -84.779 -21.670 1.00 46.13 124 LYS B O 1
ATOM 2924 N N . LYS B 1 103 ? 60.390 -85.884 -22.814 1.00 36.61 125 LYS B N 1
ATOM 2925 C CA . LYS B 1 103 ? 61.341 -84.777 -22.788 1.00 44.82 125 LYS B CA 1
ATOM 2926 C C . LYS B 1 103 ? 60.806 -83.567 -23.546 1.00 43.93 125 LYS B C 1
ATOM 2927 O O . LYS B 1 103 ? 61.091 -82.424 -23.190 1.00 42.46 125 LYS B O 1
ATOM 2933 N N . THR B 1 104 ? 60.027 -83.824 -24.591 1.00 50.15 126 THR B N 1
ATOM 2934 C CA . THR B 1 104 ? 59.470 -82.752 -25.405 1.00 53.68 126 THR B CA 1
ATOM 2935 C C . THR B 1 104 ? 58.382 -82.005 -24.641 1.00 49.67 126 THR B C 1
ATOM 2936 O O . THR B 1 104 ? 58.393 -80.776 -24.576 1.00 51.38 126 THR B O 1
ATOM 2940 N N . LYS B 1 105 ? 57.447 -82.753 -24.062 1.00 44.77 127 LYS B N 1
ATOM 2941 C CA . LYS B 1 105 ? 56.368 -82.165 -23.276 1.00 46.27 127 LYS B CA 1
ATOM 2942 C C . LYS B 1 105 ? 56.927 -81.448 -22.052 1.00 49.37 127 LYS B C 1
ATOM 2943 O O . LYS B 1 105 ? 56.410 -80.411 -21.636 1.00 52.00 127 LYS B O 1
ATOM 2945 N N . GLN B 1 106 ? 57.988 -82.012 -21.482 1.00 51.56 128 GLN B N 1
ATOM 2946 C CA . GLN B 1 106 ? 58.672 -81.406 -20.346 1.00 43.05 128 GLN B CA 1
ATOM 2947 C C . GLN B 1 106 ? 59.300 -80.077 -20.748 1.00 50.03 128 GLN B C 1
ATOM 2948 O O . GLN B 1 106 ? 59.314 -79.122 -19.971 1.00 55.51 128 GLN B O 1
ATOM 2954 N N . THR B 1 107 ? 59.812 -80.022 -21.973 1.00 46.88 129 THR B N 1
ATOM 2955 C CA . THR B 1 107 ? 60.416 -78.806 -22.500 1.00 48.43 129 THR B CA 1
ATOM 2956 C C . THR B 1 107 ? 59.360 -77.724 -22.705 1.00 52.75 129 THR B C 1
ATOM 2957 O O . THR B 1 107 ? 59.589 -76.555 -22.396 1.00 50.86 129 THR B O 1
ATOM 2961 N N . ILE B 1 108 ? 58.203 -78.124 -23.228 1.00 53.28 130 ILE B N 1
ATOM 2962 C CA . ILE B 1 108 ? 57.095 -77.201 -23.445 1.00 55.73 130 ILE B CA 1
ATOM 2963 C C . ILE B 1 108 ? 56.597 -76.667 -22.108 1.00 60.30 130 ILE B C 1
ATOM 2964 O O . ILE B 1 108 ? 56.347 -75.471 -21.962 1.00 56.79 130 ILE B O 1
ATOM 2969 N N . SER B 1 109 ? 56.457 -77.564 -21.136 1.00 56.56 131 SER B N 1
ATOM 2970 C CA . SER B 1 109 ? 56.026 -77.185 -19.796 1.00 53.39 131 SER B CA 1
ATOM 2971 C C . SER B 1 109 ? 57.009 -76.204 -19.168 1.00 58.24 131 SER B C 1
ATOM 2972 O O . SER B 1 109 ? 56.607 -75.212 -18.564 1.00 67.61 131 SER B O 1
ATOM 2975 N N . LEU B 1 110 ? 58.298 -76.492 -19.325 1.00 57.02 132 LEU B N 1
ATOM 2976 C CA . LEU B 1 110 ? 59.356 -75.620 -18.828 1.00 62.60 132 LEU B CA 1
ATOM 2977 C C . LEU B 1 110 ? 59.245 -74.225 -19.436 1.00 62.72 132 LEU B C 1
ATOM 2978 O O . LEU B 1 110 ? 59.484 -73.223 -18.763 1.00 65.46 132 LEU B O 1
ATOM 2983 N N . PHE B 1 111 ? 58.877 -74.170 -20.712 1.00 63.39 133 PHE B N 1
ATOM 2984 C CA . PHE B 1 111 ? 58.671 -72.899 -21.396 1.00 64.45 133 PHE B CA 1
ATOM 2985 C C . PHE B 1 111 ? 57.440 -72.178 -20.858 1.00 70.52 133 PHE B C 1
ATOM 2986 O O . PHE B 1 111 ? 57.401 -70.949 -20.806 1.00 69.28 133 PHE B O 1
ATOM 2994 N N . LYS B 1 112 ? 56.437 -72.954 -20.459 1.00 69.22 134 LYS B N 1
ATOM 2995 C CA . LYS B 1 112 ? 55.170 -72.397 -20.001 1.00 68.34 134 LYS B CA 1
ATOM 2996 C C . LYS B 1 112 ? 55.291 -71.752 -18.623 1.00 74.18 134 LYS B C 1
ATOM 2997 O O . LYS B 1 112 ? 54.578 -70.798 -18.315 1.00 82.44 134 LYS B O 1
ATOM 2999 N N . GLU B 1 113 ? 56.196 -72.269 -17.798 1.00 72.79 135 GLU B N 1
ATOM 3000 C CA . GLU B 1 113 ? 56.342 -71.773 -16.433 1.00 70.60 135 GLU B CA 1
ATOM 3001 C C . GLU B 1 113 ? 57.297 -70.584 -16.353 1.00 74.22 135 GLU B C 1
ATOM 3002 O O . GLU B 1 113 ? 57.166 -69.733 -15.474 1.00 79.74 135 GLU B O 1
ATOM 3008 N N . GLY B 1 114 ? 58.254 -70.533 -17.274 1.00 69.90 136 GLY B N 1
ATOM 3009 C CA . GLY B 1 114 ? 59.305 -69.531 -17.236 1.00 73.75 136 GLY B CA 1
ATOM 3010 C C . GLY B 1 114 ? 58.887 -68.102 -17.529 1.00 79.89 136 GLY B C 1
ATOM 3011 O O . GLY B 1 114 ? 59.362 -67.171 -16.878 1.00 72.12 136 GLY B O 1
ATOM 3012 N N . LYS B 1 115 ? 58.001 -67.935 -18.510 1.00 78.95 137 LYS B N 1
ATOM 3013 C CA . LYS B 1 115 ? 57.561 -66.616 -18.969 1.00 83.65 137 LYS B CA 1
ATOM 3014 C C . LYS B 1 115 ? 58.742 -65.762 -19.431 1.00 87.38 137 LYS B C 1
ATOM 3015 O O . LYS B 1 115 ? 59.626 -66.243 -20.140 1.00 87.36 137 LYS B O 1
ATOM 3017 N N . GLU B 1 116 ? 58.753 -64.497 -19.021 1.00 85.88 138 GLU B N 1
ATOM 3018 C CA . GLU B 1 116 ? 59.788 -63.558 -19.447 1.00 88.20 138 GLU B CA 1
ATOM 3019 C C . GLU B 1 116 ? 61.143 -63.865 -18.811 1.00 86.52 138 GLU B C 1
ATOM 3020 O O . GLU B 1 116 ? 62.174 -63.361 -19.258 1.00 81.52 138 GLU B O 1
ATOM 3022 N N . ARG B 1 117 ? 61.137 -64.694 -17.771 1.00 89.83 139 ARG B N 1
ATOM 3023 C CA . ARG B 1 117 ? 62.366 -65.059 -17.076 1.00 85.04 139 ARG B CA 1
ATOM 3024 C C . ARG B 1 117 ? 63.245 -65.965 -17.935 1.00 83.22 139 ARG B C 1
ATOM 3025 O O . ARG B 1 117 ? 64.444 -66.095 -17.688 1.00 71.65 139 ARG B O 1
ATOM 3027 N N . MET B 1 118 ? 62.644 -66.587 -18.944 1.00 80.39 140 MET B N 1
ATOM 3028 C CA . MET B 1 118 ? 63.378 -67.459 -19.855 1.00 79.23 140 MET B CA 1
ATOM 3029 C C . MET B 1 118 ? 64.306 -66.647 -20.755 1.00 80.65 140 MET B C 1
ATOM 3030 O O . MET B 1 118 ? 65.269 -67.177 -21.311 1.00 76.15 140 MET B O 1
ATOM 3032 N N . TYR B 1 119 ? 64.010 -65.359 -20.891 1.00 81.65 141 TYR B N 1
ATOM 3033 C CA . TYR B 1 119 ? 64.819 -64.465 -21.710 1.00 79.60 141 TYR B CA 1
ATOM 3034 C C . TYR B 1 119 ? 65.770 -63.649 -20.838 1.00 81.01 141 TYR B C 1
ATOM 3035 O O . TYR B 1 119 ? 66.479 -62.769 -21.328 1.00 78.50 141 TYR B O 1
ATOM 3044 N N . GLU B 1 120 ? 65.778 -63.949 -19.542 1.00 84.55 142 GLU B N 1
ATOM 3045 C CA . GLU B 1 120 ? 66.596 -63.211 -18.586 1.00 84.57 142 GLU B CA 1
ATOM 3046 C C . GLU B 1 120 ? 68.022 -63.750 -18.531 1.00 81.46 142 GLU B C 1
ATOM 3047 O O . GLU B 1 120 ? 68.328 -64.790 -19.115 1.00 68.73 142 GLU B O 1
ATOM 3049 N N . GLU B 1 121 ? 68.887 -63.035 -17.818 1.00 88.42 143 GLU B N 1
ATOM 3050 C CA . GLU B 1 121 ? 70.296 -63.397 -17.724 1.00 85.15 143 GLU B CA 1
ATOM 3051 C C . GLU B 1 121 ? 70.532 -64.497 -16.694 1.00 81.04 143 GLU B C 1
ATOM 3052 O O . GLU B 1 121 ? 70.464 -64.255 -15.488 1.00 75.12 143 GLU B O 1
ATOM 3054 N N . ASN B 1 122 ? 70.807 -65.701 -17.190 1.00 73.00 144 ASN B N 1
ATOM 3055 C CA . ASN B 1 122 ? 71.144 -66.854 -16.356 1.00 71.79 144 ASN B CA 1
ATOM 3056 C C . ASN B 1 122 ? 70.072 -67.152 -15.310 1.00 77.43 144 ASN B C 1
ATOM 3057 O O . ASN B 1 122 ? 70.369 -67.284 -14.123 1.00 78.64 144 ASN B O 1
ATOM 3062 N N . SER B 1 123 ? 68.823 -67.256 -15.754 1.00 75.64 145 SER B N 1
ATOM 3063 C CA . SER B 1 123 ? 67.739 -67.651 -14.864 1.00 71.06 145 SER B CA 1
ATOM 3064 C C . SER B 1 123 ? 67.731 -69.169 -14.710 1.00 75.63 145 SER B C 1
ATOM 3065 O O . SER B 1 123 ? 68.676 -69.845 -15.116 1.00 80.11 145 SER B O 1
ATOM 3068 N N . GLN B 1 124 ? 66.663 -69.705 -14.129 1.00 71.58 146 GLN B N 1
ATOM 3069 C CA . GLN B 1 124 ? 66.589 -71.141 -13.877 1.00 67.36 146 GLN B CA 1
ATOM 3070 C C . GLN B 1 124 ? 65.886 -71.936 -14.990 1.00 65.49 146 GLN B C 1
ATOM 3071 O O . GLN B 1 124 ? 66.377 -72.998 -15.374 1.00 65.10 146 GLN B O 1
ATOM 3077 N N . PRO B 1 125 ? 64.743 -71.443 -15.513 1.00 63.62 147 PRO B N 1
ATOM 3078 C CA . PRO B 1 125 ? 64.165 -72.206 -16.628 1.00 60.57 147 PRO B CA 1
ATOM 3079 C C . PRO B 1 125 ? 65.048 -72.201 -17.876 1.00 57.21 147 PRO B C 1
ATOM 3080 O O . PRO B 1 125 ? 64.974 -73.128 -18.683 1.00 56.06 147 PRO B O 1
ATOM 3084 N N . ARG B 1 126 ? 65.874 -71.170 -18.026 1.00 57.46 148 ARG B N 1
ATOM 3085 C CA . ARG B 1 126 ? 66.814 -71.100 -19.139 1.00 56.63 148 ARG B CA 1
ATOM 3086 C C . ARG B 1 126 ? 67.951 -72.098 -18.937 1.00 56.10 148 ARG B C 1
ATOM 3087 O O . ARG B 1 126 ? 68.426 -72.716 -19.891 1.00 53.34 148 ARG B O 1
ATOM 3089 N N . ARG B 1 127 ? 68.379 -72.252 -17.687 1.00 52.78 149 ARG B N 1
ATOM 3090 C CA . ARG B 1 127 ? 69.427 -73.205 -17.345 1.00 49.73 149 ARG B CA 1
ATOM 3091 C C . ARG B 1 127 ? 68.932 -74.633 -17.554 1.00 51.24 149 ARG B C 1
ATOM 3092 O O . ARG B 1 127 ? 69.649 -75.476 -18.094 1.00 49.81 149 ARG B O 1
ATOM 3094 N N . ASN B 1 128 ? 67.699 -74.892 -17.130 1.00 48.32 150 ASN B N 1
ATOM 3095 C CA . ASN B 1 128 ? 67.079 -76.198 -17.318 1.00 51.06 150 ASN B CA 1
ATOM 3096 C C . ASN B 1 128 ? 66.825 -76.462 -18.800 1.00 46.06 150 ASN B C 1
ATOM 3097 O O . ASN B 1 128 ? 66.778 -77.613 -19.236 1.00 43.22 150 ASN B O 1
ATOM 3102 N N . LEU B 1 129 ? 66.662 -75.389 -19.567 1.00 45.44 151 LEU B N 1
ATOM 3103 C CA . LEU B 1 129 ? 66.492 -75.498 -21.011 1.00 43.97 151 LEU B CA 1
ATOM 3104 C C . LEU B 1 129 ? 67.802 -75.931 -21.661 1.00 44.25 151 LEU B C 1
ATOM 3105 O O . LEU B 1 129 ? 67.807 -76.694 -22.627 1.00 46.16 151 LEU B O 1
ATOM 3110 N N . THR B 1 130 ? 68.912 -75.439 -21.119 1.00 43.99 152 THR B N 1
ATOM 3111 C CA . THR B 1 130 ? 70.236 -75.826 -21.591 1.00 41.74 152 THR B CA 1
ATOM 3112 C C . THR B 1 130 ? 70.506 -77.291 -21.264 1.00 37.70 152 THR B C 1
ATOM 3113 O O . THR B 1 130 ? 71.028 -78.037 -22.093 1.00 41.80 152 THR B O 1
ATOM 3117 N N . LYS B 1 131 ? 70.140 -77.697 -20.053 1.00 33.77 153 LYS B N 1
ATOM 3118 C CA . LYS B 1 131 ? 70.296 -79.081 -19.626 1.00 32.13 153 LYS B CA 1
ATOM 3119 C C . LYS B 1 131 ? 69.460 -80.015 -20.494 1.00 34.39 153 LYS B C 1
ATOM 3120 O O . LYS B 1 131 ? 69.925 -81.080 -20.900 1.00 28.02 153 LYS B O 1
ATOM 3126 N N . LEU B 1 132 ? 68.225 -79.607 -20.774 1.00 36.34 154 LEU B N 1
ATOM 3127 C CA . LEU B 1 132 ? 67.337 -80.378 -21.638 1.00 34.67 154 LEU B CA 1
ATOM 3128 C C . LEU B 1 132 ? 67.893 -80.453 -23.053 1.00 34.71 154 LEU B C 1
ATOM 3129 O O . LEU B 1 132 ? 67.737 -81.465 -23.737 1.00 39.52 154 LEU B O 1
ATOM 3134 N N . SER B 1 133 ? 68.544 -79.379 -23.486 1.00 30.03 155 SER B N 1
ATOM 3135 C CA . SER B 1 133 ? 69.169 -79.346 -24.802 1.00 33.63 155 SER B CA 1
ATOM 3136 C C . SER B 1 133 ? 70.295 -80.371 -24.874 1.00 35.09 155 SER B C 1
ATOM 3137 O O . SER B 1 133 ? 70.474 -81.040 -25.891 1.00 35.31 155 SER B O 1
ATOM 3140 N N . LEU B 1 134 ? 71.049 -80.489 -23.784 1.00 32.08 156 LEU B N 1
ATOM 3141 C CA . LEU B 1 134 ? 72.126 -81.467 -23.697 1.00 31.44 156 LEU B CA 1
ATOM 3142 C C . LEU B 1 134 ? 71.562 -82.881 -23.744 1.00 30.20 156 LEU B C 1
ATOM 3143 O O . LEU B 1 134 ? 72.163 -83.781 -24.332 1.00 31.22 156 LEU B O 1
ATOM 3148 N N . ILE B 1 135 ? 70.401 -83.066 -23.123 1.00 28.45 157 ILE B N 1
ATOM 3149 C CA . ILE B 1 135 ? 69.718 -84.352 -23.141 1.00 34.45 157 ILE B CA 1
ATOM 3150 C C . ILE B 1 135 ? 69.307 -84.684 -24.569 1.00 31.84 157 ILE B C 1
ATOM 3151 O O . ILE B 1 135 ? 69.476 -85.815 -25.024 1.00 32.73 157 ILE B O 1
ATOM 3156 N N . PHE B 1 136 ? 68.779 -83.687 -25.274 1.00 32.63 158 PHE B N 1
ATOM 3157 C CA . PHE B 1 136 ? 68.378 -83.848 -26.668 1.00 30.37 158 PHE B CA 1
ATOM 3158 C C . PHE B 1 136 ? 69.559 -84.256 -27.541 1.00 31.42 158 PHE B C 1
ATOM 3159 O O . PHE B 1 136 ? 69.418 -85.075 -28.449 1.00 31.62 158 PHE B O 1
ATOM 3167 N N . SER B 1 137 ? 70.722 -83.680 -27.260 1.00 34.54 159 SER B N 1
ATOM 3168 C CA . SER B 1 137 ? 71.937 -84.025 -27.984 1.00 29.13 159 SER B CA 1
ATOM 3169 C C . SER B 1 137 ? 72.319 -85.478 -27.724 1.00 36.77 159 SER B C 1
ATOM 3170 O O . SER B 1 137 ? 72.740 -86.191 -28.636 1.00 38.63 159 SER B O 1
ATOM 3173 N N . HIS B 1 138 ? 72.161 -85.910 -26.477 1.00 34.55 160 HIS B N 1
ATOM 3174 C CA . HIS B 1 138 ? 72.475 -87.281 -26.093 1.00 31.52 160 HIS B CA 1
ATOM 3175 C C . HIS B 1 138 ? 71.539 -88.278 -26.772 1.00 36.53 160 HIS B C 1
ATOM 3176 O O . HIS B 1 138 ? 71.979 -89.319 -27.262 1.00 31.42 160 HIS B O 1
ATOM 3183 N N . MET B 1 139 ? 70.249 -87.955 -26.800 1.00 41.22 161 MET B N 1
ATOM 3184 C CA . MET B 1 139 ? 69.253 -88.837 -27.400 1.00 36.75 161 MET B CA 1
ATOM 3185 C C . MET B 1 139 ? 69.468 -88.976 -28.903 1.00 42.52 161 MET B C 1
ATOM 3186 O O . MET B 1 139 ? 69.314 -90.062 -29.461 1.00 45.34 161 MET B O 1
ATOM 3191 N N . LEU B 1 140 ? 69.821 -87.872 -29.555 1.00 38.18 162 LEU B N 1
ATOM 3192 C CA . LEU B 1 140 ? 70.070 -87.885 -30.992 1.00 38.16 162 LEU B CA 1
ATOM 3193 C C . LEU B 1 140 ? 71.298 -88.725 -31.322 1.00 43.90 162 LEU B C 1
ATOM 3194 O O . LEU B 1 140 ? 71.284 -89.515 -32.266 1.00 46.53 162 LEU B O 1
ATOM 3199 N N . ALA B 1 141 ? 72.357 -88.549 -30.538 1.00 38.17 163 ALA B N 1
ATOM 3200 C CA . ALA B 1 141 ? 73.589 -89.304 -30.731 1.00 39.71 163 ALA B CA 1
ATOM 3201 C C . ALA B 1 141 ? 73.345 -90.793 -30.514 1.00 42.22 163 ALA B C 1
ATOM 3202 O O . ALA B 1 141 ? 73.926 -91.634 -31.200 1.00 40.90 163 ALA B O 1
ATOM 3204 N N . GLU B 1 142 ? 72.479 -91.109 -29.557 1.00 42.71 164 GLU B N 1
ATOM 3205 C CA . GLU B 1 142 ? 72.132 -92.494 -29.268 1.00 43.49 164 GLU B CA 1
ATOM 3206 C C . GLU B 1 142 ? 71.329 -93.093 -30.419 1.00 49.63 164 GLU B C 1
ATOM 3207 O O . GLU B 1 142 ? 71.536 -94.246 -30.796 1.00 52.60 164 GLU B O 1
ATOM 3213 N N . LEU B 1 143 ? 70.415 -92.302 -30.972 1.00 48.24 165 LEU B N 1
ATOM 3214 C CA . LEU B 1 143 ? 69.580 -92.752 -32.081 1.00 45.97 165 LEU B CA 1
ATOM 3215 C C . LEU B 1 143 ? 70.418 -93.027 -33.324 1.00 49.16 165 LEU B C 1
ATOM 3216 O O . LEU B 1 143 ? 70.244 -94.049 -33.984 1.00 47.22 165 LEU B O 1
ATOM 3221 N N . LYS B 1 144 ? 71.329 -92.111 -33.636 1.00 53.34 166 LYS B N 1
ATOM 3222 C CA . LYS B 1 144 ? 72.219 -92.280 -34.779 1.00 55.27 166 LYS B CA 1
ATOM 3223 C C . LYS B 1 144 ? 73.165 -93.457 -34.564 1.00 59.25 166 LYS B C 1
ATOM 3224 O O . LYS B 1 144 ? 73.581 -94.113 -35.519 1.00 64.06 166 LYS B O 1
ATOM 3230 N N . GLY B 1 145 ? 73.499 -93.721 -33.305 1.00 55.20 167 GLY B N 1
ATOM 3231 C CA . GLY B 1 145 ? 74.390 -94.814 -32.965 1.00 44.27 167 GLY B CA 1
ATOM 3232 C C . GLY B 1 145 ? 73.746 -96.182 -33.081 1.00 51.01 167 GLY B C 1
ATOM 3233 O O . GLY B 1 145 ? 74.375 -97.138 -33.534 1.00 57.54 167 GLY B O 1
ATOM 3234 N N . ILE B 1 146 ? 72.485 -96.275 -32.672 1.00 53.94 168 ILE B N 1
ATOM 3235 C CA . ILE B 1 146 ? 71.757 -97.538 -32.711 1.00 55.58 168 ILE B CA 1
ATOM 3236 C C . ILE B 1 146 ? 71.097 -97.721 -34.077 1.00 61.96 168 ILE B C 1
ATOM 3237 O O . ILE B 1 146 ? 70.927 -98.846 -34.551 1.00 62.64 168 ILE B O 1
ATOM 3242 N N . PHE B 1 147 ? 70.744 -96.610 -34.717 1.00 60.72 169 PHE B N 1
ATOM 3243 C CA . PHE B 1 147 ? 70.146 -96.650 -36.050 1.00 59.87 169 PHE B CA 1
ATOM 3244 C C . PHE B 1 147 ? 70.996 -95.923 -37.090 1.00 61.58 169 PHE B C 1
ATOM 3245 O O . PHE B 1 147 ? 70.646 -94.822 -37.514 1.00 59.96 169 PHE B O 1
ATOM 3253 N N . PRO B 1 148 ? 72.118 -96.533 -37.506 1.00 64.89 170 PRO B N 1
ATOM 3254 C CA . PRO B 1 148 ? 72.912 -95.921 -38.576 1.00 62.10 170 PRO B CA 1
ATOM 3255 C C . PRO B 1 148 ? 72.221 -96.032 -39.933 1.00 65.62 170 PRO B C 1
ATOM 3256 O O . PRO B 1 148 ? 71.848 -97.135 -40.337 1.00 69.72 170 PRO B O 1
ATOM 3260 N N . SER B 1 149 ? 72.053 -94.900 -40.612 1.00 68.89 171 SER B N 1
ATOM 3261 C CA . SER B 1 149 ? 71.439 -94.850 -41.938 1.00 63.26 171 SER B CA 1
ATOM 3262 C C . SER B 1 149 ? 70.041 -95.462 -41.947 1.00 61.34 171 SER B C 1
ATOM 3263 O O . SER B 1 149 ? 69.637 -96.093 -42.924 1.00 68.72 171 SER B O 1
ATOM 3266 N N . GLY B 1 150 ? 69.309 -95.278 -40.853 1.00 62.55 172 GLY B N 1
ATOM 3267 C CA . GLY B 1 150 ? 67.946 -95.768 -40.754 1.00 60.05 172 GLY B CA 1
ATOM 3268 C C . GLY B 1 150 ? 67.830 -97.240 -40.408 1.00 58.77 172 GLY B C 1
ATOM 3269 O O . GLY B 1 150 ? 66.768 -97.704 -39.993 1.00 54.75 172 GLY B O 1
ATOM 3270 N N . LEU B 1 151 ? 68.924 -97.975 -40.577 1.00 59.87 173 LEU B N 1
ATOM 3271 C CA . LEU B 1 151 ? 68.938 -99.407 -40.301 1.00 67.53 173 LEU B CA 1
ATOM 3272 C C . LEU B 1 151 ? 69.322 -99.684 -38.851 1.00 70.21 173 LEU B C 1
ATOM 3273 O O . LEU B 1 151 ? 70.184 -99.010 -38.290 1.00 73.13 173 LEU B O 1
ATOM 3275 N N . PHE B 1 152 ? 68.680 -100.681 -38.251 1.00 66.71 174 PHE B N 1
ATOM 3276 C CA . PHE B 1 152 ? 68.948 -101.042 -36.863 1.00 66.67 174 PHE B CA 1
ATOM 3277 C C . PHE B 1 152 ? 70.241 -101.842 -36.740 1.00 70.53 174 PHE B C 1
ATOM 3278 O O . PHE B 1 152 ? 70.556 -102.666 -37.597 1.00 77.21 174 PHE B O 1
ATOM 3286 N N . GLN B 1 153 ? 70.985 -101.593 -35.667 1.00 70.13 175 GLN B N 1
ATOM 3287 C CA . GLN B 1 153 ? 72.243 -102.291 -35.428 1.00 74.00 175 GLN B CA 1
ATOM 3288 C C . GLN B 1 153 ? 72.586 -102.317 -33.942 1.00 74.64 175 GLN B C 1
ATOM 3289 O O . GLN B 1 153 ? 73.740 -102.125 -33.558 1.00 76.69 175 GLN B O 1
ATOM 3291 N N . GLY B 1 154 ? 71.577 -102.558 -33.111 1.00 74.56 176 GLY B N 1
ATOM 3292 C CA . GLY B 1 154 ? 71.771 -102.618 -31.674 1.00 71.28 176 GLY B CA 1
ATOM 3293 C C . GLY B 1 154 ? 72.110 -104.010 -31.179 1.00 79.45 176 GLY B C 1
ATOM 3294 O O . GLY B 1 154 ? 72.883 -104.173 -30.234 1.00 76.73 176 GLY B O 1
ATOM 3295 N N . ASP B 1 155 ? 71.529 -105.018 -31.821 1.00 87.43 177 ASP B N 1
ATOM 3296 C CA . ASP B 1 155 ? 71.794 -106.408 -31.468 1.00 84.76 177 ASP B CA 1
ATOM 3297 C C . ASP B 1 155 ? 73.165 -106.837 -31.979 1.00 84.81 177 ASP B C 1
ATOM 3298 O O . ASP B 1 155 ? 73.730 -107.830 -31.520 1.00 79.33 177 ASP B O 1
ATOM 3303 N N . THR B 1 156 ? 73.693 -106.080 -32.935 1.00 81.76 178 THR B N 1
ATOM 3304 C CA . THR B 1 156 ? 75.028 -106.326 -33.467 1.00 79.16 178 THR B CA 1
ATOM 3305 C C . THR B 1 156 ? 75.952 -105.154 -33.155 1.00 79.24 178 THR B C 1
ATOM 3306 O O . THR B 1 156 ? 76.902 -104.886 -33.892 1.00 82.05 178 THR B O 1
ATOM 3310 N N . PHE B 1 157 ? 75.664 -104.459 -32.058 1.00 78.24 179 PHE B N 1
ATOM 3311 C CA . PHE B 1 157 ? 76.472 -103.323 -31.630 1.00 69.32 179 PHE B CA 1
ATOM 3312 C C . PHE B 1 157 ? 77.847 -103.792 -31.162 1.00 65.77 179 PHE B C 1
ATOM 3313 O O . PHE B 1 157 ? 77.961 -104.766 -30.417 1.00 67.37 179 PHE B O 1
ATOM 3321 N N . ARG B 1 158 ? 78.887 -103.092 -31.600 1.00 65.17 180 ARG B N 1
ATOM 3322 C CA . ARG B 1 158 ? 80.253 -103.459 -31.248 1.00 74.29 180 ARG B CA 1
ATOM 3323 C C . ARG B 1 158 ? 80.799 -102.577 -30.129 1.00 65.82 180 ARG B C 1
ATOM 3324 O O . ARG B 1 158 ? 81.105 -101.404 -30.343 1.00 63.20 180 ARG B O 1
ATOM 3326 N N . ILE B 1 159 ? 80.916 -103.150 -28.936 1.00 67.01 181 ILE B N 1
ATOM 3327 C CA . ILE B 1 159 ? 81.504 -102.447 -27.803 1.00 65.80 181 ILE B CA 1
ATOM 3328 C C . ILE B 1 159 ? 83.024 -102.496 -27.917 1.00 70.39 181 ILE B C 1
ATOM 3329 O O . ILE B 1 159 ? 83.600 -103.552 -28.178 1.00 75.69 181 ILE B O 1
ATOM 3334 N N . THR B 1 160 ? 83.667 -101.348 -27.722 1.00 66.11 182 THR B N 1
ATOM 3335 C CA . THR B 1 160 ? 85.114 -101.235 -27.881 1.00 60.97 182 THR B CA 1
ATOM 3336 C C . THR B 1 160 ? 85.867 -102.104 -26.876 1.00 61.34 182 THR B C 1
ATOM 3337 O O . THR B 1 160 ? 86.855 -102.752 -27.222 1.00 64.17 182 THR B O 1
ATOM 3341 N N . LYS B 1 161 ? 85.396 -102.119 -25.633 1.00 58.14 183 LYS B N 1
ATOM 3342 C CA . LYS B 1 161 ? 86.045 -102.899 -24.584 1.00 59.10 183 LYS B CA 1
ATOM 3343 C C . LYS B 1 161 ? 85.519 -104.331 -24.544 1.00 55.75 183 LYS B C 1
ATOM 3344 O O . LYS B 1 161 ? 84.310 -104.562 -24.560 1.00 59.72 183 LYS B O 1
ATOM 3350 N N . ALA B 1 162 ? 86.440 -105.287 -24.486 1.00 48.41 184 ALA B N 1
ATOM 3351 C CA . ALA B 1 162 ? 86.089 -106.702 -24.527 1.00 54.76 184 ALA B CA 1
ATOM 3352 C C . ALA B 1 162 ? 85.495 -107.186 -23.206 1.00 56.08 184 ALA B C 1
ATOM 3353 O O . ALA B 1 162 ? 84.539 -107.964 -23.196 1.00 53.33 184 ALA B O 1
ATOM 3355 N N . ASP B 1 163 ? 86.066 -106.728 -22.097 1.00 55.58 185 ASP B N 1
ATOM 3356 C CA . ASP B 1 163 ? 85.605 -107.138 -20.774 1.00 56.96 185 ASP B CA 1
ATOM 3357 C C . ASP B 1 163 ? 84.197 -106.620 -20.501 1.00 55.10 185 ASP B C 1
ATOM 3358 O O . ASP B 1 163 ? 83.370 -107.319 -19.914 1.00 56.66 185 ASP B O 1
ATOM 3360 N N . ALA B 1 164 ? 83.933 -105.392 -20.934 1.00 56.70 186 ALA B N 1
ATOM 3361 C CA . ALA B 1 164 ? 82.616 -104.788 -20.772 1.00 61.09 186 ALA B CA 1
ATOM 3362 C C . ALA B 1 164 ? 81.594 -105.496 -21.655 1.00 62.02 186 ALA B C 1
ATOM 3363 O O . ALA B 1 164 ? 80.447 -105.702 -21.253 1.00 58.48 186 ALA B O 1
ATOM 3365 N N . ALA B 1 165 ? 82.020 -105.866 -22.859 1.00 60.74 187 ALA B N 1
ATOM 3366 C CA . ALA B 1 165 ? 81.167 -106.595 -23.789 1.00 59.07 187 ALA B CA 1
ATOM 3367 C C . ALA B 1 165 ? 80.848 -107.981 -23.240 1.00 61.73 187 ALA B C 1
ATOM 3368 O O . ALA B 1 165 ? 79.742 -108.493 -23.417 1.00 63.47 187 ALA B O 1
ATOM 3370 N N . GLU B 1 166 ? 81.827 -108.577 -22.568 1.00 56.04 188 GLU B N 1
ATOM 3371 C CA . GLU B 1 166 ? 81.656 -109.890 -21.959 1.00 60.30 188 GLU B CA 1
ATOM 3372 C C . GLU B 1 166 ? 80.663 -109.824 -20.805 1.00 61.31 188 GLU B C 1
ATOM 3373 O O . GLU B 1 166 ? 79.872 -110.745 -20.600 1.00 61.20 188 GLU B O 1
ATOM 3375 N N . PHE B 1 167 ? 80.712 -108.728 -20.055 1.00 61.46 189 PHE B N 1
ATOM 3376 C CA . PHE B 1 167 ? 79.791 -108.516 -18.945 1.00 56.86 189 PHE B CA 1
ATOM 3377 C C . PHE B 1 167 ? 78.353 -108.414 -19.438 1.00 58.80 189 PHE B C 1
ATOM 3378 O O . PHE B 1 167 ? 77.452 -109.040 -18.880 1.00 55.14 189 PHE B O 1
ATOM 3386 N N . TRP B 1 168 ? 78.148 -107.620 -20.484 1.00 61.53 190 TRP B N 1
ATOM 3387 C CA . TRP B 1 168 ? 76.817 -107.410 -21.040 1.00 68.33 190 TRP B CA 1
ATOM 3388 C C . TRP B 1 168 ? 76.268 -108.697 -21.647 1.00 68.95 190 TRP B C 1
ATOM 3389 O O . TRP B 1 168 ? 75.075 -108.983 -21.543 1.00 63.29 190 TRP B O 1
ATOM 3400 N N . ARG B 1 169 ? 77.147 -109.469 -22.278 1.00 71.62 191 ARG B N 1
ATOM 3401 C CA . ARG B 1 169 ? 76.754 -110.719 -22.920 1.00 64.33 191 ARG B CA 1
ATOM 3402 C C . ARG B 1 169 ? 76.438 -111.797 -21.889 1.00 65.89 191 ARG B C 1
ATOM 3403 O O . ARG B 1 169 ? 75.684 -112.729 -22.164 1.00 72.37 191 ARG B O 1
ATOM 3405 N N . LYS B 1 170 ? 77.017 -111.667 -20.700 1.00 60.92 192 LYS B N 1
ATOM 3406 C CA . LYS B 1 170 ? 76.808 -112.651 -19.644 1.00 59.68 192 LYS B CA 1
ATOM 3407 C C . LYS B 1 170 ? 75.655 -112.260 -18.724 1.00 69.95 192 LYS B C 1
ATOM 3408 O O . LYS B 1 170 ? 75.069 -113.111 -18.055 1.00 67.48 192 LYS B O 1
ATOM 3410 N N . ALA B 1 171 ? 75.333 -110.970 -18.694 1.00 72.62 193 ALA B N 1
ATOM 3411 C CA . ALA B 1 171 ? 74.282 -110.468 -17.815 1.00 64.09 193 ALA B CA 1
ATOM 3412 C C . ALA B 1 171 ? 72.945 -110.361 -18.542 1.00 70.56 193 ALA B C 1
ATOM 3413 O O . ALA B 1 171 ? 71.923 -110.838 -18.049 1.00 66.86 193 ALA B O 1
ATOM 3415 N N . PHE B 1 172 ? 72.957 -109.738 -19.716 1.00 73.74 194 PHE B N 1
ATOM 3416 C CA . PHE B 1 172 ? 71.726 -109.503 -20.462 1.00 78.81 194 PHE B CA 1
ATOM 3417 C C . PHE B 1 172 ? 71.666 -110.349 -21.732 1.00 85.80 194 PHE B C 1
ATOM 3418 O O . PHE B 1 172 ? 70.588 -110.603 -22.270 1.00 81.18 194 PHE B O 1
ATOM 3426 N N . GLY B 1 173 ? 72.831 -110.781 -22.206 1.00 80.32 195 GLY B N 1
ATOM 3427 C CA . GLY B 1 173 ? 72.910 -111.643 -23.371 1.00 74.20 195 GLY B CA 1
ATOM 3428 C C . GLY B 1 173 ? 72.647 -110.951 -24.694 1.00 70.57 195 GLY B C 1
ATOM 3429 O O . GLY B 1 173 ? 71.688 -111.285 -25.391 1.00 72.60 195 GLY B O 1
ATOM 3430 N N . GLU B 1 174 ? 73.508 -109.992 -25.031 1.00 76.92 196 GLU B N 1
ATOM 3431 C CA . GLU B 1 174 ? 73.436 -109.254 -26.292 1.00 75.00 196 GLU B CA 1
ATOM 3432 C C . GLU B 1 174 ? 72.089 -108.559 -26.477 1.00 75.11 196 GLU B C 1
ATOM 3433 O O . GLU B 1 174 ? 71.157 -109.129 -27.043 1.00 76.51 196 GLU B O 1
ATOM 3435 N N . LYS B 1 175 ? 71.996 -107.322 -26.001 1.00 81.45 197 LYS B N 1
ATOM 3436 C CA . LYS B 1 175 ? 70.763 -106.551 -26.108 1.00 79.93 197 LYS B CA 1
ATOM 3437 C C . LYS B 1 175 ? 70.987 -105.214 -26.808 1.00 78.72 197 LYS B C 1
ATOM 3438 O O . LYS B 1 175 ? 71.971 -105.026 -27.525 1.00 77.73 197 LYS B O 1
ATOM 3444 N N . THR B 1 176 ? 70.052 -104.292 -26.601 1.00 75.01 198 THR B N 1
ATOM 3445 C CA . THR B 1 176 ? 70.176 -102.932 -27.105 1.00 72.93 198 THR B CA 1
ATOM 3446 C C . THR B 1 176 ? 69.898 -101.959 -25.967 1.00 69.28 198 THR B C 1
ATOM 3447 O O . THR B 1 176 ? 70.562 -100.930 -25.835 1.00 62.24 198 THR B O 1
ATOM 3451 N N . ILE B 1 177 ? 68.920 -102.306 -25.136 1.00 66.02 199 ILE B N 1
ATOM 3452 C CA . ILE B 1 177 ? 68.548 -101.475 -24.001 1.00 58.02 199 ILE B CA 1
ATOM 3453 C C . ILE B 1 177 ? 67.932 -102.329 -22.894 1.00 63.67 199 ILE B C 1
ATOM 3454 O O . ILE B 1 177 ? 67.136 -103.231 -23.157 1.00 75.21 199 ILE B O 1
ATOM 3459 N N . VAL B 1 178 ? 68.328 -102.053 -21.654 1.00 63.42 200 VAL B N 1
ATOM 3460 C CA . VAL B 1 178 ? 67.784 -102.743 -20.490 1.00 57.16 200 VAL B CA 1
ATOM 3461 C C . VAL B 1 178 ? 67.417 -101.712 -19.426 1.00 60.00 200 VAL B C 1
ATOM 3462 O O . VAL B 1 178 ? 68.018 -100.639 -19.371 1.00 64.19 200 VAL B O 1
ATOM 3466 N N . PRO B 1 179 ? 66.418 -102.025 -18.584 1.00 59.58 201 PRO B N 1
ATOM 3467 C CA . PRO B 1 179 ? 66.038 -101.106 -17.505 1.00 60.22 201 PRO B CA 1
ATOM 3468 C C . PRO B 1 179 ? 67.177 -100.862 -16.518 1.00 62.46 201 PRO B C 1
ATOM 3469 O O . PRO B 1 179 ? 67.981 -101.762 -16.276 1.00 63.95 201 PRO B O 1
ATOM 3473 N N . TRP B 1 180 ? 67.240 -99.653 -15.969 1.00 60.57 202 TRP B N 1
ATOM 3474 C CA . TRP B 1 180 ? 68.300 -99.281 -15.038 1.00 59.46 202 TRP B CA 1
ATOM 3475 C C . TRP B 1 180 ? 68.280 -100.141 -13.778 1.00 61.61 202 TRP B C 1
ATOM 3476 O O . TRP B 1 180 ? 69.331 -100.476 -13.229 1.00 56.97 202 TRP B O 1
ATOM 3487 N N . LYS B 1 181 ? 67.080 -100.495 -13.328 1.00 66.78 203 LYS B N 1
ATOM 3488 C CA . LYS B 1 181 ? 66.914 -101.291 -12.116 1.00 65.85 203 LYS B CA 1
ATOM 3489 C C . LYS B 1 181 ? 67.568 -102.663 -12.256 1.00 66.88 203 LYS B C 1
ATOM 3490 O O . LYS B 1 181 ? 68.000 -103.258 -11.268 1.00 72.48 203 LYS B O 1
ATOM 3492 N N . SER B 1 182 ? 67.641 -103.158 -13.487 1.00 66.38 204 SER B N 1
ATOM 3493 C CA . SER B 1 182 ? 68.270 -104.444 -13.758 1.00 70.64 204 SER B CA 1
ATOM 3494 C C . SER B 1 182 ? 69.769 -104.278 -13.978 1.00 66.94 204 SER B C 1
ATOM 3495 O O . SER B 1 182 ? 70.562 -105.135 -13.589 1.00 71.62 204 SER B O 1
ATOM 3498 N N . PHE B 1 183 ? 70.149 -103.168 -14.603 1.00 66.68 205 PHE B N 1
ATOM 3499 C CA . PHE B 1 183 ? 71.552 -102.887 -14.887 1.00 65.15 205 PHE B CA 1
ATOM 3500 C C . PHE B 1 183 ? 72.339 -102.677 -13.599 1.00 63.18 205 PHE B C 1
ATOM 3501 O O . PHE B 1 183 ? 73.501 -103.072 -13.499 1.00 61.57 205 PHE B O 1
ATOM 3509 N N . ARG B 1 184 ? 71.699 -102.054 -12.615 1.00 62.44 206 ARG B N 1
ATOM 3510 C CA . ARG B 1 184 ? 72.334 -101.802 -11.328 1.00 66.51 206 ARG B CA 1
ATOM 3511 C C . ARG B 1 184 ? 72.594 -103.113 -10.591 1.00 77.30 206 ARG B C 1
ATOM 3512 O O . ARG B 1 184 ? 73.661 -103.306 -10.008 1.00 77.61 206 ARG B O 1
ATOM 3520 N N . GLN B 1 185 ? 71.612 -104.009 -10.624 1.00 73.44 207 GLN B N 1
ATOM 3521 C CA . GLN B 1 185 ? 71.740 -105.318 -9.991 1.00 70.07 207 GLN B CA 1
ATOM 3522 C C . GLN B 1 185 ? 72.809 -106.156 -10.683 1.00 66.58 207 GLN B C 1
ATOM 3523 O O . GLN B 1 185 ? 73.577 -106.864 -10.031 1.00 67.96 207 GLN B O 1
ATOM 3529 N N . ALA B 1 186 ? 72.852 -106.067 -12.008 1.00 63.31 208 ALA B N 1
ATOM 3530 C CA . ALA B 1 186 ? 73.816 -106.823 -12.798 1.00 67.15 208 ALA B CA 1
ATOM 3531 C C . ALA B 1 186 ? 75.236 -106.319 -12.566 1.00 64.06 208 ALA B C 1
ATOM 3532 O O . ALA B 1 186 ? 76.165 -107.110 -12.403 1.00 62.05 208 ALA B O 1
ATOM 3534 N N . LEU B 1 187 ? 75.397 -105.000 -12.550 1.00 67.48 209 LEU B N 1
ATOM 3535 C CA . LEU B 1 187 ? 76.710 -104.393 -12.364 1.00 68.74 209 LEU B CA 1
ATOM 3536 C C . LEU B 1 187 ? 77.214 -104.601 -10.941 1.00 62.46 209 LEU B C 1
ATOM 3537 O O . LEU B 1 187 ? 78.419 -104.678 -10.707 1.00 57.42 209 LEU B O 1
ATOM 3542 N N . HIS B 1 188 ? 76.284 -104.708 -9.996 1.00 63.64 210 HIS B N 1
ATOM 3543 C CA . HIS B 1 188 ? 76.624 -104.866 -8.585 1.00 69.54 210 HIS B CA 1
ATOM 3544 C C . HIS B 1 188 ? 77.376 -106.172 -8.329 1.00 71.89 210 HIS B C 1
ATOM 3545 O O . HIS B 1 188 ? 78.059 -106.314 -7.315 1.00 72.25 210 HIS B O 1
ATOM 3552 N N . GLU B 1 189 ? 77.245 -107.122 -9.249 1.00 68.80 211 GLU B N 1
ATOM 3553 C CA . GLU B 1 189 ? 77.956 -108.390 -9.144 1.00 68.65 211 GLU B CA 1
ATOM 3554 C C . GLU B 1 189 ? 79.412 -108.227 -9.574 1.00 69.71 211 GLU B C 1
ATOM 3555 O O . GLU B 1 189 ? 80.330 -108.547 -8.820 1.00 76.23 211 GLU B O 1
ATOM 3557 N N . VAL B 1 190 ? 79.613 -107.724 -10.788 1.00 63.85 212 VAL B N 1
ATOM 3558 C CA . VAL B 1 190 ? 80.955 -107.520 -11.321 1.00 68.59 212 VAL B CA 1
ATOM 3559 C C . VAL B 1 190 ? 81.641 -106.362 -10.604 1.00 76.10 212 VAL B C 1
ATOM 3560 O O . VAL B 1 190 ? 82.861 -106.356 -10.441 1.00 80.63 212 VAL B O 1
ATOM 3562 N N . HIS B 1 191 ? 80.850 -105.381 -10.181 1.00 74.62 213 HIS B N 1
ATOM 3563 C CA . HIS B 1 191 ? 81.378 -104.220 -9.472 1.00 64.16 213 HIS B CA 1
ATOM 3564 C C . HIS B 1 191 ? 80.415 -103.752 -8.387 1.00 65.84 213 HIS B C 1
ATOM 3565 O O . HIS B 1 191 ? 79.433 -103.066 -8.674 1.00 65.70 213 HIS B O 1
ATOM 3572 N N . PRO B 1 192 ? 80.701 -104.117 -7.129 1.00 64.05 214 PRO B N 1
ATOM 3573 C CA . PRO B 1 192 ? 79.837 -103.782 -5.993 1.00 59.79 214 PRO B CA 1
ATOM 3574 C C . PRO B 1 192 ? 79.741 -102.280 -5.737 1.00 64.35 214 PRO B C 1
ATOM 3575 O O . PRO B 1 192 ? 80.762 -101.599 -5.642 1.00 64.32 214 PRO B O 1
ATOM 3579 N N . ILE B 1 193 ? 78.517 -101.777 -5.633 1.00 71.93 215 ILE B N 1
ATOM 3580 C CA . ILE B 1 193 ? 78.288 -100.369 -5.341 1.00 69.17 215 ILE B CA 1
ATOM 3581 C C . ILE B 1 193 ? 78.161 -100.187 -3.834 1.00 74.61 215 ILE B C 1
ATOM 3582 O O . ILE B 1 193 ? 77.343 -100.844 -3.189 1.00 78.22 215 ILE B O 1
ATOM 3587 N N . SER B 1 194 ? 78.976 -99.294 -3.278 1.00 77.36 216 SER B N 1
ATOM 3588 C CA . SER B 1 194 ? 79.016 -99.079 -1.834 1.00 73.77 216 SER B CA 1
ATOM 3589 C C . SER B 1 194 ? 77.685 -98.562 -1.295 1.00 67.68 216 SER B C 1
ATOM 3590 O O . SER B 1 194 ? 76.964 -99.281 -0.603 1.00 74.92 216 SER B O 1
ATOM 3593 N N . SER B 1 195 ? 77.364 -97.313 -1.614 1.00 61.51 217 SER B N 1
ATOM 3594 C CA . SER B 1 195 ? 76.140 -96.693 -1.121 1.00 59.06 217 SER B CA 1
ATOM 3595 C C . SER B 1 195 ? 75.140 -96.457 -2.247 1.00 64.17 217 SER B C 1
ATOM 3596 O O . SER B 1 195 ? 75.493 -96.502 -3.425 1.00 64.93 217 SER B O 1
ATOM 3599 N N . GLY B 1 196 ? 73.889 -96.207 -1.874 1.00 61.66 218 GLY B N 1
ATOM 3600 C CA . GLY B 1 196 ? 72.855 -95.889 -2.841 1.00 57.47 218 GLY B CA 1
ATOM 3601 C C . GLY B 1 196 ? 73.076 -94.523 -3.457 1.00 55.81 218 GLY B C 1
ATOM 3602 O O . GLY B 1 196 ? 72.664 -94.265 -4.589 1.00 55.78 218 GLY B O 1
ATOM 3603 N N . LEU B 1 197 ? 73.730 -93.644 -2.702 1.00 55.86 219 LEU B N 1
ATOM 3604 C CA . LEU B 1 197 ? 74.085 -92.318 -3.191 1.00 55.67 219 LEU B CA 1
ATOM 3605 C C . LEU B 1 197 ? 75.044 -92.448 -4.365 1.00 52.41 219 LEU B C 1
ATOM 3606 O O . LEU B 1 197 ? 74.952 -91.710 -5.346 1.00 47.66 219 LEU B O 1
ATOM 3611 N N . GLU B 1 198 ? 75.968 -93.397 -4.246 1.00 48.57 220 GLU B N 1
ATOM 3612 C CA . GLU B 1 198 ? 76.924 -93.683 -5.306 1.00 50.46 220 GLU B CA 1
ATOM 3613 C C . GLU B 1 198 ? 76.199 -94.163 -6.555 1.00 52.39 220 GLU B C 1
ATOM 3614 O O . GLU B 1 198 ? 76.568 -93.805 -7.671 1.00 52.18 220 GLU B O 1
ATOM 3620 N N . ALA B 1 199 ? 75.161 -94.971 -6.357 1.00 50.36 221 ALA B N 1
ATOM 3621 C CA . ALA B 1 199 ? 74.365 -95.488 -7.465 1.00 48.01 221 ALA B CA 1
ATOM 3622 C C . ALA B 1 199 ? 73.592 -94.367 -8.150 1.00 45.40 221 ALA B C 1
ATOM 3623 O O . ALA B 1 199 ? 73.383 -94.396 -9.362 1.00 48.03 221 ALA B O 1
ATOM 3625 N N . MET B 1 200 ? 73.170 -93.380 -7.366 1.00 40.38 222 MET B N 1
ATOM 3626 C CA . MET B 1 200 ? 72.433 -92.240 -7.899 1.00 37.22 222 MET B CA 1
ATOM 3627 C C . MET B 1 200 ? 73.350 -91.348 -8.726 1.00 36.90 222 MET B C 1
ATOM 3628 O O . MET B 1 200 ? 72.990 -90.914 -9.821 1.00 30.99 222 MET B O 1
ATOM 3633 N N . ALA B 1 201 ? 74.536 -91.077 -8.191 1.00 38.87 223 ALA B N 1
ATOM 3634 C CA . ALA B 1 201 ? 75.537 -90.288 -8.898 1.00 34.92 223 ALA B CA 1
ATOM 3635 C C . ALA B 1 201 ? 76.029 -91.040 -10.129 1.00 34.37 223 ALA B C 1
ATOM 3636 O O . ALA B 1 201 ? 76.297 -90.438 -11.170 1.00 32.72 223 ALA B O 1
ATOM 3638 N N . LEU B 1 202 ? 76.147 -92.358 -9.999 1.00 34.34 224 LEU B N 1
ATOM 3639 C CA . LEU B 1 202 ? 76.538 -93.213 -11.113 1.00 38.39 224 LEU B CA 1
ATOM 3640 C C . LEU B 1 202 ? 75.494 -93.150 -12.217 1.00 35.46 224 LEU B C 1
ATOM 3641 O O . LEU B 1 202 ? 75.830 -93.058 -13.397 1.00 37.55 224 LEU B O 1
ATOM 3646 N N . LYS B 1 203 ? 74.227 -93.197 -11.820 1.00 34.79 225 LYS B N 1
ATOM 3647 C CA . LYS B 1 203 ? 73.120 -93.148 -12.767 1.00 39.52 225 LYS B CA 1
ATOM 3648 C C . LYS B 1 203 ? 73.086 -91.811 -13.495 1.00 35.95 225 LYS B C 1
ATOM 3649 O O . LYS B 1 203 ? 72.866 -91.759 -14.703 1.00 30.95 225 LYS B O 1
ATOM 3655 N N . SER B 1 204 ? 73.317 -90.730 -12.757 1.00 34.40 226 SER B N 1
ATOM 3656 C CA . SER B 1 204 ? 73.337 -89.395 -13.346 1.00 29.05 226 SER B CA 1
ATOM 3657 C C . SER B 1 204 ? 74.499 -89.245 -14.325 1.00 31.74 226 SER B C 1
ATOM 3658 O O . SER B 1 204 ? 74.497 -88.352 -15.171 1.00 32.42 226 SER B O 1
ATOM 3661 N N . THR B 1 205 ? 75.484 -90.128 -14.207 1.00 33.75 227 THR B N 1
ATOM 3662 C CA . THR B 1 205 ? 76.663 -90.088 -15.063 1.00 29.44 227 THR B CA 1
ATOM 3663 C C . THR B 1 205 ? 76.494 -90.958 -16.311 1.00 34.65 227 THR B C 1
ATOM 3664 O O . THR B 1 205 ? 76.959 -90.598 -17.393 1.00 34.79 227 THR B O 1
ATOM 3668 N N . ILE B 1 206 ? 75.818 -92.094 -16.164 1.00 36.64 228 ILE B N 1
ATOM 3669 C CA . ILE B 1 206 ? 75.714 -93.055 -17.257 1.00 32.95 228 ILE B CA 1
ATOM 3670 C C . ILE B 1 206 ? 74.394 -92.917 -18.025 1.00 38.98 228 ILE B C 1
ATOM 3671 O O . ILE B 1 206 ? 74.359 -93.121 -19.239 1.00 38.82 228 ILE B O 1
ATOM 3676 N N . ASP B 1 207 ? 73.317 -92.562 -17.329 1.00 39.12 229 ASP B N 1
ATOM 3677 C CA . ASP B 1 207 ? 72.019 -92.386 -17.979 1.00 33.89 229 ASP B CA 1
ATOM 3678 C C . ASP B 1 207 ? 71.963 -91.033 -18.682 1.00 33.61 229 ASP B C 1
ATOM 3679 O O . ASP B 1 207 ? 71.405 -90.068 -18.158 1.00 35.85 229 ASP B O 1
ATOM 3684 N N . LEU B 1 208 ? 72.547 -90.977 -19.874 1.00 34.79 230 LEU B N 1
ATOM 3685 C CA . LEU B 1 208 ? 72.667 -89.731 -20.622 1.00 32.84 230 LEU B CA 1
ATOM 3686 C C . LEU B 1 208 ? 71.312 -89.209 -21.086 1.00 32.05 230 LEU B C 1
ATOM 3687 O O . LEU B 1 208 ? 71.063 -88.004 -21.064 1.00 36.23 230 LEU B O 1
ATOM 3692 N N . THR B 1 209 ? 70.439 -90.119 -21.505 1.00 33.91 231 THR B N 1
ATOM 3693 C CA . THR B 1 209 ? 69.140 -89.738 -22.051 1.00 41.16 231 THR B CA 1
ATOM 3694 C C . THR B 1 209 ? 68.123 -89.450 -20.951 1.00 35.73 231 THR B C 1
ATOM 3695 O O . THR B 1 209 ? 67.032 -88.950 -21.226 1.00 34.80 231 THR B O 1
ATOM 3699 N N . CYS B 1 210 ? 68.494 -89.771 -19.712 1.00 39.73 232 CYS B N 1
ATOM 3700 C CA . CYS B 1 210 ? 67.658 -89.519 -18.539 1.00 37.29 232 CYS B CA 1
ATOM 3701 C C . CYS B 1 210 ? 66.266 -90.129 -18.698 1.00 38.58 232 CYS B C 1
ATOM 3702 O O . CYS B 1 210 ? 65.257 -89.432 -18.594 1.00 40.45 232 CYS B O 1
ATOM 3705 N N . ASN B 1 211 ? 66.218 -91.432 -18.955 1.00 44.12 233 ASN B N 1
ATOM 3706 C CA . ASN B 1 211 ? 64.950 -92.120 -19.175 1.00 44.82 233 ASN B CA 1
ATOM 3707 C C . ASN B 1 211 ? 64.823 -93.354 -18.292 1.00 47.53 233 ASN B C 1
ATOM 3708 O O . ASN B 1 211 ? 63.976 -94.213 -18.538 1.00 55.53 233 ASN B O 1
ATOM 3713 N N . ASP B 1 212 ? 65.672 -93.429 -17.269 1.00 49.80 234 ASP B N 1
ATOM 3714 C CA . ASP B 1 212 ? 65.722 -94.572 -16.358 1.00 50.06 234 ASP B CA 1
ATOM 3715 C C . ASP B 1 212 ? 65.974 -95.878 -17.110 1.00 49.18 234 ASP B C 1
ATOM 3716 O O . ASP B 1 212 ? 65.424 -96.922 -16.763 1.00 54.76 234 ASP B O 1
ATOM 3721 N N . TYR B 1 213 ? 66.811 -95.804 -18.140 1.00 46.63 235 TYR B N 1
ATOM 3722 C CA . TYR B 1 213 ? 67.189 -96.974 -18.926 1.00 48.60 235 TYR B CA 1
ATOM 3723 C C . TYR B 1 213 ? 68.667 -96.919 -19.296 1.00 49.24 235 TYR B C 1
ATOM 3724 O O . TYR B 1 213 ? 69.253 -95.841 -19.390 1.00 53.79 235 TYR B O 1
ATOM 3733 N N . ILE B 1 214 ? 69.266 -98.087 -19.503 1.00 48.31 236 ILE B N 1
ATOM 3734 C CA . ILE B 1 214 ? 70.669 -98.167 -19.886 1.00 55.36 236 ILE B CA 1
ATOM 3735 C C . ILE B 1 214 ? 70.804 -98.925 -21.198 1.00 56.80 236 ILE B C 1
ATOM 3736 O O . ILE B 1 214 ? 70.422 -100.092 -21.294 1.00 55.63 236 ILE B O 1
ATOM 3741 N N . SER B 1 215 ? 71.350 -98.254 -22.207 1.00 51.23 237 SER B N 1
ATOM 3742 C CA . SER B 1 215 ? 71.528 -98.859 -23.520 1.00 52.41 237 SER B CA 1
ATOM 3743 C C . SER B 1 215 ? 72.978 -99.272 -23.747 1.00 59.06 237 SER B C 1
ATOM 3744 O O . SER B 1 215 ? 73.874 -98.867 -23.005 1.00 57.39 237 SER B O 1
ATOM 3747 N N . VAL B 1 216 ? 73.198 -100.079 -24.781 1.00 56.59 238 VAL B N 1
ATOM 3748 C CA . VAL B 1 216 ? 74.536 -100.541 -25.130 1.00 56.87 238 VAL B CA 1
ATOM 3749 C C . VAL B 1 216 ? 75.391 -99.353 -25.556 1.00 56.85 238 VAL B C 1
ATOM 3750 O O . VAL B 1 216 ? 76.603 -99.339 -25.340 1.00 59.37 238 VAL B O 1
ATOM 3754 N N . PHE B 1 217 ? 74.750 -98.353 -26.154 1.00 57.81 239 PHE B N 1
ATOM 3755 C CA . PHE B 1 217 ? 75.438 -97.132 -26.553 1.00 54.73 239 PHE B CA 1
ATOM 3756 C C . PHE B 1 217 ? 75.985 -96.404 -25.328 1.00 51.11 239 PHE B C 1
ATOM 3757 O O . PHE B 1 217 ? 77.175 -96.102 -25.257 1.00 50.96 239 PHE B O 1
ATOM 3765 N N . GLU B 1 218 ? 75.106 -96.136 -24.366 1.00 53.73 240 GLU B N 1
ATOM 3766 C CA . GLU B 1 218 ? 75.493 -95.479 -23.122 1.00 51.26 240 GLU B CA 1
ATOM 3767 C C . GLU B 1 218 ? 76.507 -96.317 -22.351 1.00 52.17 240 GLU B C 1
ATOM 3768 O O . GLU B 1 218 ? 77.463 -95.786 -21.785 1.00 54.26 240 GLU B O 1
ATOM 3774 N N . PHE B 1 219 ? 76.287 -97.628 -22.335 1.00 52.85 241 PHE B N 1
ATOM 3775 C CA . PHE B 1 219 ? 77.185 -98.558 -21.661 1.00 51.22 241 PHE B CA 1
ATOM 3776 C C . PHE B 1 219 ? 78.577 -98.509 -22.283 1.00 52.09 241 PHE B C 1
ATOM 3777 O O . PHE B 1 219 ? 79.582 -98.564 -21.577 1.00 53.89 241 PHE B O 1
ATOM 3785 N N . ASP B 1 220 ? 78.623 -98.402 -23.607 1.00 52.64 242 ASP B N 1
ATOM 3786 C CA . ASP B 1 220 ? 79.884 -98.290 -24.328 1.00 49.91 242 ASP B CA 1
ATOM 3787 C C . ASP B 1 220 ? 80.599 -96.995 -23.965 1.00 47.58 242 ASP B C 1
ATOM 3788 O O . ASP B 1 220 ? 81.811 -96.983 -23.758 1.00 52.12 242 ASP B O 1
ATOM 3793 N N . ILE B 1 221 ? 79.836 -95.909 -23.892 1.00 47.11 243 ILE B N 1
ATOM 3794 C CA . ILE B 1 221 ? 80.382 -94.596 -23.571 1.00 48.66 243 ILE B CA 1
ATOM 3795 C C . ILE B 1 221 ? 81.026 -94.596 -22.190 1.00 45.55 243 ILE B C 1
ATOM 3796 O O . ILE B 1 221 ? 82.166 -94.161 -22.026 1.00 44.61 243 ILE B O 1
ATOM 3801 N N . PHE B 1 222 ? 80.291 -95.095 -21.202 1.00 39.33 244 PHE B N 1
ATOM 3802 C CA . PHE B 1 222 ? 80.764 -95.095 -19.823 1.00 42.23 244 PHE B CA 1
ATOM 3803 C C . PHE B 1 222 ? 81.957 -96.028 -19.624 1.00 47.13 244 PHE B C 1
ATOM 3804 O O . PHE B 1 222 ? 82.893 -95.700 -18.896 1.00 46.45 244 PHE B O 1
ATOM 3812 N N . THR B 1 223 ? 81.921 -97.187 -20.273 1.00 47.17 245 THR B N 1
ATOM 3813 C CA . THR B 1 223 ? 82.984 -98.176 -20.118 1.00 41.42 245 THR B CA 1
ATOM 3814 C C . THR B 1 223 ? 84.242 -97.783 -20.890 1.00 41.64 245 THR B C 1
ATOM 3815 O O . THR B 1 223 ? 85.326 -98.304 -20.625 1.00 52.82 245 THR B O 1
ATOM 3819 N N . ARG B 1 224 ? 84.098 -96.869 -21.843 1.00 49.34 246 ARG B N 1
ATOM 3820 C CA . ARG B 1 224 ? 85.254 -96.334 -22.556 1.00 50.98 246 ARG B CA 1
ATOM 3821 C C . ARG B 1 224 ? 85.885 -95.191 -21.774 1.00 47.62 246 ARG B C 1
ATOM 3822 O O . ARG B 1 224 ? 87.103 -95.013 -21.788 1.00 54.55 246 ARG B O 1
ATOM 3830 N N . LEU B 1 225 ? 85.047 -94.417 -21.094 1.00 49.69 247 LEU B N 1
ATOM 3831 C CA . LEU B 1 225 ? 85.507 -93.251 -20.349 1.00 48.88 247 LEU B CA 1
ATOM 3832 C C . LEU B 1 225 ? 86.284 -93.632 -19.093 1.00 40.12 247 LEU B C 1
ATOM 3833 O O . LEU B 1 225 ? 87.177 -92.901 -18.665 1.00 30.72 247 LEU B O 1
ATOM 3838 N N . PHE B 1 226 ? 85.948 -94.775 -18.506 1.00 38.52 248 PHE B N 1
ATOM 3839 C CA . PHE B 1 226 ? 86.566 -95.185 -17.251 1.00 44.71 248 PHE B CA 1
ATOM 3840 C C . PHE B 1 226 ? 87.202 -96.569 -17.346 1.00 56.31 248 PHE B C 1
ATOM 3841 O O . PHE B 1 226 ? 86.845 -97.484 -16.603 1.00 53.18 248 PHE B O 1
ATOM 3849 N N . GLN B 1 227 ? 88.149 -96.705 -18.269 1.00 64.00 249 GLN B N 1
ATOM 3850 C CA . GLN B 1 227 ? 88.918 -97.933 -18.431 1.00 60.76 249 GLN B CA 1
ATOM 3851 C C . GLN B 1 227 ? 90.081 -97.951 -17.441 1.00 61.33 249 GLN B C 1
ATOM 3852 O O . GLN B 1 227 ? 90.559 -96.893 -17.032 1.00 61.63 249 GLN B O 1
ATOM 3858 N N . PRO B 1 228 ? 90.546 -99.150 -17.048 1.00 62.63 250 PRO B N 1
ATOM 3859 C CA . PRO B 1 228 ? 90.094 -100.481 -17.471 1.00 64.55 250 PRO B CA 1
ATOM 3860 C C . PRO B 1 228 ? 88.833 -100.952 -16.754 1.00 64.35 250 PRO B C 1
ATOM 3861 O O . PRO B 1 228 ? 88.399 -100.328 -15.786 1.00 66.89 250 PRO B O 1
ATOM 3865 N N . TRP B 1 229 ? 88.260 -102.052 -17.233 1.00 60.51 251 TRP B N 1
ATOM 3866 C CA . TRP B 1 229 ? 87.025 -102.588 -16.674 1.00 55.57 251 TRP B CA 1
ATOM 3867 C C . TRP B 1 229 ? 87.230 -103.178 -15.282 1.00 63.49 251 TRP B C 1
ATOM 3868 O O . TRP B 1 229 ? 86.351 -103.076 -14.428 1.00 61.11 251 TRP B O 1
ATOM 3879 N N . SER B 1 230 ? 88.391 -103.790 -15.061 1.00 66.96 252 SER B N 1
ATOM 3880 C CA . SER B 1 230 ? 88.674 -104.501 -13.815 1.00 60.95 252 SER B CA 1
ATOM 3881 C C . SER B 1 230 ? 88.556 -103.606 -12.582 1.00 64.53 252 SER B C 1
ATOM 3882 O O . SER B 1 230 ? 88.263 -104.083 -11.485 1.00 57.46 252 SER B O 1
ATOM 3885 N N . SER B 1 231 ? 88.783 -102.309 -12.768 1.00 68.74 253 SER B N 1
ATOM 3886 C CA . SER B 1 231 ? 88.677 -101.347 -11.677 1.00 61.09 253 SER B CA 1
ATOM 3887 C C . SER B 1 231 ? 87.703 -100.225 -12.024 1.00 57.26 253 SER B C 1
ATOM 3888 O O . SER B 1 231 ? 87.932 -99.067 -11.676 1.00 60.32 253 SER B O 1
ATOM 3891 N N . LEU B 1 232 ? 86.612 -100.586 -12.696 1.00 57.09 254 LEU B N 1
ATOM 3892 C CA . LEU B 1 232 ? 85.654 -99.623 -13.239 1.00 49.54 254 LEU B CA 1
ATOM 3893 C C . LEU B 1 232 ? 85.159 -98.599 -12.219 1.00 48.71 254 LEU B C 1
ATOM 3894 O O . LEU B 1 232 ? 85.428 -97.405 -12.350 1.00 47.84 254 LEU B O 1
ATOM 3899 N N . LEU B 1 233 ? 84.439 -99.066 -11.204 1.00 47.22 255 LEU B N 1
ATOM 3900 C CA . LEU B 1 233 ? 83.862 -98.171 -10.205 1.00 45.41 255 LEU B CA 1
ATOM 3901 C C . LEU B 1 233 ? 84.935 -97.453 -9.383 1.00 47.90 255 LEU B C 1
ATOM 3902 O O . LEU B 1 233 ? 84.662 -96.429 -8.756 1.00 48.21 255 LEU B O 1
ATOM 3907 N N . ARG B 1 234 ? 86.151 -97.990 -9.386 1.00 45.06 256 ARG B N 1
ATOM 3908 C CA . ARG B 1 234 ? 87.269 -97.318 -8.738 1.00 43.53 256 ARG B CA 1
ATOM 3909 C C . ARG B 1 234 ? 87.705 -96.110 -9.559 1.00 40.31 256 ARG B C 1
ATOM 3910 O O . ARG B 1 234 ? 87.821 -95.005 -9.032 1.00 43.76 256 ARG B O 1
ATOM 3918 N N . ASN B 1 235 ? 87.942 -96.331 -10.850 1.00 36.31 257 ASN B N 1
ATOM 3919 C CA . ASN B 1 235 ? 88.370 -95.267 -11.754 1.00 41.32 257 ASN B CA 1
ATOM 3920 C C . ASN B 1 235 ? 87.372 -94.116 -11.750 1.00 36.38 257 ASN B C 1
ATOM 3921 O O . ASN B 1 235 ? 87.755 -92.951 -11.639 1.00 33.45 257 ASN B O 1
ATOM 3926 N N . TRP B 1 236 ? 86.093 -94.458 -11.864 1.00 38.33 258 TRP B N 1
ATOM 3927 C CA . TRP B 1 236 ? 85.017 -93.476 -11.835 1.00 36.14 258 TRP B CA 1
ATOM 3928 C C . TRP B 1 236 ? 85.066 -92.661 -10.546 1.00 33.53 258 TRP B C 1
ATOM 3929 O O . TRP B 1 236 ? 85.070 -91.432 -10.580 1.00 33.52 258 TRP B O 1
ATOM 3940 N N . ASN B 1 237 ? 85.130 -93.350 -9.413 1.00 34.54 259 ASN B N 1
ATOM 3941 C CA . ASN B 1 237 ? 85.161 -92.678 -8.120 1.00 32.35 259 ASN B CA 1
ATOM 3942 C C . ASN B 1 237 ? 86.429 -91.843 -7.959 1.00 32.76 259 ASN B C 1
ATOM 3943 O O . ASN B 1 237 ? 86.445 -90.865 -7.212 1.00 35.81 259 ASN B O 1
ATOM 3948 N N . SER B 1 238 ? 87.486 -92.227 -8.668 1.00 29.85 260 SER B N 1
ATOM 3949 C CA . SER B 1 238 ? 88.774 -91.553 -8.546 1.00 30.36 260 SER B CA 1
ATOM 3950 C C . SER B 1 238 ? 88.937 -90.435 -9.571 1.00 32.86 260 SER B C 1
ATOM 3951 O O . SER B 1 238 ? 89.664 -89.473 -9.332 1.00 35.95 260 SER B O 1
ATOM 3954 N N . LEU B 1 239 ? 88.265 -90.562 -10.711 1.00 37.70 261 LEU B N 1
ATOM 3955 C CA . LEU B 1 239 ? 88.403 -89.575 -11.778 1.00 33.87 261 LEU B CA 1
ATOM 3956 C C . LEU B 1 239 ? 87.229 -88.602 -11.811 1.00 32.20 261 LEU B C 1
ATOM 3957 O O . LEU B 1 239 ? 87.380 -87.455 -12.231 1.00 27.57 261 LEU B O 1
ATOM 3962 N N . ALA B 1 240 ? 86.061 -89.060 -11.374 1.00 32.36 262 ALA B N 1
ATOM 3963 C CA . ALA B 1 240 ? 84.895 -88.188 -11.293 1.00 28.74 262 ALA B CA 1
ATOM 3964 C C . ALA B 1 240 ? 84.677 -87.721 -9.859 1.00 29.61 262 ALA B C 1
ATOM 3965 O O . ALA B 1 240 ? 85.255 -86.721 -9.438 1.00 41.74 262 ALA B O 1
ATOM 3967 N N . VAL B 1 241 ? 83.864 -88.480 -9.125 1.00 27.12 263 VAL B N 1
ATOM 3968 C CA . VAL B 1 241 ? 83.391 -88.152 -7.775 1.00 27.12 263 VAL B CA 1
ATOM 3969 C C . VAL B 1 241 ? 84.315 -87.277 -6.927 1.00 25.49 263 VAL B C 1
ATOM 3970 O O . VAL B 1 241 ? 83.900 -86.231 -6.430 1.00 30.83 263 VAL B O 1
ATOM 3974 N N . THR B 1 242 ? 85.563 -87.702 -6.766 1.00 27.01 264 THR B N 1
ATOM 3975 C CA . THR B 1 242 ? 86.463 -87.054 -5.817 1.00 28.85 264 THR B CA 1
ATOM 3976 C C . THR B 1 242 ? 87.508 -86.151 -6.473 1.00 33.99 264 THR B C 1
ATOM 3977 O O . THR B 1 242 ? 88.136 -85.336 -5.797 1.00 35.97 264 THR B O 1
ATOM 3981 N N . HIS B 1 243 ? 87.694 -86.289 -7.782 1.00 29.09 265 HIS B N 1
ATOM 3982 C CA . HIS B 1 243 ? 88.714 -85.511 -8.482 1.00 25.93 265 HIS B CA 1
ATOM 3983 C C . HIS B 1 243 ? 88.220 -84.101 -8.804 1.00 24.64 265 HIS B C 1
ATOM 3984 O O . HIS B 1 243 ? 87.284 -83.930 -9.584 1.00 25.65 265 HIS B O 1
ATOM 3991 N N . PRO B 1 244 ? 88.866 -83.084 -8.212 1.00 26.33 266 PRO B N 1
ATOM 3992 C CA . PRO B 1 244 ? 88.470 -81.677 -8.356 1.00 29.29 266 PRO B CA 1
ATOM 3993 C C . PRO B 1 244 ? 88.706 -81.099 -9.751 1.00 29.69 266 PRO B C 1
ATOM 3994 O O . PRO B 1 244 ? 88.471 -79.909 -9.960 1.00 32.85 266 PRO B O 1
ATOM 3998 N N . GLY B 1 245 ? 89.160 -81.926 -10.687 1.00 28.32 267 GLY B N 1
ATOM 3999 C CA . GLY B 1 245 ? 89.395 -81.481 -12.048 1.00 24.14 267 GLY B CA 1
ATOM 4000 C C . GLY B 1 245 ? 88.252 -81.804 -12.992 1.00 26.32 267 GLY B C 1
ATOM 4001 O O . GLY B 1 245 ? 88.036 -81.102 -13.981 1.00 26.80 267 GLY B O 1
ATOM 4002 N N . TYR B 1 246 ? 87.524 -82.874 -12.684 1.00 21.62 268 TYR B N 1
ATOM 4003 C CA . TYR B 1 246 ? 86.377 -83.299 -13.482 1.00 30.37 268 TYR B CA 1
ATOM 4004 C C . TYR B 1 246 ? 85.305 -82.214 -13.498 1.00 25.42 268 TYR B C 1
ATOM 4005 O O . TYR B 1 246 ? 84.947 -81.668 -12.457 1.00 20.42 268 TYR B O 1
ATOM 4014 N N . MET B 1 247 ? 84.805 -81.892 -14.684 1.00 24.34 269 MET B N 1
ATOM 4015 C CA . MET B 1 247 ? 83.822 -80.824 -14.820 1.00 24.59 269 MET B CA 1
ATOM 4016 C C . MET B 1 247 ? 82.619 -81.282 -15.632 1.00 23.02 269 MET B C 1
ATOM 4017 O O . MET B 1 247 ? 81.843 -80.457 -16.114 1.00 22.55 269 MET B O 1
ATOM 4022 N N . ALA B 1 248 ? 82.478 -82.598 -15.772 1.00 24.64 270 ALA B N 1
ATOM 4023 C CA . ALA B 1 248 ? 81.396 -83.202 -16.546 1.00 22.81 270 ALA B CA 1
ATOM 4024 C C . ALA B 1 248 ? 81.335 -82.633 -17.961 1.00 29.35 270 ALA B C 1
ATOM 4025 O O . ALA B 1 248 ? 82.366 -82.405 -18.591 1.00 30.80 270 ALA B O 1
ATOM 4027 N N . PHE B 1 249 ? 80.124 -82.404 -18.458 1.00 30.08 271 PHE B N 1
ATOM 4028 C CA . PHE B 1 249 ? 79.948 -81.866 -19.802 1.00 31.31 271 PHE B CA 1
ATOM 4029 C C . PHE B 1 249 ? 80.111 -80.350 -19.829 1.00 32.67 271 PHE B C 1
ATOM 4030 O O . PHE B 1 249 ? 79.367 -79.623 -19.172 1.00 35.14 271 PHE B O 1
ATOM 4038 N N . LEU B 1 250 ? 81.094 -79.884 -20.590 1.00 35.38 272 LEU B N 1
ATOM 4039 C CA . LEU B 1 250 ? 81.300 -78.455 -20.796 1.00 40.01 272 LEU B CA 1
ATOM 4040 C C . LEU B 1 250 ? 81.474 -78.156 -22.276 1.00 35.43 272 LEU B C 1
ATOM 4041 O O . LEU B 1 250 ? 81.610 -79.069 -23.090 1.00 33.84 272 LEU B O 1
ATOM 4046 N N . THR B 1 251 ? 81.474 -76.874 -22.619 1.00 39.33 273 THR B N 1
ATOM 4047 C CA . THR B 1 251 ? 81.717 -76.458 -23.993 1.00 41.37 273 THR B CA 1
ATOM 4048 C C . THR B 1 251 ? 83.111 -75.856 -24.124 1.00 48.78 273 THR B C 1
ATOM 4049 O O . THR B 1 251 ? 83.784 -75.601 -23.125 1.00 46.79 273 THR B O 1
ATOM 4053 N N . TYR B 1 252 ? 83.532 -75.636 -25.364 1.00 53.38 274 TYR B N 1
ATOM 4054 C CA . TYR B 1 252 ? 84.847 -75.081 -25.664 1.00 53.90 274 TYR B CA 1
ATOM 4055 C C . TYR B 1 252 ? 85.082 -73.753 -24.957 1.00 51.18 274 TYR B C 1
ATOM 4056 O O . TYR B 1 252 ? 86.075 -73.576 -24.249 1.00 53.21 274 TYR B O 1
ATOM 4065 N N . ASP B 1 253 ? 84.153 -72.824 -25.156 1.00 48.16 275 ASP B N 1
ATOM 4066 C CA . ASP B 1 253 ? 84.261 -71.489 -24.587 1.00 55.01 275 ASP B CA 1
ATOM 4067 C C . ASP B 1 253 ? 84.187 -71.527 -23.066 1.00 49.35 275 ASP B C 1
ATOM 4068 O O . ASP B 1 253 ? 84.812 -70.712 -22.392 1.00 55.61 275 ASP B O 1
ATOM 4073 N N . GLU B 1 254 ? 83.425 -72.475 -22.529 1.00 47.94 276 GLU B N 1
ATOM 4074 C CA . GLU B 1 254 ? 83.300 -72.620 -21.082 1.00 48.65 276 GLU B CA 1
ATOM 4075 C C . GLU B 1 254 ? 84.598 -73.126 -20.466 1.00 50.36 276 GLU B C 1
ATOM 4076 O O . GLU B 1 254 ? 84.972 -72.721 -19.365 1.00 41.99 276 GLU B O 1
ATOM 4082 N N . VAL B 1 255 ? 85.280 -74.016 -21.180 1.00 50.06 277 VAL B N 1
ATOM 4083 C CA . VAL B 1 255 ? 86.572 -74.519 -20.735 1.00 46.86 277 VAL B CA 1
ATOM 4084 C C . VAL B 1 255 ? 87.582 -73.382 -20.732 1.00 48.74 277 VAL B C 1
ATOM 4085 O O . VAL B 1 255 ? 88.337 -73.215 -19.778 1.00 43.44 277 VAL B O 1
ATOM 4089 N N . LYS B 1 256 ? 87.579 -72.594 -21.801 1.00 52.07 278 LYS B N 1
ATOM 4090 C CA . LYS B 1 256 ? 88.508 -71.479 -21.931 1.00 46.40 278 LYS B CA 1
ATOM 4091 C C . LYS B 1 256 ? 88.152 -70.329 -20.990 1.00 51.36 278 LYS B C 1
ATOM 4092 O O . LYS B 1 256 ? 88.994 -69.482 -20.695 1.00 60.34 278 LYS B O 1
ATOM 4098 N N . ALA B 1 257 ? 86.907 -70.301 -20.523 1.00 49.56 279 ALA B N 1
ATOM 4099 C CA . ALA B 1 257 ? 86.454 -69.251 -19.614 1.00 48.51 279 ALA B CA 1
ATOM 4100 C C . ALA B 1 257 ? 86.796 -69.588 -18.166 1.00 54.93 279 ALA B C 1
ATOM 4101 O O . ALA B 1 257 ? 87.276 -68.736 -17.419 1.00 60.46 279 ALA B O 1
ATOM 4103 N N . ARG B 1 258 ? 86.544 -70.833 -17.774 1.00 50.55 280 ARG B N 1
ATOM 4104 C CA . ARG B 1 258 ? 86.809 -71.267 -16.408 1.00 50.55 280 ARG B CA 1
ATOM 4105 C C . ARG B 1 258 ? 88.307 -71.365 -16.152 1.00 51.80 280 ARG B C 1
ATOM 4106 O O . ARG B 1 258 ? 88.781 -71.074 -15.054 1.00 52.22 280 ARG B O 1
ATOM 4114 N N . LEU B 1 259 ? 89.051 -71.769 -17.177 1.00 48.36 281 LEU B N 1
ATOM 4115 C CA . LEU B 1 259 ? 90.490 -71.956 -17.046 1.00 51.80 281 LEU B CA 1
ATOM 4116 C C . LEU B 1 259 ? 91.221 -70.614 -17.049 1.00 67.02 281 LEU B C 1
ATOM 4117 O O . LEU B 1 259 ? 92.436 -70.562 -16.861 1.00 67.74 281 LEU B O 1
ATOM 4122 N N . GLN B 1 260 ? 90.477 -69.531 -17.263 1.00 67.93 282 GLN B N 1
ATOM 4123 C CA . GLN B 1 260 ? 91.030 -68.189 -17.118 1.00 62.04 282 GLN B CA 1
ATOM 4124 C C . GLN B 1 260 ? 91.279 -67.894 -15.645 1.00 63.88 282 GLN B C 1
ATOM 4125 O O . GLN B 1 260 ? 91.002 -68.736 -14.788 1.00 59.20 282 GLN B O 1
ATOM 4131 N N . LYS B 1 261 ? 91.817 -66.708 -15.362 1.00 69.56 283 LYS B N 1
ATOM 4132 C CA . LYS B 1 261 ? 92.275 -66.316 -14.022 1.00 67.31 283 LYS B CA 1
ATOM 4133 C C . LYS B 1 261 ? 93.473 -67.163 -13.578 1.00 65.86 283 LYS B C 1
ATOM 4134 O O . LYS B 1 261 ? 94.394 -66.661 -12.932 1.00 74.29 283 LYS B O 1
ATOM 4140 N N . PHE B 1 262 ? 93.456 -68.443 -13.934 1.00 63.88 284 PHE B N 1
ATOM 4141 C CA . PHE B 1 262 ? 94.573 -69.342 -13.683 1.00 63.45 284 PHE B CA 1
ATOM 4142 C C . PHE B 1 262 ? 95.546 -69.321 -14.859 1.00 61.11 284 PHE B C 1
ATOM 4143 O O . PHE B 1 262 ? 96.407 -70.192 -14.983 1.00 59.67 284 PHE B O 1
ATOM 4151 N N . ILE B 1 263 ? 95.398 -68.320 -15.724 1.00 62.36 285 ILE B N 1
ATOM 4152 C CA . ILE B 1 263 ? 96.326 -68.114 -16.829 1.00 63.16 285 ILE B CA 1
ATOM 4153 C C . ILE B 1 263 ? 97.617 -67.531 -16.265 1.00 62.53 285 ILE B C 1
ATOM 4154 O O . ILE B 1 263 ? 98.665 -67.560 -16.912 1.00 58.90 285 ILE B O 1
ATOM 4159 N N . HIS B 1 264 ? 97.529 -67.006 -15.046 1.00 64.37 286 HIS B N 1
ATOM 4160 C CA . HIS B 1 264 ? 98.700 -66.548 -14.311 1.00 61.68 286 HIS B CA 1
ATOM 4161 C C . HIS B 1 264 ? 99.238 -67.686 -13.450 1.00 67.68 286 HIS B C 1
ATOM 4162 O O . HIS B 1 264 ? 99.845 -67.456 -12.403 1.00 62.84 286 HIS B O 1
ATOM 4164 N N . LYS B 1 265 ? 99.005 -68.914 -13.903 1.00 62.10 287 LYS B N 1
ATOM 4165 C CA . LYS B 1 265 ? 99.407 -70.105 -13.168 1.00 51.77 287 LYS B CA 1
ATOM 4166 C C . LYS B 1 265 ? 99.474 -71.308 -14.105 1.00 44.78 287 LYS B C 1
ATOM 4167 O O . LYS B 1 265 ? 98.524 -72.087 -14.192 1.00 48.54 287 LYS B O 1
ATOM 4173 N N . PRO B 1 266 ? 100.599 -71.453 -14.823 1.00 49.68 288 PRO B N 1
ATOM 4174 C CA . PRO B 1 266 ? 100.806 -72.576 -15.744 1.00 49.66 288 PRO B CA 1
ATOM 4175 C C . PRO B 1 266 ? 100.734 -73.927 -15.039 1.00 44.65 288 PRO B C 1
ATOM 4176 O O . PRO B 1 266 ? 101.328 -74.103 -13.975 1.00 44.57 288 PRO B O 1
ATOM 4180 N N . GLY B 1 267 ? 100.007 -74.867 -15.634 1.00 46.35 289 GLY B N 1
ATOM 4181 C CA . GLY B 1 267 ? 99.824 -76.179 -15.043 1.00 49.64 289 GLY B CA 1
ATOM 4182 C C . GLY B 1 267 ? 98.389 -76.426 -14.621 1.00 42.89 289 GLY B C 1
ATOM 4183 O O . GLY B 1 267 ? 97.977 -77.570 -14.423 1.00 35.02 289 GLY B O 1
ATOM 4184 N N . SER B 1 268 ? 97.629 -75.344 -14.477 1.00 42.25 290 SER B N 1
ATOM 4185 C CA . SER B 1 268 ? 96.216 -75.435 -14.133 1.00 39.54 290 SER B CA 1
ATOM 4186 C C . SER B 1 268 ? 95.441 -76.117 -15.253 1.00 38.50 290 SER B C 1
ATOM 4187 O O . SER B 1 268 ? 95.608 -75.783 -16.425 1.00 42.34 290 SER B O 1
ATOM 4190 N N . TYR B 1 269 ? 94.591 -77.071 -14.891 1.00 36.57 291 TYR B N 1
ATOM 4191 C CA . TYR B 1 269 ? 93.896 -77.869 -15.891 1.00 37.58 291 TYR B CA 1
ATOM 4192 C C . TYR B 1 269 ? 92.522 -78.334 -15.428 1.00 37.20 291 TYR B C 1
ATOM 4193 O O . TYR B 1 269 ? 92.251 -78.424 -14.230 1.00 32.46 291 TYR B O 1
ATOM 4202 N N . ILE B 1 270 ? 91.661 -78.627 -16.398 1.00 38.81 292 ILE B N 1
ATOM 4203 C CA . ILE B 1 270 ? 90.381 -79.277 -16.148 1.00 27.77 292 ILE B CA 1
ATOM 4204 C C . ILE B 1 270 ? 90.181 -80.342 -17.217 1.00 28.14 292 ILE B C 1
ATOM 4205 O O . ILE B 1 270 ? 90.671 -80.199 -18.336 1.00 39.44 292 ILE B O 1
ATOM 4210 N N . PHE B 1 271 ? 89.477 -81.416 -16.876 1.00 29.38 293 PHE B N 1
ATOM 4211 C CA . PHE B 1 271 ? 89.124 -82.420 -17.874 1.00 30.27 293 PHE B CA 1
ATOM 4212 C C . PHE B 1 271 ? 87.616 -82.635 -17.879 1.00 36.03 293 PHE B C 1
ATOM 4213 O O . PHE B 1 271 ? 86.980 -82.688 -16.826 1.00 32.17 293 PHE B O 1
ATOM 4221 N N . ARG B 1 272 ? 87.051 -82.751 -19.076 1.00 36.08 294 ARG B N 1
ATOM 4222 C CA . ARG B 1 272 ? 85.604 -82.743 -19.239 1.00 26.54 294 ARG B CA 1
ATOM 4223 C C . ARG B 1 272 ? 85.116 -83.797 -20.224 1.00 33.39 294 ARG B C 1
ATOM 4224 O O . ARG B 1 272 ? 85.883 -84.642 -20.688 1.00 39.72 294 ARG B O 1
ATOM 4232 N N . LEU B 1 273 ? 83.827 -83.724 -20.540 1.00 26.22 295 LEU B N 1
ATOM 4233 C CA . LEU B 1 273 ? 83.211 -84.596 -21.530 1.00 26.55 295 LEU B CA 1
ATOM 4234 C C . LEU B 1 273 ? 82.693 -83.768 -22.699 1.00 27.98 295 LEU B C 1
ATOM 4235 O O . LEU B 1 273 ? 82.398 -82.583 -22.546 1.00 27.07 295 LEU B O 1
ATOM 4240 N N . SER B 1 274 ? 82.585 -84.396 -23.864 1.00 29.15 296 SER B N 1
ATOM 4241 C CA . SER B 1 274 ? 82.091 -83.716 -25.054 1.00 33.18 296 SER B CA 1
ATOM 4242 C C . SER B 1 274 ? 80.814 -84.369 -25.569 1.00 34.54 296 SER B C 1
ATOM 4243 O O . SER B 1 274 ? 80.768 -85.581 -25.777 1.00 36.37 296 SER B O 1
ATOM 4246 N N . CYS B 1 275 ? 79.780 -83.559 -25.776 1.00 31.47 297 CYS B N 1
ATOM 4247 C CA . CYS B 1 275 ? 78.505 -84.059 -26.277 1.00 32.68 297 CYS B CA 1
ATOM 4248 C C . CYS B 1 275 ? 78.625 -84.503 -27.732 1.00 39.35 297 CYS B C 1
ATOM 4249 O O . CYS B 1 275 ? 77.813 -85.288 -28.222 1.00 35.54 297 CYS B O 1
ATOM 4252 N N . THR B 1 276 ? 79.640 -83.990 -28.420 1.00 41.72 298 THR B N 1
ATOM 4253 C CA . THR B 1 276 ? 79.896 -84.362 -29.806 1.00 33.73 298 THR B CA 1
ATOM 4254 C C . THR B 1 276 ? 80.927 -85.485 -29.886 1.00 40.86 298 THR B C 1
ATOM 4255 O O . THR B 1 276 ? 81.071 -86.137 -30.920 1.00 47.05 298 THR B O 1
ATOM 4259 N N . ARG B 1 277 ? 81.644 -85.702 -28.787 1.00 31.83 299 ARG B N 1
ATOM 4260 C CA . ARG B 1 277 ? 82.646 -86.760 -28.715 1.00 40.35 299 ARG B CA 1
ATOM 4261 C C . ARG B 1 277 ? 82.369 -87.687 -27.537 1.00 34.87 299 ARG B C 1
ATOM 4262 O O . ARG B 1 277 ? 83.213 -87.846 -26.655 1.00 40.08 299 ARG B O 1
ATOM 4270 N N . LEU B 1 278 ? 81.186 -88.293 -27.526 1.00 31.85 300 LEU B N 1
ATOM 4271 C CA . LEU B 1 278 ? 80.784 -89.172 -26.433 1.00 36.58 300 LEU B CA 1
ATOM 4272 C C . LEU B 1 278 ? 81.724 -90.365 -26.302 1.00 38.10 300 LEU B C 1
ATOM 4273 O O . LEU B 1 278 ? 82.028 -91.040 -27.286 1.00 41.61 300 LEU B O 1
ATOM 4278 N N . GLY B 1 279 ? 82.183 -90.617 -25.080 1.00 39.23 301 GLY B N 1
ATOM 4279 C CA . GLY B 1 279 ? 83.091 -91.718 -24.818 1.00 37.70 301 GLY B CA 1
ATOM 4280 C C . GLY B 1 279 ? 84.547 -91.300 -24.837 1.00 37.35 301 GLY B C 1
ATOM 4281 O O . GLY B 1 279 ? 85.445 -92.135 -24.722 1.00 46.17 301 GLY B O 1
ATOM 4282 N N . GLN B 1 280 ? 84.780 -89.999 -24.980 1.00 35.75 302 GLN B N 1
ATOM 4283 C CA . GLN B 1 280 ? 86.134 -89.458 -25.027 1.00 41.13 302 GLN B CA 1
ATOM 4284 C C . GLN B 1 280 ? 86.314 -88.338 -24.004 1.00 47.28 302 GLN B C 1
ATOM 4285 O O . GLN B 1 280 ? 85.371 -87.607 -23.699 1.00 43.64 302 GLN B O 1
ATOM 4291 N N . TRP B 1 281 ? 87.529 -88.209 -23.476 1.00 42.19 303 TRP B N 1
ATOM 4292 C CA . TRP B 1 281 ? 87.843 -87.161 -22.509 1.00 35.36 303 TRP B CA 1
ATOM 4293 C C . TRP B 1 281 ? 88.448 -85.938 -23.188 1.00 34.88 303 TRP B C 1
ATOM 4294 O O . TRP B 1 281 ? 89.083 -86.051 -24.234 1.00 49.40 303 TRP B O 1
ATOM 4305 N N . ALA B 1 282 ? 88.250 -84.770 -22.585 1.00 31.07 304 ALA B N 1
ATOM 4306 C CA . ALA B 1 282 ? 88.815 -83.531 -23.109 1.00 30.31 304 ALA B CA 1
ATOM 4307 C C . ALA B 1 282 ? 89.562 -82.776 -22.015 1.00 39.80 304 ALA B C 1
ATOM 4308 O O . ALA B 1 282 ? 88.950 -82.144 -21.155 1.00 33.54 304 ALA B O 1
ATOM 4310 N N . ILE B 1 283 ? 90.889 -82.842 -22.053 1.00 45.39 305 ILE B N 1
ATOM 4311 C CA . ILE B 1 283 ? 91.708 -82.203 -21.031 1.00 40.78 305 ILE B CA 1
ATOM 4312 C C . ILE B 1 283 ? 92.217 -80.851 -21.511 1.00 40.37 305 ILE B C 1
ATOM 4313 O O . ILE B 1 283 ? 93.067 -80.777 -22.398 1.00 52.04 305 ILE B O 1
ATOM 4318 N N . GLY B 1 284 ? 91.692 -79.782 -20.921 1.00 27.68 306 GLY B N 1
ATOM 4319 C CA . GLY B 1 284 ? 92.167 -78.443 -21.214 1.00 36.43 306 GLY B CA 1
ATOM 4320 C C . GLY B 1 284 ? 93.175 -77.984 -20.180 1.00 45.09 306 GLY B C 1
ATOM 4321 O O . GLY B 1 284 ? 92.855 -77.880 -18.997 1.00 48.37 306 GLY B O 1
ATOM 4322 N N . TYR B 1 285 ? 94.399 -77.712 -20.622 1.00 46.51 307 TYR B N 1
ATOM 4323 C CA . TYR B 1 285 ? 95.462 -77.329 -19.701 1.00 49.15 307 TYR B CA 1
ATOM 4324 C C . TYR B 1 285 ? 96.168 -76.047 -20.132 1.00 47.64 307 TYR B C 1
ATOM 4325 O O . TYR B 1 285 ? 96.396 -75.815 -21.320 1.00 48.09 307 TYR B O 1
ATOM 4334 N N . VAL B 1 286 ? 96.510 -75.223 -19.146 1.00 49.91 308 VAL B N 1
ATOM 4335 C CA . VAL B 1 286 ? 97.231 -73.977 -19.374 1.00 57.78 308 VAL B CA 1
ATOM 4336 C C . VAL B 1 286 ? 98.719 -74.260 -19.571 1.00 55.51 308 VAL B C 1
ATOM 4337 O O . VAL B 1 286 ? 99.315 -75.047 -18.834 1.00 52.59 308 VAL B O 1
ATOM 4341 N N . THR B 1 287 ? 99.313 -73.622 -20.575 1.00 65.52 309 THR B N 1
ATOM 4342 C CA . THR B 1 287 ? 100.737 -73.779 -20.844 1.00 67.05 309 THR B CA 1
ATOM 4343 C C . THR B 1 287 ? 101.539 -72.629 -20.245 1.00 70.12 309 THR B C 1
ATOM 4344 O O . THR B 1 287 ? 100.992 -71.770 -19.554 1.00 68.29 309 THR B O 1
ATOM 4348 N N . ALA B 1 288 ? 102.839 -72.617 -20.519 1.00 68.98 310 ALA B N 1
ATOM 4349 C CA . ALA B 1 288 ? 103.715 -71.572 -20.004 1.00 73.22 310 ALA B CA 1
ATOM 4350 C C . ALA B 1 288 ? 103.717 -70.331 -20.897 1.00 72.27 310 ALA B C 1
ATOM 4351 O O . ALA B 1 288 ? 104.287 -69.306 -20.532 1.00 73.42 310 ALA B O 1
ATOM 4353 N N . ASP B 1 289 ? 103.078 -70.425 -22.061 1.00 74.00 311 ASP B N 1
ATOM 4354 C CA . ASP B 1 289 ? 103.034 -69.309 -23.014 1.00 74.60 311 ASP B CA 1
ATOM 4355 C C . ASP B 1 289 ? 102.448 -67.979 -22.478 1.00 83.08 311 ASP B C 1
ATOM 4356 O O . ASP B 1 289 ? 103.048 -66.930 -22.719 1.00 89.24 311 ASP B O 1
ATOM 4361 N N . GLY B 1 290 ? 101.302 -67.975 -21.786 1.00 76.86 312 GLY B N 1
ATOM 4362 C CA . GLY B 1 290 ? 100.486 -69.139 -21.475 1.00 67.94 312 GLY B CA 1
ATOM 4363 C C . GLY B 1 290 ? 99.254 -69.281 -22.348 1.00 71.38 312 GLY B C 1
ATOM 4364 O O . GLY B 1 290 ? 98.488 -68.333 -22.516 1.00 66.36 312 GLY B O 1
ATOM 4365 N N . ASN B 1 291 ? 99.059 -70.475 -22.899 1.00 72.30 313 ASN B N 1
ATOM 4366 C CA . ASN B 1 291 ? 97.931 -70.736 -23.787 1.00 70.63 313 ASN B CA 1
ATOM 4367 C C . ASN B 1 291 ? 97.125 -71.948 -23.333 1.00 68.79 313 ASN B C 1
ATOM 4368 O O . ASN B 1 291 ? 97.684 -72.957 -22.902 1.00 63.42 313 ASN B O 1
ATOM 4373 N N . ILE B 1 292 ? 95.804 -71.836 -23.430 1.00 66.20 314 ILE B N 1
ATOM 4374 C CA . ILE B 1 292 ? 94.910 -72.933 -23.096 1.00 56.23 314 ILE B CA 1
ATOM 4375 C C . ILE B 1 292 ? 94.844 -73.913 -24.262 1.00 52.22 314 ILE B C 1
ATOM 4376 O O . ILE B 1 292 ? 94.481 -73.541 -25.378 1.00 58.67 314 ILE B O 1
ATOM 4381 N N . LEU B 1 293 ? 95.203 -75.166 -24.001 1.00 47.36 315 LEU B N 1
ATOM 4382 C CA . LEU B 1 293 ? 95.185 -76.196 -25.033 1.00 52.27 315 LEU B CA 1
ATOM 4383 C C . LEU B 1 293 ? 94.254 -77.343 -24.663 1.00 45.76 315 LEU B C 1
ATOM 4384 O O . LEU B 1 293 ? 94.539 -78.110 -23.744 1.00 47.09 315 LEU B O 1
ATOM 4389 N N . GLN B 1 294 ? 93.137 -77.453 -25.375 1.00 47.31 316 GLN B N 1
ATOM 4390 C CA . GLN B 1 294 ? 92.282 -78.625 -25.244 1.00 50.73 316 GLN B CA 1
ATOM 4391 C C . GLN B 1 294 ? 93.040 -79.826 -25.797 1.00 52.13 316 GLN B C 1
ATOM 4392 O O . GLN B 1 294 ? 93.833 -79.690 -26.727 1.00 61.39 316 GLN B O 1
ATOM 4398 N N . THR B 1 295 ? 92.815 -80.999 -25.219 1.00 51.58 317 THR B N 1
ATOM 4399 C CA . THR B 1 295 ? 93.548 -82.188 -25.638 1.00 55.07 317 THR B CA 1
ATOM 4400 C C . THR B 1 295 ? 92.742 -83.457 -25.392 1.00 49.07 317 THR B C 1
ATOM 4401 O O . THR B 1 295 ? 92.178 -83.649 -24.315 1.00 51.60 317 THR B O 1
ATOM 4405 N N . ILE B 1 296 ? 92.689 -84.320 -26.401 1.00 46.16 318 ILE B N 1
ATOM 4406 C CA . ILE B 1 296 ? 91.998 -85.595 -26.281 1.00 53.69 318 ILE B CA 1
ATOM 4407 C C . ILE B 1 296 ? 93.022 -86.712 -26.112 1.00 51.34 318 ILE B C 1
ATOM 4408 O O . ILE B 1 296 ? 93.728 -87.060 -27.058 1.00 59.05 318 ILE B O 1
ATOM 4413 N N . PRO B 1 297 ? 93.109 -87.275 -24.897 1.00 50.32 319 PRO B N 1
ATOM 4414 C CA . PRO B 1 297 ? 94.064 -88.349 -24.600 1.00 57.08 319 PRO B CA 1
ATOM 4415 C C . PRO B 1 297 ? 93.751 -89.637 -25.354 1.00 62.26 319 PRO B C 1
ATOM 4416 O O . PRO B 1 297 ? 92.977 -90.463 -24.873 1.00 64.90 319 PRO B O 1
ATOM 4420 N N . HIS B 1 298 ? 94.355 -89.802 -26.526 1.00 65.17 320 HIS B N 1
ATOM 4421 C CA . HIS B 1 298 ? 94.106 -90.981 -27.346 1.00 69.18 320 HIS B CA 1
ATOM 4422 C C . HIS B 1 298 ? 94.967 -92.169 -26.928 1.00 66.03 320 HIS B C 1
ATOM 4423 O O . HIS B 1 298 ? 96.032 -91.999 -26.331 1.00 62.16 320 HIS B O 1
ATOM 4430 N N . ASN B 1 299 ? 94.472 -93.369 -27.227 1.00 63.54 321 ASN B N 1
ATOM 4431 C CA . ASN B 1 299 ? 95.214 -94.622 -27.063 1.00 66.76 321 ASN B CA 1
ATOM 4432 C C . ASN B 1 299 ? 95.504 -94.996 -25.604 1.00 65.78 321 ASN B C 1
ATOM 4433 O O . ASN B 1 299 ? 95.805 -96.152 -25.307 1.00 65.14 321 ASN B O 1
ATOM 4438 N N . LYS B 1 300 ? 95.412 -94.027 -24.698 1.00 67.95 322 LYS B N 1
ATOM 4439 C CA . LYS B 1 300 ? 95.746 -94.257 -23.296 1.00 64.85 322 LYS B CA 1
ATOM 4440 C C . LYS B 1 300 ? 94.569 -93.947 -22.377 1.00 59.04 322 LYS B C 1
ATOM 4441 O O . LYS B 1 300 ? 93.761 -93.068 -22.675 1.00 58.54 322 LYS B O 1
ATOM 4447 N N . PRO B 1 301 ? 94.468 -94.680 -21.255 1.00 63.70 323 PRO B N 1
ATOM 4448 C CA . PRO B 1 301 ? 93.454 -94.418 -20.226 1.00 58.09 323 PRO B CA 1
ATOM 4449 C C . PRO B 1 301 ? 93.567 -93.009 -19.647 1.00 51.94 323 PRO B C 1
ATOM 4450 O O . PRO B 1 301 ? 94.598 -92.356 -19.812 1.00 56.73 323 PRO B O 1
ATOM 4454 N N . LEU B 1 302 ? 92.519 -92.554 -18.968 1.00 42.32 324 LEU B N 1
ATOM 4455 C CA . LEU B 1 302 ? 92.460 -91.177 -18.491 1.00 46.27 324 LEU B CA 1
ATOM 4456 C C . LEU B 1 302 ? 93.447 -90.918 -17.356 1.00 45.92 324 LEU B C 1
ATOM 4457 O O . LEU B 1 302 ? 94.201 -89.944 -17.396 1.00 40.09 324 LEU B O 1
ATOM 4462 N N . PHE B 1 303 ? 93.443 -91.785 -16.348 1.00 37.76 325 PHE B N 1
ATOM 4463 C CA . PHE B 1 303 ? 94.312 -91.599 -15.190 1.00 38.07 325 PHE B CA 1
ATOM 4464 C C . PHE B 1 303 ? 95.780 -91.748 -15.577 1.00 47.36 325 PHE B C 1
ATOM 4465 O O . PHE B 1 303 ? 96.652 -91.121 -14.978 1.00 46.25 325 PHE B O 1
ATOM 4473 N N . GLN B 1 304 ? 96.046 -92.576 -16.581 1.00 54.44 326 GLN B N 1
ATOM 4474 C CA . GLN B 1 304 ? 97.405 -92.755 -17.079 1.00 50.59 326 GLN B CA 1
ATOM 4475 C C . GLN B 1 304 ? 97.886 -91.485 -17.772 1.00 42.33 326 GLN B C 1
ATOM 4476 O O . GLN B 1 304 ? 99.039 -91.081 -17.621 1.00 48.17 326 GLN B O 1
ATOM 4482 N N . ALA B 1 305 ? 96.991 -90.855 -18.525 1.00 39.83 327 ALA B N 1
ATOM 4483 C CA . ALA B 1 305 ? 97.307 -89.609 -19.211 1.00 41.57 327 ALA B CA 1
ATOM 4484 C C . ALA B 1 305 ? 97.518 -88.479 -18.209 1.00 41.95 327 ALA B C 1
ATOM 4485 O O . ALA B 1 305 ? 98.344 -87.592 -18.425 1.00 39.00 327 ALA B O 1
ATOM 4487 N N . LEU B 1 306 ? 96.764 -88.514 -17.114 1.00 43.11 328 LEU B N 1
ATOM 4488 C CA . LEU B 1 306 ? 96.890 -87.505 -16.069 1.00 43.07 328 LEU B CA 1
ATOM 4489 C C . LEU B 1 306 ? 98.207 -87.659 -15.318 1.00 39.48 328 LEU B C 1
ATOM 4490 O O . LEU B 1 306 ? 98.855 -86.669 -14.979 1.00 32.75 328 LEU B O 1
ATOM 4495 N N . ILE B 1 307 ? 98.595 -88.904 -15.057 1.00 41.47 329 ILE B N 1
ATOM 4496 C CA . ILE B 1 307 ? 99.850 -89.183 -14.371 1.00 42.50 329 ILE B CA 1
ATOM 4497 C C . ILE B 1 307 ? 101.024 -88.726 -15.225 1.00 43.21 329 ILE B C 1
ATOM 4498 O O . ILE B 1 307 ? 101.880 -87.977 -14.759 1.00 39.83 329 ILE B O 1
ATOM 4503 N N . ASP B 1 308 ? 101.052 -89.176 -16.477 1.00 50.29 330 ASP B N 1
ATOM 4504 C CA . ASP B 1 308 ? 102.106 -88.798 -17.414 1.00 44.17 330 ASP B CA 1
ATOM 4505 C C . ASP B 1 308 ? 102.161 -87.285 -17.595 1.00 43.88 330 ASP B C 1
ATOM 4506 O O . ASP B 1 308 ? 103.240 -86.695 -17.644 1.00 50.98 330 ASP B O 1
ATOM 4511 N N . GLY B 1 309 ? 100.991 -86.662 -17.686 1.00 38.35 331 GLY B N 1
ATOM 4512 C CA . GLY B 1 309 ? 100.904 -85.220 -17.830 1.00 37.17 331 GLY B CA 1
ATOM 4513 C C . GLY B 1 309 ? 101.376 -84.473 -16.599 1.00 40.74 331 GLY B C 1
ATOM 4514 O O . GLY B 1 309 ? 101.842 -83.337 -16.691 1.00 38.69 331 GLY B O 1
ATOM 4515 N N . PHE B 1 310 ? 101.250 -85.113 -15.440 1.00 38.55 332 PHE B N 1
ATOM 4516 C CA . PHE B 1 310 ? 101.711 -84.527 -14.188 1.00 37.93 332 PHE B CA 1
ATOM 4517 C C . PHE B 1 310 ? 103.230 -84.593 -14.092 1.00 44.74 332 PHE B C 1
ATOM 4518 O O . PHE B 1 310 ? 103.876 -83.636 -13.663 1.00 39.29 332 PHE B O 1
ATOM 4526 N N . ARG B 1 311 ? 103.795 -85.730 -14.490 1.00 43.95 333 ARG B N 1
ATOM 4527 C CA . ARG B 1 311 ? 105.242 -85.914 -14.471 1.00 41.13 333 ARG B CA 1
ATOM 4528 C C . ARG B 1 311 ? 105.918 -84.930 -15.420 1.00 47.31 333 ARG B C 1
ATOM 4529 O O . ARG B 1 311 ? 107.022 -84.456 -15.154 1.00 53.11 333 ARG B O 1
ATOM 4537 N N . GLU B 1 312 ? 105.246 -84.627 -16.527 1.00 45.83 334 GLU B N 1
ATOM 4538 C CA . GLU B 1 312 ? 105.776 -83.700 -17.521 1.00 46.11 334 GLU B CA 1
ATOM 4539 C C . GLU B 1 312 ? 105.439 -82.254 -17.168 1.00 47.82 334 GLU B C 1
ATOM 4540 O O . GLU B 1 312 ? 105.819 -81.327 -17.883 1.00 51.81 334 GLU B O 1
ATOM 4546 N N . GLY B 1 313 ? 104.722 -82.068 -16.066 1.00 49.68 335 GLY B N 1
ATOM 4547 C CA . GLY B 1 313 ? 104.414 -80.738 -15.575 1.00 47.19 335 GLY B CA 1
ATOM 4548 C C . GLY B 1 313 ? 103.357 -79.985 -16.359 1.00 44.56 335 GLY B C 1
ATOM 4549 O O . GLY B 1 313 ? 103.344 -78.754 -16.365 1.00 50.70 335 GLY B O 1
ATOM 4550 N N . PHE B 1 314 ? 102.469 -80.718 -17.022 1.00 42.22 336 PHE B N 1
ATOM 4551 C CA . PHE B 1 314 ? 101.364 -80.097 -17.745 1.00 46.00 336 PHE B CA 1
ATOM 4552 C C . PHE B 1 314 ? 100.108 -80.043 -16.880 1.00 45.47 336 PHE B C 1
ATOM 4553 O O . PHE B 1 314 ? 99.444 -79.010 -16.793 1.00 45.14 336 PHE B O 1
ATOM 4561 N N . TYR B 1 315 ? 99.788 -81.164 -16.243 1.00 40.91 337 TYR B N 1
ATOM 4562 C CA . TYR B 1 315 ? 98.605 -81.255 -15.396 1.00 36.40 337 TYR B CA 1
ATOM 4563 C C . TYR B 1 315 ? 99.015 -81.202 -13.929 1.00 38.01 337 TYR B C 1
ATOM 4564 O O . TYR B 1 315 ? 99.300 -82.234 -13.323 1.00 44.15 337 TYR B O 1
ATOM 4573 N N . LEU B 1 316 ? 99.044 -80.001 -13.360 1.00 33.71 338 LEU B N 1
ATOM 4574 C CA . LEU B 1 316 ? 99.570 -79.816 -12.010 1.00 35.90 338 LEU B CA 1
ATOM 4575 C C . LEU B 1 316 ? 98.521 -79.323 -11.018 1.00 37.82 338 LEU B C 1
ATOM 4576 O O . LEU B 1 316 ? 98.515 -79.734 -9.857 1.00 37.18 338 LEU B O 1
ATOM 4581 N N . PHE B 1 317 ? 97.638 -78.438 -11.471 1.00 37.61 339 PHE B N 1
ATOM 4582 C CA . PHE B 1 317 ? 96.679 -77.807 -10.571 1.00 39.93 339 PHE B CA 1
ATOM 4583 C C . PHE B 1 317 ? 95.233 -78.005 -11.021 1.00 36.15 339 PHE B C 1
ATOM 4584 O O . PHE B 1 317 ? 94.767 -77.339 -11.945 1.00 32.51 339 PHE B O 1
ATOM 4592 N N . PRO B 1 318 ? 94.517 -78.922 -10.356 1.00 35.79 340 PRO B N 1
ATOM 4593 C CA . PRO B 1 318 ? 93.116 -79.223 -10.671 1.00 37.68 340 PRO B CA 1
ATOM 4594 C C . PRO B 1 318 ? 92.199 -78.064 -10.310 1.00 36.47 340 PRO B C 1
ATOM 4595 O O . PRO B 1 318 ? 92.107 -77.727 -9.132 1.00 34.98 340 PRO B O 1
ATOM 4599 N N . ASP B 1 319 ? 91.543 -77.469 -11.305 1.00 33.94 341 ASP B N 1
ATOM 4600 C CA . ASP B 1 319 ? 90.655 -76.327 -11.086 1.00 34.88 341 ASP B CA 1
ATOM 4601 C C . ASP B 1 319 ? 91.409 -75.185 -10.403 1.00 40.02 341 ASP B C 1
ATOM 4602 O O . ASP B 1 319 ? 90.845 -74.436 -9.604 1.00 39.12 341 ASP B O 1
ATOM 4607 N N . GLY B 1 320 ? 92.695 -75.064 -10.717 1.00 44.08 342 GLY B N 1
ATOM 4608 C CA . GLY B 1 320 ? 93.522 -74.014 -10.154 1.00 38.82 342 GLY B CA 1
ATOM 4609 C C . GLY B 1 320 ? 93.992 -74.283 -8.738 1.00 32.72 342 GLY B C 1
ATOM 4610 O O . GLY B 1 320 ? 94.856 -73.575 -8.223 1.00 40.79 342 GLY B O 1
ATOM 4611 N N . ARG B 1 321 ? 93.425 -75.307 -8.108 1.00 35.64 343 ARG B N 1
ATOM 4612 C CA . ARG B 1 321 ? 93.777 -75.659 -6.735 1.00 32.75 343 ARG B CA 1
ATOM 4613 C C . ARG B 1 321 ? 95.208 -76.187 -6.658 1.00 32.98 343 ARG B C 1
ATOM 4614 O O . ARG B 1 321 ? 95.675 -76.868 -7.570 1.00 33.97 343 ARG B O 1
ATOM 4622 N N . ASN B 1 322 ? 95.896 -75.873 -5.564 1.00 29.49 344 ASN B N 1
ATOM 4623 C CA . ASN B 1 322 ? 97.300 -76.245 -5.404 1.00 36.14 344 ASN B CA 1
ATOM 4624 C C . ASN B 1 322 ? 97.500 -77.755 -5.308 1.00 36.88 344 ASN B C 1
ATOM 4625 O O . ASN B 1 322 ? 98.360 -78.318 -5.986 1.00 41.24 344 ASN B O 1
ATOM 4630 N N . GLN B 1 323 ? 96.706 -78.408 -4.465 1.00 31.56 345 GLN B N 1
ATOM 4631 C CA . GLN B 1 323 ? 96.846 -79.844 -4.248 1.00 36.08 345 GLN B CA 1
ATOM 4632 C C . GLN B 1 323 ? 96.322 -80.649 -5.437 1.00 29.53 345 GLN B C 1
ATOM 4633 O O . GLN B 1 323 ? 95.306 -80.301 -6.040 1.00 32.10 345 GLN B O 1
ATOM 4639 N N . ASN B 1 324 ? 97.026 -81.727 -5.770 1.00 25.53 346 ASN B N 1
ATOM 4640 C CA . ASN B 1 324 ? 96.644 -82.588 -6.883 1.00 26.46 346 ASN B CA 1
ATOM 4641 C C . ASN B 1 324 ? 96.515 -84.035 -6.415 1.00 30.85 346 ASN B C 1
ATOM 4642 O O . ASN B 1 324 ? 97.411 -84.557 -5.751 1.00 36.89 346 ASN B O 1
ATOM 4647 N N . PRO B 1 325 ? 95.392 -84.684 -6.759 1.00 34.92 347 PRO B N 1
ATOM 4648 C CA . PRO B 1 325 ? 95.084 -86.058 -6.343 1.00 34.31 347 PRO B CA 1
ATOM 4649 C C . PRO B 1 325 ? 96.143 -87.077 -6.751 1.00 36.10 347 PRO B C 1
ATOM 4650 O O . PRO B 1 325 ? 96.645 -87.033 -7.875 1.00 30.56 347 PRO B O 1
ATOM 4654 N N . ASP B 1 326 ? 96.476 -87.983 -5.837 1.00 39.50 348 ASP B N 1
ATOM 4655 C CA . ASP B 1 326 ? 97.370 -89.090 -6.148 1.00 43.14 348 ASP B CA 1
ATOM 4656 C C . ASP B 1 326 ? 96.575 -90.194 -6.832 1.00 37.22 348 ASP B C 1
ATOM 4657 O O . ASP B 1 326 ? 95.696 -90.805 -6.224 1.00 34.19 348 ASP B O 1
ATOM 4662 N N . LEU B 1 327 ? 96.884 -90.443 -8.100 1.00 43.20 349 LEU B N 1
ATOM 4663 C CA . LEU B 1 327 ? 96.109 -91.380 -8.903 1.00 41.41 349 LEU B CA 1
ATOM 4664 C C . LEU B 1 327 ? 96.861 -92.685 -9.145 1.00 43.87 349 LEU B C 1
ATOM 4665 O O . LEU B 1 327 ? 96.777 -93.267 -10.226 1.00 52.66 349 LEU B O 1
ATOM 4670 N N . THR B 1 328 ? 97.589 -93.143 -8.133 1.00 47.05 350 THR B N 1
ATOM 4671 C CA . THR B 1 328 ? 98.340 -94.388 -8.237 1.00 51.16 350 THR B CA 1
ATOM 4672 C C . THR B 1 328 ? 97.409 -95.595 -8.177 1.00 55.31 350 THR B C 1
ATOM 4673 O O . THR B 1 328 ? 96.975 -96.006 -7.101 1.00 47.54 350 THR B O 1
ATOM 4677 N N . GLY B 1 329 ? 97.103 -96.155 -9.343 1.00 64.41 351 GLY B N 1
ATOM 4678 C CA . GLY B 1 329 ? 96.239 -97.317 -9.429 1.00 59.84 351 GLY B CA 1
ATOM 4679 C C . GLY B 1 329 ? 96.858 -98.446 -10.227 1.00 61.15 351 GLY B C 1
ATOM 4680 O O . GLY B 1 329 ? 96.435 -99.599 -10.131 1.00 75.23 351 GLY B O 1
ATOM 4681 N N . LEU C 2 1 ? 57.689 -89.662 -6.763 1.00 59.92 237 LEU C N 1
ATOM 4682 C CA . LEU C 2 1 ? 57.443 -88.238 -6.954 1.00 49.34 237 LEU C CA 1
ATOM 4683 C C . LEU C 2 1 ? 58.296 -87.392 -6.016 1.00 46.89 237 LEU C C 1
ATOM 4684 O O . LEU C 2 1 ? 58.610 -87.806 -4.901 1.00 46.98 237 LEU C O 1
ATOM 4689 N N . SER C 2 2 ? 58.670 -86.207 -6.484 1.00 46.15 238 SER C N 1
ATOM 4690 C CA . SER C 2 2 ? 59.395 -85.239 -5.670 1.00 42.34 238 SER C CA 1
ATOM 4691 C C . SER C 2 2 ? 58.901 -83.835 -6.011 1.00 46.70 238 SER C C 1
ATOM 4692 O O . SER C 2 2 ? 58.186 -83.653 -6.997 1.00 49.55 238 SER C O 1
ATOM 4695 N N . GLU C 2 3 ? 59.279 -82.844 -5.208 1.00 40.89 239 GLU C N 1
ATOM 4696 C CA . GLU C 2 3 ? 58.679 -81.517 -5.341 1.00 37.75 239 GLU C CA 1
ATOM 4697 C C . GLU C 2 3 ? 59.550 -80.367 -4.799 1.00 36.14 239 GLU C C 1
ATOM 4698 O O . GLU C 2 3 ? 60.076 -79.571 -5.577 1.00 46.72 239 GLU C O 1
ATOM 4704 N N . GLY C 2 4 ? 59.699 -80.279 -3.481 1.00 42.69 240 GLY C N 1
ATOM 4705 C CA . GLY C 2 4 ? 60.486 -79.240 -2.847 1.00 31.45 240 GLY C CA 1
ATOM 4706 C C . GLY C 2 4 ? 61.637 -79.865 -2.090 1.00 33.85 240 GLY C C 1
ATOM 4707 O O . GLY C 2 4 ? 62.544 -79.179 -1.619 1.00 30.87 240 GLY C O 1
ATOM 4708 N N . LEU C 2 5 ? 61.585 -81.188 -1.969 1.00 32.53 241 LEU C N 1
ATOM 4709 C CA . LEU C 2 5 ? 62.712 -81.952 -1.461 1.00 34.80 241 LEU C CA 1
ATOM 4710 C C . LEU C 2 5 ? 63.818 -81.903 -2.507 1.00 36.69 241 LEU C C 1
ATOM 4711 O O . LEU C 2 5 ? 64.997 -82.049 -2.190 1.00 35.58 241 LEU C O 1
ATOM 4716 N N . ARG C 2 6 ? 63.418 -81.694 -3.760 1.00 32.89 242 ARG C N 1
ATOM 4717 C CA . ARG C 2 6 ? 64.359 -81.487 -4.853 1.00 29.20 242 ARG C CA 1
ATOM 4718 C C . ARG C 2 6 ? 65.223 -80.265 -4.581 1.00 30.20 242 ARG C C 1
ATOM 4719 O O . ARG C 2 6 ? 66.431 -80.283 -4.806 1.00 35.57 242 ARG C O 1
ATOM 4727 N N . GLU C 2 7 ? 64.588 -79.205 -4.092 1.00 29.15 243 GLU C N 1
ATOM 4728 C CA . GLU C 2 7 ? 65.276 -77.948 -3.833 1.00 34.89 243 GLU C CA 1
ATOM 4729 C C . GLU C 2 7 ? 66.291 -78.096 -2.705 1.00 35.20 243 GLU C C 1
ATOM 4730 O O . GLU C 2 7 ? 67.421 -77.617 -2.808 1.00 36.93 243 GLU C O 1
ATOM 4736 N N . SER C 2 8 ? 65.883 -78.765 -1.631 1.00 29.70 244 SER C N 1
ATOM 4737 C CA . SER C 2 8 ? 66.748 -78.955 -0.472 1.00 36.85 244 SER C CA 1
ATOM 4738 C C . SER C 2 8 ? 67.865 -79.952 -0.768 1.00 30.81 244 SER C C 1
ATOM 4739 O O . SER C 2 8 ? 68.986 -79.800 -0.283 1.00 30.12 244 SER C O 1
ATOM 4742 N N . LEU C 2 9 ? 67.557 -80.972 -1.564 1.00 29.13 245 LEU C N 1
ATOM 4743 C CA . LEU C 2 9 ? 68.559 -81.959 -1.951 1.00 29.78 245 LEU C CA 1
ATOM 4744 C C . LEU C 2 9 ? 69.575 -81.351 -2.910 1.00 32.37 245 LEU C C 1
ATOM 4745 O O . LEU C 2 9 ? 70.770 -81.630 -2.817 1.00 33.93 245 LEU C O 1
ATOM 4750 N N . SER C 2 10 ? 69.096 -80.521 -3.832 1.00 27.93 246 SER C N 1
ATOM 4751 C CA . SER C 2 10 ? 69.981 -79.825 -4.758 1.00 33.11 246 SER C CA 1
ATOM 4752 C C . SER C 2 10 ? 70.885 -78.862 -4.001 1.00 30.77 246 SER C C 1
ATOM 4753 O O . SER C 2 10 ? 72.084 -78.783 -4.269 1.00 31.79 246 SER C O 1
ATOM 4756 N N . SER C 2 11 ? 70.302 -78.136 -3.052 1.00 27.09 247 SER C N 1
ATOM 4757 C CA . SER C 2 11 ? 71.055 -77.205 -2.221 1.00 27.29 247 SER C CA 1
ATOM 4758 C C . SER C 2 11 ? 72.095 -77.950 -1.392 1.00 29.65 247 SER C C 1
ATOM 4759 O O . SER C 2 11 ? 73.226 -77.489 -1.239 1.00 30.50 247 SER C O 1
ATOM 4762 N N . TYR C 2 12 ? 71.702 -79.104 -0.862 1.00 26.04 248 TYR C N 1
ATOM 4763 C CA . TYR C 2 12 ? 72.596 -79.928 -0.059 1.00 24.74 248 TYR C CA 1
ATOM 4764 C C . TYR C 2 12 ? 73.789 -80.406 -0.881 1.00 32.55 248 TYR C C 1
ATOM 4765 O O . TYR C 2 12 ? 74.938 -80.232 -0.479 1.00 36.71 248 TYR C O 1
ATOM 4774 N N . ILE C 2 13 ? 73.508 -80.998 -2.038 1.00 32.45 249 ILE C N 1
ATOM 4775 C CA . ILE C 2 13 ? 74.551 -81.516 -2.916 1.00 30.38 249 ILE C CA 1
ATOM 4776 C C . ILE C 2 13 ? 75.505 -80.407 -3.351 1.00 31.19 249 ILE C C 1
ATOM 4777 O O . ILE C 2 13 ? 76.715 -80.615 -3.440 1.00 30.00 249 ILE C O 1
ATOM 4782 N N . SER C 2 14 ? 74.959 -79.221 -3.593 1.00 30.86 250 SER C N 1
ATOM 4783 C CA . SER C 2 14 ? 75.750 -78.113 -4.116 1.00 32.06 250 SER C CA 1
ATOM 4784 C C . SER C 2 14 ? 76.580 -77.397 -3.050 1.00 31.99 250 SER C C 1
ATOM 4785 O O . SER C 2 14 ? 77.592 -76.775 -3.369 1.00 41.58 250 SER C O 1
ATOM 4788 N N . LEU C 2 15 ? 76.163 -77.485 -1.790 1.00 30.24 251 LEU C N 1
ATOM 4789 C CA . LEU C 2 15 ? 76.757 -76.642 -0.753 1.00 32.07 251 LEU C CA 1
ATOM 4790 C C . LEU C 2 15 ? 77.371 -77.389 0.435 1.00 35.08 251 LEU C C 1
ATOM 4791 O O . LEU C 2 15 ? 78.184 -76.821 1.163 1.00 39.23 251 LEU C O 1
ATOM 4796 N N . ALA C 2 16 ? 76.994 -78.647 0.640 1.00 31.48 252 ALA C N 1
ATOM 4797 C CA . ALA C 2 16 ? 77.495 -79.394 1.794 1.00 40.10 252 ALA C CA 1
ATOM 4798 C C . ALA C 2 16 ? 78.906 -79.931 1.566 1.00 40.13 252 ALA C C 1
ATOM 4799 O O . ALA C 2 16 ? 79.519 -79.675 0.530 1.00 41.44 252 ALA C O 1
ATOM 4801 N N . GLU C 2 17 ? 79.413 -80.671 2.548 1.00 45.35 253 GLU C N 1
ATOM 4802 C CA . GLU C 2 17 ? 80.727 -81.298 2.447 1.00 47.19 253 GLU C CA 1
ATOM 4803 C C . GLU C 2 17 ? 80.622 -82.637 1.718 1.00 51.25 253 GLU C C 1
ATOM 4804 O O . GLU C 2 17 ? 81.580 -83.079 1.080 1.00 55.14 253 GLU C O 1
ATOM 4806 N N . ASP C 2 18 ? 79.455 -83.273 1.839 1.00 57.55 254 ASP C N 1
ATOM 4807 C CA . ASP C 2 18 ? 79.086 -84.455 1.055 1.00 47.93 254 ASP C CA 1
ATOM 4808 C C . ASP C 2 18 ? 79.920 -85.689 1.422 1.00 57.46 254 ASP C C 1
ATOM 4809 O O . ASP C 2 18 ? 80.967 -85.559 2.056 1.00 54.70 254 ASP C O 1
ATOM 4814 N N . PRO C 2 19 ? 79.458 -86.899 1.045 1.00 68.58 255 PRO C N 1
ATOM 4815 C CA . PRO C 2 19 ? 78.263 -87.281 0.276 1.00 52.75 255 PRO C CA 1
ATOM 4816 C C . PRO C 2 19 ? 76.953 -87.074 1.030 1.00 56.67 255 PRO C C 1
ATOM 4817 O O . PRO C 2 19 ? 76.183 -86.206 0.620 1.00 55.53 255 PRO C O 1
ATOM 4821 N N . LEU D 2 1 ? 85.499 -85.380 -0.898 1.00 41.02 237 LEU D N 1
ATOM 4822 C CA . LEU D 2 1 ? 85.351 -84.165 -1.689 1.00 37.32 237 LEU D CA 1
ATOM 4823 C C . LEU D 2 1 ? 84.486 -84.415 -2.920 1.00 38.20 237 LEU D C 1
ATOM 4824 O O . LEU D 2 1 ? 84.581 -85.467 -3.552 1.00 37.13 237 LEU D O 1
ATOM 4826 N N . SER D 2 2 ? 83.634 -83.449 -3.250 1.00 37.19 238 SER D N 1
ATOM 4827 C CA . SER D 2 2 ? 82.838 -83.518 -4.471 1.00 34.91 238 SER D CA 1
ATOM 4828 C C . SER D 2 2 ? 83.301 -82.425 -5.429 1.00 36.77 238 SER D C 1
ATOM 4829 O O . SER D 2 2 ? 84.191 -81.642 -5.094 1.00 55.36 238 SER D O 1
ATOM 4832 N N . GLU D 2 3 ? 82.699 -82.366 -6.615 1.00 34.66 239 GLU D N 1
ATOM 4833 C CA . GLU D 2 3 ? 83.186 -81.471 -7.663 1.00 33.14 239 GLU D CA 1
ATOM 4834 C C . GLU D 2 3 ? 82.151 -81.209 -8.762 1.00 33.06 239 GLU D C 1
ATOM 4835 O O . GLU D 2 3 ? 81.040 -80.762 -8.484 1.00 48.39 239 GLU D O 1
ATOM 4841 N N . GLY D 2 4 ? 82.527 -81.471 -10.012 1.00 38.54 240 GLY D N 1
ATOM 4842 C CA . GLY D 2 4 ? 81.608 -81.365 -11.134 1.00 16.30 240 GLY D CA 1
ATOM 4843 C C . GLY D 2 4 ? 80.508 -82.412 -11.110 1.00 29.58 240 GLY D C 1
ATOM 4844 O O . GLY D 2 4 ? 79.588 -82.379 -11.927 1.00 24.54 240 GLY D O 1
ATOM 4845 N N . LEU D 2 5 ? 80.611 -83.351 -10.174 1.00 33.18 241 LEU D N 1
ATOM 4846 C CA . LEU D 2 5 ? 79.557 -84.330 -9.942 1.00 26.21 241 LEU D CA 1
ATOM 4847 C C . LEU D 2 5 ? 78.344 -83.645 -9.324 1.00 29.02 241 LEU D C 1
ATOM 4848 O O . LEU D 2 5 ? 77.209 -84.077 -9.519 1.00 31.33 241 LEU D O 1
ATOM 4853 N N . ARG D 2 6 ? 78.601 -82.577 -8.572 1.00 24.70 242 ARG D N 1
ATOM 4854 C CA . ARG D 2 6 ? 77.547 -81.821 -7.901 1.00 26.78 242 ARG D CA 1
ATOM 4855 C C . ARG D 2 6 ? 76.519 -81.289 -8.891 1.00 24.26 242 ARG D C 1
ATOM 4856 O O . ARG D 2 6 ? 75.314 -81.392 -8.662 1.00 26.64 242 ARG D O 1
ATOM 4864 N N . GLU D 2 7 ? 77.005 -80.717 -9.989 1.00 23.31 243 GLU D N 1
ATOM 4865 C CA . GLU D 2 7 ? 76.135 -80.129 -11.001 1.00 25.13 243 GLU D CA 1
ATOM 4866 C C . GLU D 2 7 ? 75.251 -81.182 -11.658 1.00 28.97 243 GLU D C 1
ATOM 4867 O O . GLU D 2 7 ? 74.043 -80.993 -11.792 1.00 27.40 243 GLU D O 1
ATOM 4869 N N . SER D 2 8 ? 75.858 -82.291 -12.065 1.00 25.83 244 SER D N 1
ATOM 4870 C CA . SER D 2 8 ? 75.124 -83.366 -12.720 1.00 30.08 244 SER D CA 1
ATOM 4871 C C . SER D 2 8 ? 74.140 -84.026 -11.757 1.00 29.88 244 SER D C 1
ATOM 4872 O O . SER D 2 8 ? 73.060 -84.457 -12.159 1.00 35.07 244 SER D O 1
ATOM 4875 N N . LEU D 2 9 ? 74.518 -84.097 -10.485 1.00 27.27 245 LEU D N 1
ATOM 4876 C CA . LEU D 2 9 ? 73.667 -84.700 -9.465 1.00 26.01 245 LEU D CA 1
ATOM 4877 C C . LEU D 2 9 ? 72.468 -83.813 -9.153 1.00 27.78 245 LEU D C 1
ATOM 4878 O O . LEU D 2 9 ? 71.335 -84.288 -9.085 1.00 32.54 245 LEU D O 1
ATOM 4883 N N . SER D 2 10 ? 72.727 -82.524 -8.961 1.00 23.51 246 SER D N 1
ATOM 4884 C CA . SER D 2 10 ? 71.672 -81.571 -8.642 1.00 29.18 246 SER D CA 1
ATOM 4885 C C . SER D 2 10 ? 70.699 -81.427 -9.806 1.00 30.36 246 SER D C 1
ATOM 4886 O O . SER D 2 10 ? 69.487 -81.340 -9.607 1.00 35.14 246 SER D O 1
ATOM 4889 N N . SER D 2 11 ? 71.237 -81.406 -11.021 1.00 30.68 247 SER D N 1
ATOM 4890 C CA . SER D 2 11 ? 70.413 -81.295 -12.217 1.00 29.85 247 SER D CA 1
ATOM 4891 C C . SER D 2 11 ? 69.603 -82.568 -12.433 1.00 32.10 247 SER D C 1
ATOM 4892 O O . SER D 2 11 ? 68.509 -82.530 -12.994 1.00 35.01 247 SER D O 1
ATOM 4895 N N . TYR D 2 12 ? 70.149 -83.696 -11.988 1.00 30.44 248 TYR D N 1
ATOM 4896 C CA . TYR D 2 12 ? 69.441 -84.966 -12.072 1.00 31.12 248 TYR D CA 1
ATOM 4897 C C . TYR D 2 12 ? 68.249 -84.981 -11.121 1.00 33.62 248 TYR D C 1
ATOM 4898 O O . TYR D 2 12 ? 67.169 -85.446 -11.476 1.00 34.67 248 TYR D O 1
ATOM 4907 N N . ILE D 2 13 ? 68.455 -84.470 -9.912 1.00 28.83 249 ILE D N 1
ATOM 4908 C CA . ILE D 2 13 ? 67.391 -84.394 -8.918 1.00 33.99 249 ILE D CA 1
ATOM 4909 C C . ILE D 2 13 ? 66.295 -83.441 -9.388 1.00 35.14 249 ILE D C 1
ATOM 4910 O O . ILE D 2 13 ? 65.110 -83.678 -9.154 1.00 34.64 249 ILE D O 1
ATOM 4915 N N . SER D 2 14 ? 66.694 -82.374 -10.068 1.00 31.43 250 SER D N 1
ATOM 4916 C CA . SER D 2 14 ? 65.755 -81.344 -10.495 1.00 30.79 250 SER D CA 1
ATOM 4917 C C . SER D 2 14 ? 64.963 -81.724 -11.744 1.00 39.67 250 SER D C 1
ATOM 4918 O O . SER D 2 14 ? 63.833 -81.272 -11.925 1.00 47.86 250 SER D O 1
ATOM 4921 N N . LEU D 2 15 ? 65.550 -82.552 -12.604 1.00 35.79 251 LEU D N 1
ATOM 4922 C CA . LEU D 2 15 ? 64.951 -82.827 -13.907 1.00 32.57 251 LEU D CA 1
ATOM 4923 C C . LEU D 2 15 ? 64.849 -84.315 -14.239 1.00 33.58 251 LEU D C 1
ATOM 4924 O O . LEU D 2 15 ? 65.265 -84.739 -15.316 1.00 49.95 251 LEU D O 1
ATOM 4929 N N . ALA D 2 16 ? 64.288 -85.105 -13.328 1.00 37.86 252 ALA D N 1
ATOM 4930 C CA . ALA D 2 16 ? 64.084 -86.528 -13.593 1.00 38.84 252 ALA D CA 1
ATOM 4931 C C . ALA D 2 16 ? 62.855 -87.067 -12.867 1.00 51.63 252 ALA D C 1
ATOM 4932 O O . ALA D 2 16 ? 62.260 -86.380 -12.036 1.00 50.10 252 ALA D O 1
ATOM 4934 N N . GLU D 2 17 ? 62.482 -88.302 -13.191 1.00 55.08 253 GLU D N 1
ATOM 4935 C CA . GLU D 2 17 ? 61.332 -88.950 -12.570 1.00 47.46 253 GLU D CA 1
ATOM 4936 C C . GLU D 2 17 ? 61.594 -89.213 -11.091 1.00 49.44 253 GLU D C 1
ATOM 4937 O O . GLU D 2 17 ? 60.671 -89.160 -10.277 1.00 49.42 253 GLU D O 1
ATOM 4939 N N . ASP D 2 18 ? 62.855 -89.505 -10.768 1.00 58.59 254 ASP D N 1
ATOM 4940 C CA . ASP D 2 18 ? 63.334 -89.658 -9.391 1.00 54.74 254 ASP D CA 1
ATOM 4941 C C . ASP D 2 18 ? 62.757 -90.886 -8.684 1.00 68.63 254 ASP D C 1
ATOM 4942 O O . ASP D 2 18 ? 61.670 -91.351 -9.025 1.00 64.29 254 ASP D O 1
ATOM 4947 N N . PRO D 2 19 ? 63.498 -91.434 -7.703 1.00 75.31 255 PRO D N 1
ATOM 4948 C CA . PRO D 2 19 ? 64.847 -91.038 -7.274 1.00 57.94 255 PRO D CA 1
ATOM 4949 C C . PRO D 2 19 ? 65.939 -91.528 -8.224 1.00 62.89 255 PRO D C 1
ATOM 4950 O O . PRO D 2 19 ? 67.116 -91.252 -7.987 1.00 67.29 255 PRO D O 1
#

InterPro domains:
  IPR001841 Zinc finger, RING-type [PS50089] (381-420)
  IPR001841 Zinc finger, RING-type [SM00184] (381-419)
  IPR003153 Adaptor protein Cbl, N-terminal helical [PF02262] (51-175)
  IPR009060 UBA-like superfamily [SSF46934] (843-893)
  IPR011992 EF-hand domain pair [SSF47473] (178-263)
  IPR013083 Zinc finger, RING/FYVE/PHD-type [G3DSA:3.30.40.10] (350-435)
  IPR014741 Adaptor protein Cbl, EF hand-like [PF02761] (179-262)
  IPR014742 Adaptor protein Cbl, SH2-like domain [PF02762] (264-349)
  IPR014742 Adaptor protein Cbl, SH2-like domain [cd09920] (256-352)
  IPR015940 Ubiquitin-associated domain [PF00627] (858-892)
  IPR015940 Ubiquitin-associated domain [PS50030] (856-895)
  IPR015940 Ubiquitin-associated domain [SM00165] (857-894)
  IPR017907 Zinc finger, RING-type, conserved site [PS00518] (396-405)
  IPR018957 Zinc finger, C3HC4 RING-type [PF00097] (381-419)
  IPR024159 Adaptor protein Cbl, PTB domain [PS51506] (47-351)
  IPR024162 Adaptor protein Cbl [PTHR23007] (25-554)
  IPR036537 Adaptor protein Cbl, N-terminal domain superfamily [G3DSA:1.20.930.20] (47-175)
  IPR036537 Adaptor protein Cbl, N-terminal domain superfamily [SSF47668] (49-177)
  IPR036860 SH2 domain superfamily [G3DSA:3.30.505.10] (265-349)
  IPR036860 SH2 domain superfamily [SSF55550] (264-350)

Organism: Homo sapiens (NCBI:txid9606)

Sequence (643 aa):
PGTVDKKMVEKCWKLMDKVVRLCQNPKLALKNSPPYILDLLPDTYQHLRTILSRYEGKMETLGENEYFRVFMENLMKKTKQTISLFKEGKERMYEENSQPRRNLTKLSLIFSHMLAELKGIFPSGLFQGDTFRITKADAAEFWRKAFGEKTIVPWKSFRQALHEVHPISSGLEAMALKSTIDLTCNDYISVFEFDIFTRLFQPWSSLLRNWNSLAVTHPGYMAFLTYDEVKARLQKFIHKPGSYIFRLSCTRLGQWAIGYVTADGNILQTIPHNKPLFQALIDGFREGFYLFPDGRNQNPDLTGLDKKMVEKCWKLMDKVVRLCQNPKLALKNSPPYILDLLPDTYQHLRTILSRYEGKMETLGENEYFRVFMENLMKKTKQTISLFKEGKERMYEENSQPRRNLTKLSLIFSHMLAELKGIFPSGLFQGDTFRITKADAAEFWRKAFGEKTIVPWKSFRQALHEVHPISSGLEAMALKSTIDLTCNDYISVFEFDIFTRLFQPWSSLLRNWNSLAVTHPGYMAFLTYDEVKARLQKFIHKPGSYIFRLSCTRLGQWAIGYVTADGNILQTIPHNKPLFQALIDGFREGFYLFPDGRNQNPDLTGLSEGLRESLSSYISLAEDPLSEGLRESLSSYISLAEDP